Protein AF-0000000074438213 (afdb_homodimer)

Solvent-accessible surface area (backbone atoms only — not comparable to full-atom values): 30224 Å² total; per-residue (Å²): 85,63,22,40,66,54,48,51,57,53,39,54,57,47,80,71,56,94,53,28,29,37,33,65,57,69,76,71,87,46,86,39,47,53,65,21,53,57,5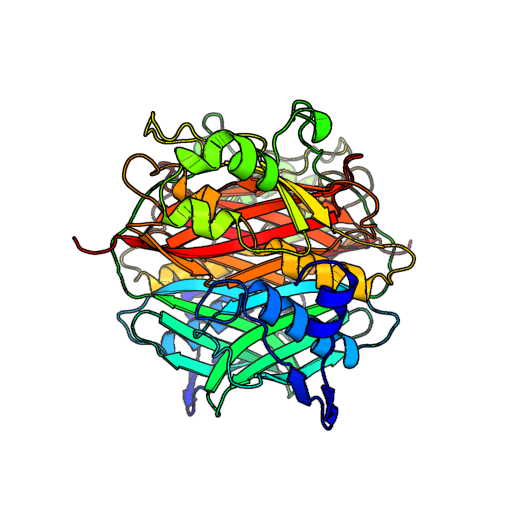1,15,32,46,46,44,54,47,56,74,76,48,63,90,68,40,40,74,36,37,36,39,36,38,54,69,46,85,40,58,47,89,44,58,37,37,36,38,49,44,83,72,43,79,56,95,58,40,34,34,37,36,33,41,31,28,44,97,89,36,71,28,34,41,37,38,34,34,26,34,44,89,48,75,49,54,72,50,66,49,75,58,77,84,88,60,79,52,71,91,79,43,57,33,50,61,49,46,42,74,74,40,39,92,76,42,57,68,69,58,40,54,59,52,65,49,65,47,31,54,46,48,28,46,72,69,76,84,52,88,88,58,74,50,61,38,68,36,48,42,47,31,34,34,32,62,29,66,82,55,78,88,64,52,69,72,54,51,51,30,52,50,48,30,55,61,62,53,72,50,67,54,15,37,41,22,57,40,33,60,82,41,47,84,87,49,31,48,70,43,70,36,34,46,34,40,38,46,64,49,90,83,76,55,84,53,51,27,36,41,43,36,35,24,53,31,22,38,54,19,28,24,31,24,35,34,41,32,25,43,72,90,37,50,61,32,34,37,40,38,34,36,25,40,38,31,68,50,82,130,85,61,21,39,66,53,48,52,56,55,39,52,57,48,79,71,55,94,53,29,29,38,35,67,55,70,76,72,88,46,88,40,46,54,63,22,54,57,52,15,33,45,47,44,56,46,58,74,76,48,61,89,69,41,40,74,37,35,39,40,36,39,53,69,46,85,39,58,48,88,44,57,37,38,35,38,49,44,84,71,43,80,56,96,58,40,35,35,37,36,34,42,31,28,43,97,89,37,72,27,33,42,36,39,36,35,27,34,43,89,47,75,49,54,72,51,64,49,74,56,77,83,87,59,79,52,72,90,78,43,56,33,50,63,48,46,42,74,75,41,38,89,77,42,58,68,68,58,40,56,58,52,65,51,66,46,32,55,46,46,29,47,72,69,76,85,52,87,88,57,73,49,59,39,68,36,48,40,49,32,34,37,32,61,30,67,82,57,78,89,64,52,68,72,55,50,51,31,52,49,46,31,55,62,61,53,71,51,67,53,15,36,41,22,56,40,33,59,83,41,48,83,86,50,30,48,70,45,68,36,34,45,33,39,38,47,63,49,91,85,75,56,86,50,52,27,36,43,42,35,36,24,53,32,22,38,53,18,27,24,31,25,36,34,40,32,25,41,72,90,38,50,61,31,33,38,40,39,34,37,24,39,38,30,67,51,82,129

Organism: NCBI:txid1349785

Radius of gyration: 23.26 Å; Cα contacts (8 Å, |Δi|>4): 1356; chains: 2; bounding box: 51×70×59 Å

Foldseek 3Di:
DAFDVVLLVQLDWDDPDPLKTKGAADDQPDQFGQPLSVQLNLLNSACVVDDPQWAWFKKKKFFAATHGNVFMKMKHKDFPDDDDFKTKIKIFIDTPPHTGMIMITMIGGDDDDDDDDDWDDPPFDDQVPFAKLVRCCVVCVVPDDPVSNSNSPGHDQKIKTWSDDDDPVDQDAAALKTKMKMAGHDDFPPDDQSSVVSVVSSVLSPPACVSQCRRVRNPDDPVFKDKDWTMKMKGFDDGDTRPDIKMWIKGWPDDDDQKTKMKTFIADPVTHTTMIMITMMGTHGHDD/DAFDVVLLVQLDWDDPDPLKTKGAADDQPDQFGQPLSVQLNLLNSACVVDDPQWAWFKKKKFFAATHGNVFMKMKHKDFPDDDDFKTKIKIFIDTPPHTGMIMITMIGGDDDDDDDDDWDDPPFDDQVPFAKLVRCCVVCVVPDDPVSNSNSPGHDQKIKTWSDDDDPVDQDAAALKTKMKMAGHDDFPPDDQSSVVSVVSSVVSPPACVSQCRRVRNPDDPVFKDKDWTMKMKGFDDGDTRPDIKMWIKGWPDDDDQKTKMKTFIADPVTHTTMIMITMMGTHGHDD

InterPro domains:
  IPR003703 Acyl-CoA thioesterase [PTHR11066] (4-285)
  IPR025652 Acyl-CoA thioesterase 2, C-terminal domain [PF02551] (154-282)
  IPR029069 HotDog domain superfamily [SSF54637] (4-113)
  IPR029069 HotDog domain superfamily [SSF54637] (115-285)
  IPR042171 Acyl-CoA thioesterase, double hotdog domain [G3DSA:2.40.160.210] (1-287)
  IPR049449 Acyl-CoA thioesterase-like, N-terminal HotDog domain [PF13622] (29-108)

Secondary structure (DSSP, 8-state):
--SHHHHHHHHPPEEEETTEEEE----SSSSB--HHHHHHHHHHHHHTTS-TTEEEEEEEEEE-SPPBTTS-EEEEEEEEEE-SSEEEEEEEEEETTEEEEEEEEEEEE------EEPPPPTTPPPGGGS--HHHHHHHHGGGS-HHHHHHHHS--SEEEEES----TTS-----SEEEEEEEE-S--TT--HHHHHHHHHHHTTSSTTHHHHGGGTTT--TTTEEEEE-EEEEEE-S---SSS-EEEEEEEEEEETTEEEEEEEEEETT--EEEEEEEEEEEEEPP-/--SHHHHHHHHPPEEEETTEEEE----SSSSB--HHHHHHHHHHHHHTTS-TTEEEEEEEEEE-SPPBTTS-EEEEEEEEEE-SSEEEEEEEEEETTEEEEEEEEEEEE------EEPPPPTTPPPGGGS--HHHHHHHHGGGS-HHHHHHHHS--SEEEEES----TTS-----SEEEEEEEE-S--TT--HHHHHHHHHHHTTSSTTHHHHGGGTTT--TTTEEEEE-EEEEEE-S---SSS-EEEEEEEEEEETTEEEEEEEEEETT--EEEEEEEEEEEEEPP-

Sequence (576 aa):
MKNAQELLEILTLKDLGNNDFEGTSKDIGSPNVFGGQVLAQSLNAAYRTVSESRFLHSLHSYFLEAGNLELPITYHVQRIRDGGSFSTRRVTASQNGKTIFILACSFHKVEKGYEHQMPIKKEIKQPEELLSWTDILDQFGAFLPKKLKAFLSIERPIEFKPTEVPNPLEVKNLPPVLDVWFKLKGATTNLSLPIKQQILTYLSDYNILTACLNPNASEANFGNTQMASLDHSMWFYRDFDFNDWMLFSIESPNSFGARGFACGNIYTRDGKLIASVAQEGLMRPMKKMKNAQELLEILTLKDLGNNDFEGTSKDIGSPNVFGGQVLAQSLNAAYRTVSESRFLHSLHSYFLEAGNLELPITYHVQRIRDGGSFSTRRVTASQNGKTIFILACSFHKVEKGYEHQMPIKKEIKQPEELLSWTDILDQFGAFLPKKLKAFLSIERPIEFKPTEVPNPLEVKNLPPVLDVWFKLKGATTNLSLPIKQQILTYLSDYNILTACLNPNASEANFGNTQMASLDHSMWFYRDFDFNDWMLFSIESPNSFGARGFACGNIYTRDGKLIASVAQEGLMRPMKK

Structure (mmCIF, N/CA/C/O backbone):
data_AF-0000000074438213-model_v1
#
loop_
_entity.id
_entity.type
_entity.pdbx_description
1 polymer 'Acyl-CoA thioesterase 2'
#
loop_
_atom_site.group_PDB
_atom_site.id
_atom_site.type_symbol
_atom_site.label_atom_id
_atom_site.label_alt_id
_atom_site.label_comp_id
_atom_site.label_asym_id
_atom_site.label_entity_id
_atom_site.label_seq_id
_atom_site.pdbx_PDB_ins_code
_atom_site.Cartn_x
_atom_site.Cartn_y
_atom_site.Cartn_z
_atom_site.occupancy
_atom_site.B_iso_or_equiv
_atom_site.auth_seq_id
_atom_site.auth_comp_id
_atom_site.auth_asym_id
_atom_site.auth_atom_id
_atom_site.pdbx_PDB_model_num
ATOM 1 N N . MET A 1 1 ? 7.395 -23.125 -16.531 1 84.62 1 MET A N 1
ATOM 2 C CA . MET A 1 1 ? 8.672 -22.562 -16.094 1 84.62 1 MET A CA 1
ATOM 3 C C . MET A 1 1 ? 9.242 -23.359 -14.93 1 84.62 1 MET A C 1
ATOM 5 O O . MET A 1 1 ? 8.547 -23.609 -13.938 1 84.62 1 MET A O 1
ATOM 9 N N . LYS A 1 2 ? 10.602 -23.609 -15.008 1 87.12 2 LYS A N 1
ATOM 10 C CA . LYS A 1 2 ? 11.133 -24.594 -14.078 1 87.12 2 LYS A CA 1
ATOM 11 C C . LYS A 1 2 ? 12.203 -23.984 -13.172 1 87.12 2 LYS A C 1
ATOM 13 O O . LYS A 1 2 ? 12.477 -24.516 -12.094 1 87.12 2 LYS A O 1
ATOM 18 N N . ASN A 1 3 ? 12.828 -23 -13.711 1 91.56 3 ASN A N 1
ATOM 19 C CA . ASN A 1 3 ? 13.953 -22.469 -12.953 1 91.56 3 ASN A CA 1
ATOM 20 C C . ASN A 1 3 ? 14.133 -20.969 -13.188 1 91.56 3 ASN A C 1
ATOM 22 O O . ASN A 1 3 ? 13.391 -20.375 -13.969 1 91.56 3 ASN A O 1
ATOM 26 N N . ALA A 1 4 ? 15.117 -20.422 -12.523 1 92.44 4 ALA A N 1
ATOM 27 C CA . ALA A 1 4 ? 15.406 -19 -12.555 1 92.44 4 ALA A CA 1
ATOM 28 C C . ALA A 1 4 ? 15.672 -18.516 -13.984 1 92.44 4 ALA A C 1
ATOM 30 O O . ALA A 1 4 ? 15.227 -17.438 -14.375 1 92.44 4 ALA A O 1
ATOM 31 N N . GLN A 1 5 ? 16.359 -19.266 -14.727 1 92.44 5 GLN A N 1
ATOM 32 C CA . GLN A 1 5 ? 16.719 -18.875 -16.094 1 92.44 5 GLN A CA 1
ATOM 33 C C . GLN A 1 5 ? 15.469 -18.734 -16.953 1 92.44 5 GLN A C 1
ATOM 35 O O . GLN A 1 5 ? 15.344 -17.766 -17.703 1 92.44 5 GLN A O 1
ATOM 40 N N . GLU A 1 6 ? 14.609 -19.719 -16.875 1 93.31 6 GLU A N 1
ATOM 41 C CA . GLU A 1 6 ? 13.359 -19.641 -17.625 1 93.31 6 GLU A CA 1
ATOM 42 C C . GLU A 1 6 ? 12.516 -18.453 -17.188 1 93.31 6 GLU A C 1
ATOM 44 O O . GLU A 1 6 ? 11.875 -17.797 -18.016 1 93.31 6 GLU A O 1
ATOM 49 N N . LEU A 1 7 ? 12.508 -18.219 -15.883 1 94.31 7 LEU A N 1
ATOM 50 C CA . LEU A 1 7 ? 11.789 -17.062 -15.352 1 94.31 7 LEU A CA 1
ATOM 51 C C . LEU A 1 7 ? 12.352 -15.758 -15.93 1 94.31 7 LEU A C 1
ATOM 53 O O . LEU A 1 7 ? 11.594 -14.898 -16.375 1 94.31 7 LEU A O 1
ATOM 57 N N . LEU A 1 8 ? 13.648 -15.633 -15.992 1 94.31 8 LEU A N 1
ATOM 58 C CA . LEU A 1 8 ? 14.289 -14.438 -16.516 1 94.31 8 LEU A CA 1
ATOM 59 C C . LEU A 1 8 ? 13.938 -14.227 -17.984 1 94.31 8 LEU A C 1
ATOM 61 O O . LEU A 1 8 ? 13.75 -13.094 -18.422 1 94.31 8 LEU A O 1
ATOM 65 N N . GLU A 1 9 ? 13.828 -15.289 -18.672 1 94.06 9 GLU A N 1
ATOM 66 C CA . GLU A 1 9 ? 13.484 -15.203 -20.094 1 94.06 9 GLU A CA 1
ATOM 67 C C . GLU A 1 9 ? 12.086 -14.633 -20.281 1 94.06 9 GLU A C 1
ATOM 69 O O . GLU A 1 9 ? 11.867 -13.812 -21.172 1 94.06 9 GLU A O 1
ATOM 74 N N . ILE A 1 10 ? 11.203 -15.031 -19.453 1 94.06 10 ILE A N 1
ATOM 75 C CA . ILE A 1 10 ? 9.828 -14.578 -19.594 1 94.06 10 ILE A CA 1
ATOM 76 C C . ILE A 1 10 ? 9.703 -13.133 -19.125 1 94.06 10 ILE A C 1
ATOM 78 O O . ILE A 1 10 ? 8.852 -12.383 -19.609 1 94.06 10 ILE A O 1
ATOM 82 N N . LEU A 1 11 ? 10.555 -12.688 -18.234 1 95.25 11 LEU A N 1
ATOM 83 C CA . LEU A 1 11 ? 10.492 -11.336 -17.688 1 95.25 11 LEU A CA 1
ATOM 84 C C . LEU A 1 11 ? 11.141 -10.336 -18.641 1 95.25 11 LEU A C 1
ATOM 86 O O . LEU A 1 11 ? 10.898 -9.133 -18.547 1 95.25 11 LEU A O 1
ATOM 90 N N . THR A 1 12 ? 11.938 -10.805 -19.531 1 94.94 12 THR A N 1
ATOM 91 C CA . THR A 1 12 ? 12.648 -9.93 -20.453 1 94.94 12 THR A CA 1
ATOM 92 C C . THR A 1 12 ? 11.758 -9.562 -21.641 1 94.94 12 THR A C 1
ATOM 94 O O . THR A 1 12 ? 11.297 -10.445 -22.359 1 94.94 12 THR A O 1
ATOM 97 N N . LEU A 1 13 ? 11.625 -8.328 -21.875 1 98.12 13 LEU A N 1
ATOM 98 C CA . LEU A 1 13 ? 10.68 -7.836 -22.875 1 98.12 13 LEU A CA 1
ATOM 99 C C . LEU A 1 13 ? 11.414 -7.426 -24.156 1 98.12 13 LEU A C 1
ATOM 101 O O . LEU A 1 13 ? 12.578 -7.02 -24.109 1 98.12 13 LEU A O 1
ATOM 105 N N . LYS A 1 14 ? 10.703 -7.535 -25.219 1 98.19 14 LYS A N 1
ATOM 106 C CA . LYS A 1 14 ? 11.164 -6.949 -26.469 1 98.19 14 LYS A CA 1
ATOM 107 C C . LYS A 1 14 ? 10.945 -5.438 -26.484 1 98.19 14 LYS A C 1
ATOM 109 O O . LYS A 1 14 ? 9.875 -4.957 -26.125 1 98.19 14 LYS A O 1
ATOM 114 N N . ASP A 1 15 ? 11.961 -4.723 -26.906 1 98.19 15 ASP A N 1
ATOM 115 C CA . ASP A 1 15 ? 11.859 -3.271 -27.016 1 98.19 15 ASP A CA 1
ATOM 116 C C . ASP A 1 15 ? 11.242 -2.865 -28.344 1 98.19 15 ASP A C 1
ATOM 118 O O . ASP A 1 15 ? 11.812 -3.141 -29.406 1 98.19 15 ASP A O 1
ATOM 122 N N . LEU A 1 16 ? 10.133 -2.209 -28.328 1 97.88 16 LEU A N 1
ATOM 123 C CA . LEU A 1 16 ? 9.438 -1.801 -29.547 1 97.88 16 LEU A CA 1
ATOM 124 C C . LEU A 1 16 ? 9.773 -0.357 -29.906 1 97.88 16 LEU A C 1
ATOM 126 O O . LEU A 1 16 ? 9.375 0.132 -30.969 1 97.88 16 LEU A O 1
ATOM 130 N N . GLY A 1 17 ? 10.492 0.339 -29.047 1 97.25 17 GLY A N 1
ATOM 131 C CA . GLY A 1 17 ? 10.766 1.757 -29.203 1 97.25 17 GLY A CA 1
ATOM 132 C C . GLY A 1 17 ? 9.703 2.648 -28.609 1 97.25 17 GLY A C 1
ATOM 133 O O . GLY A 1 17 ? 8.602 2.189 -28.297 1 97.25 17 GLY A O 1
ATOM 134 N N . ASN A 1 18 ? 10.07 3.953 -28.266 1 97.06 18 ASN A N 1
ATOM 135 C CA . ASN A 1 18 ? 9.148 4.965 -27.75 1 97.06 18 ASN A CA 1
ATOM 136 C C . ASN A 1 18 ? 8.531 4.547 -26.422 1 97.06 18 ASN A C 1
ATOM 138 O O . ASN A 1 18 ? 7.332 4.707 -26.219 1 97.06 18 ASN A O 1
ATOM 142 N N . ASN A 1 19 ? 9.305 3.885 -25.609 1 97.81 19 ASN A N 1
ATOM 143 C CA . ASN A 1 19 ? 8.914 3.455 -24.266 1 97.81 19 ASN A CA 1
ATOM 144 C C . ASN A 1 19 ? 7.832 2.383 -24.312 1 97.81 19 ASN A C 1
ATOM 146 O O . ASN A 1 19 ? 7.039 2.26 -23.375 1 97.81 19 ASN A O 1
ATOM 150 N N . ASP A 1 20 ? 7.75 1.748 -25.5 1 98.56 20 ASP A N 1
ATOM 151 C CA . ASP A 1 20 ? 6.867 0.593 -25.656 1 98.56 20 ASP A CA 1
ATOM 152 C C . ASP A 1 20 ? 7.664 -0.71 -25.625 1 98.56 20 ASP A C 1
ATOM 154 O O . ASP A 1 20 ? 8.711 -0.811 -26.266 1 98.56 20 ASP A O 1
ATOM 158 N N . PHE A 1 21 ? 7.137 -1.676 -24.906 1 98.75 21 PHE A N 1
ATOM 159 C CA . PHE A 1 21 ? 7.75 -2.994 -24.766 1 98.75 21 PHE A CA 1
ATOM 160 C C . PHE A 1 21 ? 6.707 -4.094 -24.938 1 98.75 21 PHE A C 1
ATOM 162 O O . PHE A 1 21 ? 5.512 -3.854 -24.781 1 98.75 21 PHE A O 1
ATOM 169 N N . GLU A 1 22 ? 7.188 -5.27 -25.312 1 98.5 22 GLU A N 1
ATOM 170 C CA . GLU A 1 22 ? 6.266 -6.375 -25.547 1 98.5 22 GLU A CA 1
ATOM 171 C C . GLU A 1 22 ? 6.73 -7.645 -24.844 1 98.5 22 GLU A C 1
ATOM 173 O O . GLU A 1 22 ? 7.914 -7.988 -24.875 1 98.5 22 GLU A O 1
ATOM 178 N N . GLY A 1 23 ? 5.816 -8.211 -24.156 1 96.75 23 GLY A N 1
ATOM 179 C CA . GLY A 1 23 ? 6.09 -9.477 -23.5 1 96.75 23 GLY A CA 1
ATOM 180 C C . GLY A 1 23 ? 5.141 -10.586 -23.922 1 96.75 23 GLY A C 1
ATOM 181 O O . GLY A 1 23 ? 4.086 -10.32 -24.5 1 96.75 23 GLY A O 1
ATOM 182 N N . THR A 1 24 ? 5.59 -11.82 -23.688 1 92.81 24 THR A N 1
ATOM 183 C CA . THR A 1 24 ? 4.762 -13 -23.891 1 92.81 24 THR A CA 1
ATOM 184 C C . THR A 1 24 ? 4.41 -13.656 -22.562 1 92.81 24 THR A C 1
ATOM 186 O O . THR A 1 24 ? 4.941 -13.273 -21.516 1 92.81 24 THR A O 1
ATOM 189 N N . SER A 1 25 ? 3.4 -14.492 -22.703 1 88.5 25 SER A N 1
ATOM 190 C CA . SER A 1 25 ? 2.938 -15.141 -21.484 1 88.5 25 SER A CA 1
ATOM 191 C C . SER A 1 25 ? 3.129 -16.656 -21.547 1 88.5 25 SER A C 1
ATOM 193 O O . SER A 1 25 ? 3.172 -17.219 -22.641 1 88.5 25 SER A O 1
ATOM 195 N N . LYS A 1 26 ? 3.371 -17.172 -20.438 1 78.06 26 LYS A N 1
ATOM 196 C CA . LYS A 1 26 ? 3.445 -18.625 -20.312 1 78.06 26 LYS A CA 1
ATOM 197 C C . LYS A 1 26 ? 2.295 -19.156 -19.469 1 78.06 26 LYS A C 1
ATOM 199 O O . LYS A 1 26 ? 1.857 -18.5 -18.516 1 78.06 26 LYS A O 1
ATOM 204 N N . ASP A 1 27 ? 1.949 -20.25 -19.844 1 70.62 27 ASP A N 1
ATOM 205 C CA . ASP A 1 27 ? 0.9 -20.938 -19.094 1 70.62 27 ASP A CA 1
ATOM 206 C C . ASP A 1 27 ? 1.438 -21.516 -17.781 1 70.62 27 ASP A C 1
ATOM 208 O O . ASP A 1 27 ? 2.422 -22.25 -17.781 1 70.62 27 ASP A O 1
ATOM 212 N N . ILE A 1 28 ? 0.758 -21.109 -16.703 1 68.56 28 ILE A N 1
ATOM 213 C CA . ILE A 1 28 ? 1.159 -21.641 -15.406 1 68.56 28 ILE A CA 1
ATOM 214 C C . ILE A 1 28 ? -0.001 -22.422 -14.789 1 68.56 28 ILE A C 1
ATOM 216 O O . ILE A 1 28 ? -0.151 -22.453 -13.562 1 68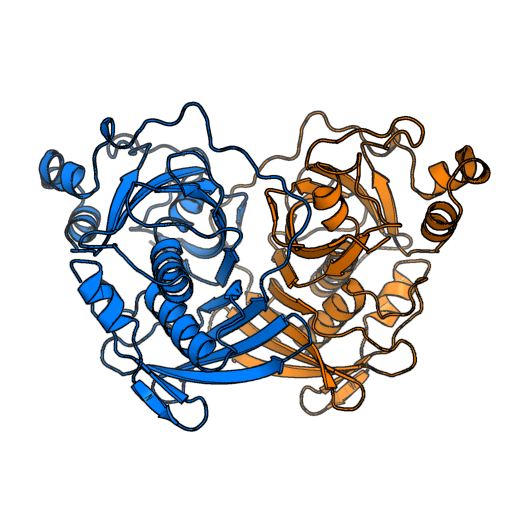.56 28 ILE A O 1
ATOM 220 N N . GLY A 1 29 ? -0.814 -22.938 -15.516 1 67.69 29 GLY A N 1
ATOM 221 C CA . GLY A 1 29 ? -1.941 -23.719 -15.031 1 67.69 29 GLY A CA 1
ATOM 222 C C . GLY A 1 29 ? -3.215 -22.891 -14.898 1 67.69 29 GLY A C 1
ATOM 223 O O . GLY A 1 29 ? -4.148 -23.312 -14.203 1 67.69 29 GLY A O 1
ATOM 224 N N . SER A 1 30 ? -3.211 -21.672 -15.266 1 74.69 30 SER A N 1
ATOM 225 C CA . SER A 1 30 ? -4.379 -20.797 -15.258 1 74.69 30 SER A CA 1
ATOM 226 C C . SER A 1 30 ? -4.723 -20.312 -16.656 1 74.69 30 SER A C 1
ATOM 228 O O . SER A 1 30 ? -3.832 -20.141 -17.5 1 74.69 30 SER A O 1
ATOM 230 N N . PRO A 1 31 ? -6.004 -20.266 -16.797 1 80.12 31 PRO A N 1
ATOM 231 C CA . PRO A 1 31 ? -6.406 -19.766 -18.109 1 80.12 31 PRO A CA 1
ATOM 232 C C . PRO A 1 31 ? -6.012 -18.297 -18.328 1 80.12 31 PRO A C 1
ATOM 234 O O . PRO A 1 31 ? -6.059 -17.812 -19.453 1 80.12 31 PRO A O 1
ATOM 237 N N . ASN A 1 32 ? -5.617 -17.656 -17.281 1 89.56 32 ASN A N 1
ATOM 238 C CA . ASN A 1 32 ? -5.258 -16.25 -17.375 1 89.56 32 ASN A CA 1
ATOM 239 C C . ASN A 1 32 ? -3.781 -16.031 -17.062 1 89.56 32 ASN A C 1
ATOM 241 O O . ASN A 1 32 ? -3.129 -16.891 -16.469 1 89.56 32 ASN A O 1
ATOM 245 N N . VAL A 1 33 ? -3.293 -14.898 -17.531 1 93 33 VAL A N 1
ATOM 246 C CA . VAL A 1 33 ? -1.92 -14.516 -17.219 1 93 33 VAL A CA 1
ATOM 247 C C . VAL A 1 33 ? -1.762 -14.344 -15.711 1 93 33 VAL A C 1
ATOM 249 O O . VAL A 1 33 ? -2.619 -13.75 -15.055 1 93 33 VAL A O 1
ATOM 252 N N . PHE A 1 34 ? -0.708 -14.93 -15.172 1 93.19 34 PHE A N 1
ATOM 253 C CA . PHE A 1 34 ? -0.389 -14.781 -13.758 1 93.19 34 PHE A CA 1
ATOM 254 C C . PHE A 1 34 ? -0.086 -13.32 -13.422 1 93.19 34 PHE A C 1
ATOM 256 O O . PHE A 1 34 ? 0.736 -12.688 -14.086 1 93.19 34 PHE A O 1
ATOM 263 N N . GLY A 1 35 ? -0.749 -12.773 -12.375 1 95.25 35 GLY A N 1
ATOM 264 C CA . GLY A 1 35 ? -0.567 -11.383 -12 1 95.25 35 GLY A CA 1
ATOM 265 C C . GLY A 1 35 ? 0.882 -11.016 -11.742 1 95.25 35 GLY A C 1
ATOM 266 O O . GLY A 1 35 ? 1.344 -9.953 -12.148 1 95.25 35 GLY A O 1
ATOM 267 N N . GLY A 1 36 ? 1.587 -11.938 -11.055 1 96.69 36 GLY A N 1
ATOM 268 C CA . GLY A 1 36 ? 2.994 -11.711 -10.773 1 96.69 36 GLY A CA 1
ATOM 269 C C . GLY A 1 36 ? 3.83 -11.508 -12.023 1 96.69 36 GLY A C 1
ATOM 270 O O . GLY A 1 36 ? 4.816 -10.773 -12 1 96.69 36 GLY A O 1
ATOM 271 N N . GLN A 1 37 ? 3.439 -12.188 -13.055 1 96.38 37 GLN A N 1
ATOM 272 C CA . GLN A 1 37 ? 4.16 -12.031 -14.312 1 96.38 37 GLN A CA 1
ATOM 273 C C . GLN A 1 37 ? 3.971 -10.633 -14.891 1 96.38 37 GLN A C 1
ATOM 275 O O . GLN A 1 37 ? 4.941 -9.977 -15.281 1 96.38 37 GLN A O 1
ATOM 280 N N . VAL A 1 38 ? 2.723 -10.156 -14.922 1 97.81 38 VAL A N 1
ATOM 281 C CA . VAL A 1 38 ? 2.439 -8.828 -15.461 1 97.81 38 VAL A CA 1
ATOM 282 C C . VAL A 1 38 ? 3.137 -7.77 -14.617 1 97.81 38 VAL A C 1
ATOM 284 O O . VAL A 1 38 ? 3.68 -6.797 -15.148 1 97.81 38 VAL A O 1
ATOM 287 N N . LEU A 1 39 ? 3.146 -7.965 -13.32 1 98.25 39 LEU A N 1
ATOM 288 C CA . LEU A 1 39 ? 3.83 -7.078 -12.391 1 98.25 39 LEU A CA 1
ATOM 289 C C . LEU A 1 39 ? 5.312 -6.969 -12.727 1 98.25 39 LEU A C 1
ATOM 291 O O . LEU A 1 39 ? 5.828 -5.867 -12.93 1 98.25 39 LEU A O 1
ATOM 295 N N . ALA A 1 40 ? 5.91 -8.086 -12.797 1 98.5 40 ALA A N 1
ATOM 296 C CA . ALA A 1 40 ? 7.355 -8.133 -12.977 1 98.5 40 ALA A CA 1
ATOM 297 C C . ALA A 1 40 ? 7.754 -7.645 -14.367 1 98.5 40 ALA A C 1
ATOM 299 O O . ALA A 1 40 ? 8.766 -6.957 -14.523 1 98.5 40 ALA A O 1
ATOM 300 N N . GLN A 1 41 ? 6.977 -7.992 -15.383 1 98.69 41 GLN A N 1
ATOM 301 C CA . GLN A 1 41 ? 7.234 -7.5 -16.734 1 98.69 41 GLN A CA 1
ATOM 302 C C . GLN A 1 41 ? 7.074 -5.984 -16.812 1 98.69 41 GLN A C 1
ATOM 304 O O . GLN A 1 41 ? 7.859 -5.305 -17.469 1 98.69 41 GLN A O 1
ATOM 309 N N . SER A 1 42 ? 6.066 -5.453 -16.141 1 98.88 42 SER A N 1
ATOM 310 C CA . SER A 1 42 ? 5.898 -4.004 -16.062 1 98.88 42 SER A CA 1
ATOM 311 C C . SER A 1 42 ? 7.113 -3.336 -15.43 1 98.88 42 SER A C 1
ATOM 313 O O . SER A 1 42 ? 7.559 -2.281 -15.891 1 98.88 42 SER A O 1
ATOM 315 N N . LEU A 1 43 ? 7.562 -3.961 -14.406 1 98.75 43 LEU A N 1
ATOM 316 C CA . LEU A 1 43 ? 8.734 -3.42 -13.727 1 98.75 43 LEU A CA 1
ATOM 317 C C . LEU A 1 43 ? 9.961 -3.473 -14.641 1 98.75 43 LEU A C 1
ATOM 319 O O . LEU A 1 43 ? 10.781 -2.549 -14.641 1 98.75 43 LEU A O 1
ATOM 323 N N . ASN A 1 44 ? 10.086 -4.57 -15.367 1 98.69 44 ASN A N 1
ATOM 324 C CA . ASN A 1 44 ? 11.156 -4.652 -16.359 1 98.69 44 ASN A CA 1
ATOM 325 C C . ASN A 1 44 ? 11.109 -3.482 -17.328 1 98.69 44 ASN A C 1
ATOM 327 O O . ASN A 1 44 ? 12.133 -2.844 -17.594 1 98.69 44 ASN A O 1
ATOM 331 N N . ALA A 1 45 ? 9.945 -3.209 -17.891 1 98.88 45 ALA A N 1
ATOM 332 C CA . ALA A 1 45 ? 9.758 -2.09 -18.797 1 98.88 45 ALA A CA 1
ATOM 333 C C . ALA A 1 45 ? 10.156 -0.77 -18.156 1 98.88 45 ALA A C 1
ATOM 335 O O . ALA A 1 45 ? 10.859 0.043 -18.75 1 98.88 45 ALA A O 1
ATOM 336 N N . ALA A 1 46 ? 9.734 -0.562 -16.938 1 98.88 46 ALA A N 1
ATOM 337 C CA . ALA A 1 46 ? 10.023 0.678 -16.234 1 98.88 46 ALA A CA 1
ATOM 338 C C . ALA A 1 46 ? 11.531 0.851 -16.016 1 98.88 46 ALA A C 1
ATOM 340 O O . ALA A 1 46 ? 12.07 1.934 -16.25 1 98.88 46 ALA A O 1
ATOM 341 N N . TYR A 1 47 ? 12.211 -0.199 -15.602 1 98.62 47 TYR A N 1
ATOM 342 C CA . TYR A 1 47 ? 13.641 -0.148 -15.32 1 98.62 47 TYR A CA 1
ATOM 343 C C . TYR A 1 47 ? 14.422 0.248 -16.562 1 98.62 47 TYR A C 1
ATOM 345 O O . TYR A 1 47 ? 15.477 0.878 -16.469 1 98.62 47 TYR A O 1
ATOM 353 N N . ARG A 1 48 ? 13.891 -0.044 -17.719 1 98 48 ARG A N 1
ATOM 354 C CA . ARG A 1 48 ? 14.57 0.254 -18.969 1 98 48 ARG A CA 1
ATOM 355 C C . ARG A 1 48 ? 14.516 1.746 -19.281 1 98 48 ARG A C 1
ATOM 357 O O . ARG A 1 48 ? 15.195 2.221 -20.203 1 98 48 ARG A O 1
ATOM 364 N N . THR A 1 49 ? 13.789 2.492 -18.547 1 98.38 49 THR A N 1
ATOM 365 C CA . THR A 1 49 ? 13.602 3.908 -18.844 1 98.38 49 THR A CA 1
ATOM 366 C C . THR A 1 49 ? 14.156 4.77 -17.703 1 98.38 49 THR A C 1
ATOM 368 O O . THR A 1 49 ? 13.852 5.961 -17.625 1 98.38 49 THR A O 1
ATOM 371 N N . VAL A 1 50 ? 14.828 4.191 -16.781 1 98.06 50 VAL A N 1
ATOM 372 C CA . VAL A 1 50 ? 15.352 4.914 -15.625 1 98.06 50 VAL A CA 1
ATOM 373 C C . VAL A 1 50 ? 16.875 4.824 -15.602 1 98.06 50 VAL A C 1
ATOM 375 O O . VAL A 1 50 ? 17.453 3.869 -16.125 1 98.06 50 VAL A O 1
ATOM 378 N N . SER A 1 51 ? 17.516 5.816 -15.008 1 97 51 SER A N 1
ATOM 379 C CA . SER A 1 51 ? 18.953 5.824 -14.828 1 97 51 SER A CA 1
ATOM 380 C C . SER A 1 51 ? 19.422 4.57 -14.102 1 97 51 SER A C 1
ATOM 382 O O . SER A 1 51 ? 18.766 4.105 -13.164 1 97 51 SER A O 1
ATOM 384 N N . GLU A 1 52 ? 20.609 4.082 -14.477 1 96.75 52 GLU A N 1
ATOM 385 C CA . GLU A 1 52 ? 21.172 2.873 -13.875 1 96.75 52 GLU A CA 1
ATOM 386 C C . GLU A 1 52 ? 21.562 3.109 -12.422 1 96.75 52 GLU A C 1
ATOM 388 O O . GLU A 1 52 ? 21.812 2.158 -11.672 1 96.75 52 GLU A O 1
ATOM 393 N N . SER A 1 53 ? 21.562 4.312 -12.047 1 97.5 53 SER A N 1
ATOM 394 C CA . SER A 1 53 ? 22 4.645 -10.688 1 97.5 53 SER A CA 1
ATOM 395 C C . SER A 1 53 ? 20.812 4.711 -9.734 1 97.5 53 SER A C 1
ATOM 397 O O . SER A 1 53 ? 20.969 5.043 -8.555 1 97.5 53 SER A O 1
ATOM 399 N N . ARG A 1 54 ? 19.656 4.438 -10.219 1 98.5 54 ARG A N 1
ATOM 400 C CA . ARG A 1 54 ? 18.469 4.477 -9.375 1 98.5 54 ARG A CA 1
ATOM 401 C C . ARG A 1 54 ? 17.812 3.105 -9.297 1 98.5 54 ARG A C 1
ATOM 403 O O . ARG A 1 54 ? 17.75 2.383 -10.297 1 98.5 54 ARG A O 1
ATOM 410 N N . PHE A 1 55 ? 17.281 2.834 -8.164 1 98.81 55 PHE A N 1
ATOM 411 C CA . PHE A 1 55 ? 16.719 1.515 -7.902 1 98.81 55 PHE A CA 1
ATOM 412 C C . PHE A 1 55 ? 15.305 1.63 -7.359 1 98.81 55 PHE A C 1
ATOM 414 O O . PHE A 1 55 ? 14.969 2.604 -6.684 1 98.81 55 PHE A O 1
ATOM 421 N N . LEU A 1 56 ? 14.547 0.638 -7.676 1 98.88 56 LEU A N 1
ATOM 422 C CA . LEU A 1 56 ? 13.156 0.595 -7.238 1 98.88 56 LEU A CA 1
ATOM 423 C C . LEU A 1 56 ? 13.062 0.653 -5.719 1 98.88 56 LEU A C 1
ATOM 425 O O . LEU A 1 56 ? 13.742 -0.103 -5.02 1 98.88 56 LEU A O 1
ATOM 429 N N . HIS A 1 57 ? 12.195 1.577 -5.227 1 98.88 57 HIS A N 1
ATOM 430 C CA . HIS A 1 57 ? 11.945 1.545 -3.789 1 98.88 57 HIS A CA 1
ATOM 431 C C . HIS A 1 57 ? 10.477 1.253 -3.488 1 98.88 57 HIS A C 1
ATOM 433 O O . HIS A 1 57 ? 10.133 0.854 -2.373 1 98.88 57 HIS A O 1
ATOM 439 N N . SER A 1 58 ? 9.602 1.449 -4.5 1 98.94 58 SER A N 1
ATOM 440 C CA . SER A 1 58 ? 8.211 1.07 -4.277 1 98.94 58 SER A CA 1
ATOM 441 C C . SER A 1 58 ? 7.449 0.95 -5.594 1 98.94 58 SER A C 1
ATOM 443 O O . SER A 1 58 ? 7.879 1.488 -6.617 1 98.94 58 SER A O 1
ATOM 445 N N . LEU A 1 59 ? 6.359 0.232 -5.598 1 98.94 59 LEU A N 1
ATOM 446 C CA . LEU A 1 59 ? 5.438 0.138 -6.723 1 98.94 59 LEU A CA 1
ATOM 447 C C . LEU A 1 59 ? 4.004 -0.039 -6.238 1 98.94 59 LEU A C 1
ATOM 449 O O . LEU A 1 59 ? 3.771 -0.618 -5.172 1 98.94 59 LEU A O 1
ATOM 453 N N . HIS A 1 60 ? 3.045 0.444 -6.93 1 98.94 60 HIS A N 1
ATOM 454 C CA . HIS A 1 60 ? 1.605 0.35 -6.715 1 98.94 60 HIS A CA 1
ATOM 455 C C . HIS A 1 60 ? 0.873 0.041 -8.016 1 98.94 60 HIS A C 1
ATOM 457 O O . HIS A 1 60 ? 1.137 0.666 -9.047 1 98.94 60 HIS A O 1
ATOM 463 N N . SER A 1 61 ? -0.088 -0.901 -7.957 1 98.88 61 SER A N 1
ATOM 464 C CA . SER A 1 61 ? -0.666 -1.342 -9.227 1 98.88 61 SER A CA 1
ATOM 465 C C . SER A 1 61 ? -2.109 -1.802 -9.039 1 98.88 61 SER A C 1
ATOM 467 O O . SER A 1 61 ? -2.574 -1.971 -7.914 1 98.88 61 SER A O 1
ATOM 469 N N . TYR A 1 62 ? -2.826 -1.882 -10.156 1 98.88 62 TYR A N 1
ATOM 470 C CA . TYR A 1 62 ? -4.156 -2.482 -10.211 1 98.88 62 TYR A CA 1
ATOM 471 C C . TYR A 1 62 ? -4.238 -3.512 -11.328 1 98.88 62 TYR A C 1
ATOM 473 O O . TYR A 1 62 ? -3.832 -3.242 -12.461 1 98.88 62 TYR A O 1
ATOM 481 N N . PHE A 1 63 ? -4.758 -4.672 -10.969 1 98.62 63 PHE A N 1
ATOM 482 C CA . PHE A 1 63 ? -5.188 -5.664 -11.953 1 98.62 63 PHE A CA 1
ATOM 483 C C . PHE A 1 63 ? -6.598 -5.363 -12.445 1 98.62 63 PHE A C 1
ATOM 485 O O . PHE A 1 63 ? -7.551 -5.391 -11.664 1 98.62 63 PHE A O 1
ATOM 492 N N . LEU A 1 64 ? -6.75 -5.188 -13.766 1 98.25 64 LEU A N 1
ATOM 493 C CA . LEU A 1 64 ? -8.008 -4.645 -14.258 1 98.25 64 LEU A CA 1
ATOM 494 C C . LEU A 1 64 ? -8.812 -5.715 -14.984 1 98.25 64 LEU A C 1
ATOM 496 O O . LEU A 1 64 ? -10.047 -5.738 -14.898 1 98.25 64 LEU A O 1
ATOM 500 N N . GLU A 1 65 ? -8.109 -6.52 -15.758 1 96.25 65 GLU A N 1
ATOM 501 C CA . GLU A 1 65 ? -8.727 -7.586 -16.547 1 96.25 65 GLU A CA 1
ATOM 502 C C . GLU A 1 65 ? -7.82 -8.805 -16.625 1 96.25 65 GLU A C 1
ATOM 504 O O . GLU A 1 65 ? -6.598 -8.688 -16.484 1 96.25 65 GLU A O 1
ATOM 509 N N . ALA A 1 66 ? -8.516 -9.93 -16.875 1 94.25 66 ALA A N 1
ATOM 510 C CA . ALA A 1 66 ? -7.738 -11.148 -17.094 1 94.25 66 ALA A CA 1
ATOM 511 C C . ALA A 1 66 ? -6.906 -11.047 -18.375 1 94.25 66 ALA A C 1
ATOM 513 O O . ALA A 1 66 ? -7.426 -10.672 -19.438 1 94.25 66 ALA A O 1
ATOM 514 N N . GLY A 1 67 ? -5.637 -11.312 -18.266 1 95.31 67 GLY A N 1
ATOM 515 C CA . GLY A 1 67 ? -4.793 -11.359 -19.453 1 95.31 67 GLY A CA 1
ATOM 516 C C . GLY A 1 67 ? -4.992 -12.609 -20.281 1 95.31 67 GLY A C 1
ATOM 517 O O . GLY A 1 67 ? -5.184 -13.703 -19.734 1 95.31 67 GLY A O 1
ATOM 518 N N . ASN A 1 68 ? -4.914 -12.445 -21.578 1 95.06 68 ASN A N 1
ATOM 519 C CA . ASN A 1 68 ? -5.004 -13.555 -22.516 1 95.06 68 ASN A CA 1
ATOM 520 C C . ASN A 1 68 ? -3.643 -14.195 -22.766 1 95.06 68 ASN A C 1
ATOM 522 O O . ASN A 1 68 ? -2.723 -13.539 -23.266 1 95.06 68 ASN A O 1
ATOM 526 N N . LEU A 1 69 ? -3.535 -15.461 -22.453 1 94 69 LEU A N 1
ATOM 527 C CA . LEU A 1 69 ? -2.262 -16.172 -22.531 1 94 69 LEU A CA 1
ATOM 528 C C . LEU A 1 69 ? -1.776 -16.25 -23.984 1 94 69 LEU A C 1
ATOM 530 O O . LEU A 1 69 ? -0.581 -16.422 -24.234 1 94 69 LEU A O 1
ATOM 534 N N . GLU A 1 70 ? -2.684 -16.125 -24.891 1 92.81 70 GLU A N 1
ATOM 535 C CA . GLU A 1 70 ? -2.365 -16.375 -26.297 1 92.81 70 GLU A CA 1
ATOM 536 C C . GLU A 1 70 ? -1.962 -15.078 -27 1 92.81 70 GLU A C 1
ATOM 538 O O . GLU A 1 70 ? -1.554 -15.102 -28.172 1 92.81 70 GLU A O 1
ATOM 543 N N . LEU A 1 71 ? -2.053 -14.023 -26.359 1 95 71 LEU A N 1
ATOM 544 C CA . LEU A 1 71 ? -1.726 -12.734 -26.969 1 95 71 LEU A CA 1
ATOM 545 C C . LEU A 1 71 ? -0.535 -12.094 -26.25 1 95 71 LEU A C 1
ATOM 547 O O . LEU A 1 71 ? -0.384 -12.227 -25.031 1 95 71 LEU A O 1
ATOM 551 N N . PRO A 1 72 ? 0.24 -11.422 -27.047 1 96.56 72 PRO A N 1
ATOM 552 C CA . PRO A 1 72 ? 1.277 -10.625 -26.391 1 96.56 72 PRO A CA 1
ATOM 553 C C . PRO A 1 72 ? 0.705 -9.461 -25.578 1 96.56 72 PRO A C 1
ATOM 555 O O . PRO A 1 72 ? -0.425 -9.031 -25.828 1 96.56 72 PRO A O 1
ATOM 558 N N . ILE A 1 73 ? 1.443 -9.031 -24.594 1 98.12 73 ILE A N 1
ATOM 559 C CA . ILE A 1 73 ? 1.077 -7.859 -23.797 1 98.12 73 ILE A CA 1
ATOM 560 C C . ILE A 1 73 ? 1.996 -6.691 -24.156 1 98.12 73 ILE A C 1
ATOM 562 O O . ILE A 1 73 ? 3.219 -6.848 -24.203 1 98.12 73 ILE A O 1
ATOM 566 N N . THR A 1 74 ? 1.425 -5.574 -24.438 1 98.69 74 THR A N 1
ATOM 567 C CA . THR A 1 74 ? 2.199 -4.355 -24.656 1 98.69 74 THR A CA 1
ATOM 568 C C . THR A 1 74 ? 2.271 -3.529 -23.375 1 98.69 74 THR A C 1
ATOM 570 O O . THR A 1 74 ? 1.25 -3.273 -22.734 1 98.69 74 THR A O 1
ATOM 573 N N . TYR A 1 75 ? 3.475 -3.156 -23.031 1 98.81 75 TYR A N 1
ATOM 574 C CA . TYR A 1 75 ? 3.727 -2.303 -21.891 1 98.81 75 TYR A CA 1
ATOM 575 C C . TYR A 1 75 ? 4.188 -0.917 -22.328 1 98.81 75 TYR A C 1
ATOM 577 O O . TYR A 1 75 ? 5.254 -0.769 -22.922 1 98.81 75 TYR A O 1
ATOM 585 N N . HIS A 1 76 ? 3.42 0.066 -21.984 1 98.88 76 HIS A N 1
ATOM 586 C CA . HIS A 1 76 ? 3.785 1.446 -22.281 1 98.88 76 HIS A CA 1
ATOM 587 C C . HIS A 1 76 ? 4.242 2.176 -21.031 1 98.88 76 HIS A C 1
ATOM 589 O O . HIS A 1 76 ? 3.518 2.217 -20.031 1 98.88 76 HIS A O 1
ATOM 595 N N . VAL A 1 77 ? 5.441 2.764 -21.109 1 98.88 77 VAL A N 1
ATOM 596 C CA . VAL A 1 77 ? 6 3.469 -19.953 1 98.88 77 VAL A CA 1
ATOM 597 C C . VAL A 1 77 ? 5.883 4.977 -20.172 1 98.88 77 VAL A C 1
ATOM 599 O O . VAL A 1 77 ? 6.328 5.5 -21.188 1 98.88 77 VAL A O 1
ATOM 602 N N . GLN A 1 78 ? 5.234 5.625 -19.234 1 98.62 78 GLN A N 1
ATOM 603 C CA . GLN A 1 78 ? 5.223 7.082 -19.188 1 98.62 78 GLN A CA 1
ATOM 604 C C . GLN A 1 78 ? 6.211 7.602 -18.141 1 98.62 78 GLN A C 1
ATOM 606 O O . GLN A 1 78 ? 6.164 7.203 -16.984 1 98.62 78 GLN A O 1
ATOM 611 N N . ARG A 1 79 ? 7.07 8.508 -18.609 1 98.25 79 ARG A N 1
ATOM 612 C CA . ARG A 1 79 ? 7.977 9.172 -17.688 1 98.25 79 ARG A CA 1
ATOM 613 C C . ARG A 1 79 ? 7.277 10.32 -16.953 1 98.25 79 ARG A C 1
ATOM 615 O O . ARG A 1 79 ? 7.102 11.398 -17.516 1 98.25 79 ARG A O 1
ATOM 622 N N . ILE A 1 80 ? 6.988 10.141 -15.703 1 98.31 80 ILE A N 1
ATOM 623 C CA . ILE A 1 80 ? 6.219 11.125 -14.953 1 98.31 80 ILE A CA 1
ATOM 624 C C . ILE A 1 80 ? 7.152 12.203 -14.398 1 98.31 80 ILE A C 1
ATOM 626 O O . ILE A 1 80 ? 6.84 13.391 -14.453 1 98.31 80 ILE A O 1
ATOM 630 N N . ARG A 1 81 ? 8.289 11.727 -13.875 1 97.56 81 ARG A N 1
ATOM 631 C CA . ARG A 1 81 ? 9.227 12.68 -13.281 1 97.56 81 ARG A CA 1
ATOM 632 C C . ARG A 1 81 ? 10.617 12.062 -13.148 1 97.56 81 ARG A C 1
ATOM 634 O O . ARG A 1 81 ? 10.758 10.898 -12.781 1 97.56 81 ARG A O 1
ATOM 641 N N . ASP A 1 82 ? 11.578 12.797 -13.5 1 97.62 82 ASP A N 1
ATOM 642 C CA . ASP A 1 82 ? 12.969 12.547 -13.141 1 97.62 82 ASP A CA 1
ATOM 643 C C . ASP A 1 82 ? 13.523 13.688 -12.281 1 97.62 82 ASP A C 1
ATOM 645 O O . ASP A 1 82 ? 14.07 14.656 -12.812 1 97.62 82 ASP A O 1
ATOM 649 N N . GLY A 1 83 ? 13.352 13.484 -10.992 1 95.62 83 GLY A N 1
ATOM 650 C CA . GLY A 1 83 ? 13.828 14.508 -10.078 1 95.62 83 GLY A CA 1
ATOM 651 C C . GLY A 1 83 ? 15.273 14.328 -9.664 1 95.62 83 GLY A C 1
ATOM 652 O O . GLY A 1 83 ? 16.016 13.578 -10.305 1 95.62 83 GLY A O 1
ATOM 653 N N . GLY A 1 84 ? 15.672 15.117 -8.672 1 94.69 84 GLY A N 1
ATOM 654 C CA . GLY A 1 84 ? 17.047 15.031 -8.195 1 94.69 84 GLY A CA 1
ATOM 655 C C . GLY A 1 84 ? 17.406 13.672 -7.629 1 94.69 84 GLY A C 1
ATOM 656 O O . GLY A 1 84 ? 18.422 13.086 -8.008 1 94.69 84 GLY A O 1
ATOM 657 N N . SER A 1 85 ? 16.469 13.164 -6.824 1 96.94 85 SER A N 1
ATOM 658 C CA . SER A 1 85 ? 16.812 11.93 -6.129 1 96.94 85 SER A CA 1
ATOM 659 C C . SER A 1 85 ? 15.938 10.773 -6.594 1 96.94 85 SER A C 1
ATOM 661 O O . SER A 1 85 ? 16.328 9.609 -6.469 1 96.94 85 SER A O 1
ATOM 663 N N . PHE A 1 86 ? 14.773 11.148 -7.129 1 98.38 86 PHE A N 1
ATOM 664 C CA . PHE A 1 86 ? 13.781 10.117 -7.418 1 98.38 86 PHE A CA 1
ATOM 665 C C . PHE A 1 86 ? 13.32 10.195 -8.867 1 98.38 86 PHE A C 1
ATOM 667 O O . PHE A 1 86 ? 13.305 11.281 -9.461 1 98.38 86 PHE A O 1
ATOM 674 N N . SER A 1 87 ? 12.953 9.078 -9.422 1 98.75 87 SER A N 1
ATOM 675 C CA . SER A 1 87 ? 12.25 8.977 -10.695 1 98.75 87 SER A CA 1
ATOM 676 C C . SER A 1 87 ? 10.961 8.172 -10.562 1 98.75 87 SER A C 1
ATOM 678 O O . SER A 1 87 ? 10.922 7.16 -9.859 1 98.75 87 SER A O 1
ATOM 680 N N . THR A 1 88 ? 9.93 8.656 -11.156 1 98.81 88 THR A N 1
ATOM 681 C CA . THR A 1 88 ? 8.633 7.984 -11.102 1 98.81 88 THR A CA 1
ATOM 682 C C . THR A 1 88 ? 8.148 7.629 -12.5 1 98.81 88 THR A C 1
ATOM 684 O O . THR A 1 88 ? 8.266 8.438 -13.43 1 98.81 88 THR A O 1
ATOM 687 N N . ARG A 1 89 ? 7.68 6.426 -12.672 1 98.94 89 ARG A N 1
ATOM 688 C CA . ARG A 1 89 ? 7.125 5.941 -13.93 1 98.94 89 ARG A CA 1
ATOM 689 C C . ARG A 1 89 ? 5.699 5.43 -13.742 1 98.94 89 ARG A C 1
ATOM 691 O O . ARG A 1 89 ? 5.352 4.934 -12.664 1 98.94 89 ARG A O 1
ATOM 698 N N . ARG A 1 90 ? 4.934 5.566 -14.797 1 98.81 90 ARG A N 1
ATOM 699 C CA . ARG A 1 90 ? 3.672 4.848 -14.953 1 98.81 90 ARG A CA 1
ATOM 700 C C . ARG A 1 90 ? 3.758 3.832 -16.094 1 98.81 90 ARG A C 1
ATOM 702 O O . ARG A 1 90 ? 4.336 4.117 -17.141 1 98.81 90 ARG A O 1
ATOM 709 N N . VAL A 1 91 ? 3.262 2.707 -15.82 1 98.88 91 VAL A N 1
ATOM 710 C CA . VAL A 1 91 ? 3.219 1.676 -16.844 1 98.88 91 VAL A CA 1
ATOM 711 C C . VAL A 1 91 ? 1.772 1.247 -17.094 1 98.88 91 VAL A C 1
ATOM 713 O O . VAL A 1 91 ? 1.005 1.068 -16.141 1 98.88 91 VAL A O 1
ATOM 716 N N . THR A 1 92 ? 1.374 1.146 -18.344 1 98.88 92 THR A N 1
ATOM 717 C CA . THR A 1 92 ? 0.09 0.591 -18.766 1 98.88 92 THR A CA 1
ATOM 718 C C . THR A 1 92 ? 0.292 -0.667 -19.594 1 98.88 92 THR A C 1
ATOM 720 O O . THR A 1 92 ? 1.012 -0.643 -20.594 1 98.88 92 THR A O 1
ATOM 723 N N . ALA A 1 93 ? -0.245 -1.738 -19.156 1 98.81 93 ALA A N 1
ATOM 724 C CA . ALA A 1 93 ? -0.213 -2.986 -19.906 1 98.81 93 ALA A CA 1
ATOM 725 C C . ALA A 1 93 ? -1.521 -3.203 -20.672 1 98.81 93 ALA A C 1
ATOM 727 O O . ALA A 1 93 ? -2.604 -3.096 -20.094 1 98.81 93 ALA A O 1
ATOM 728 N N . SER A 1 94 ? -1.396 -3.561 -21.938 1 98.44 94 SER A N 1
ATOM 729 C CA . SER A 1 94 ? -2.592 -3.691 -22.75 1 98.44 94 SER A CA 1
ATOM 730 C C . SER A 1 94 ? -2.504 -4.906 -23.672 1 98.44 94 SER A C 1
ATOM 732 O O . SER A 1 94 ? -1.409 -5.328 -24.047 1 98.44 94 SER A O 1
ATOM 734 N N . GLN A 1 95 ? -3.598 -5.465 -23.938 1 97.5 95 GLN A N 1
ATOM 735 C CA . GLN A 1 95 ? -3.807 -6.48 -24.969 1 97.5 95 GLN A CA 1
ATOM 736 C C . GLN A 1 95 ? -4.973 -6.113 -25.875 1 97.5 95 GLN A C 1
ATOM 738 O O . GLN A 1 95 ? -6.055 -5.77 -25.391 1 97.5 95 GLN A O 1
ATOM 743 N N . ASN A 1 96 ? -4.777 -6.188 -27.188 1 94 96 ASN A N 1
ATOM 744 C CA . ASN A 1 96 ? -5.812 -5.906 -28.172 1 94 96 ASN A CA 1
ATOM 745 C C . ASN A 1 96 ? -6.516 -4.586 -27.891 1 94 96 ASN A C 1
ATOM 747 O O . ASN A 1 96 ? -7.746 -4.52 -27.906 1 94 96 ASN A O 1
ATOM 751 N N . GLY A 1 97 ? -5.766 -3.641 -27.469 1 93.31 97 GLY A N 1
ATOM 752 C CA . GLY A 1 97 ? -6.297 -2.299 -27.297 1 93.31 97 GLY A CA 1
ATOM 753 C C . GLY A 1 97 ? -6.98 -2.102 -25.953 1 93.31 97 GLY A C 1
ATOM 754 O O . GLY A 1 97 ? -7.438 -1.001 -25.641 1 93.31 97 GLY A O 1
ATOM 755 N N . LYS A 1 98 ? -6.996 -3.127 -25.156 1 96 98 LYS A N 1
ATOM 756 C CA . LYS A 1 98 ? -7.625 -3.031 -23.844 1 96 98 LYS A CA 1
ATOM 757 C C . LYS A 1 98 ? -6.578 -2.992 -22.734 1 96 98 LYS A C 1
ATOM 759 O O . LYS A 1 98 ? -5.645 -3.799 -22.734 1 96 98 LYS A O 1
ATOM 764 N N . THR A 1 99 ? -6.766 -2.018 -21.844 1 98.31 99 THR A N 1
ATOM 765 C CA . THR A 1 99 ? -5.883 -1.957 -20.688 1 98.31 99 THR A CA 1
ATOM 766 C C . THR A 1 99 ? -6.219 -3.062 -19.688 1 98.31 99 THR A C 1
ATOM 768 O O . THR A 1 99 ? -7.359 -3.16 -19.219 1 98.31 99 THR A O 1
ATOM 771 N N . ILE A 1 100 ? -5.211 -3.855 -19.375 1 98.19 100 ILE A N 1
ATOM 772 C CA . ILE A 1 100 ? -5.512 -4.969 -18.484 1 98.19 100 ILE A CA 1
ATOM 773 C C . ILE A 1 100 ? -4.824 -4.754 -17.125 1 98.19 100 ILE A C 1
ATOM 775 O O . ILE A 1 100 ? -5.145 -5.43 -16.156 1 98.19 100 ILE A O 1
ATOM 779 N N . PHE A 1 101 ? -3.881 -3.852 -17.062 1 98.69 101 PHE A N 1
ATOM 780 C CA . PHE A 1 101 ? -3.064 -3.65 -15.867 1 98.69 101 PHE A CA 1
ATOM 781 C C . PHE A 1 101 ? -2.418 -2.27 -15.883 1 98.69 101 PHE A C 1
ATOM 783 O O . PHE A 1 101 ? -2.012 -1.779 -16.938 1 98.69 101 PHE A O 1
ATOM 790 N N . ILE A 1 102 ? -2.332 -1.603 -14.641 1 98.94 102 ILE A N 1
ATOM 791 C CA . ILE A 1 102 ? -1.612 -0.338 -14.531 1 98.94 102 ILE A CA 1
ATOM 792 C C . ILE A 1 102 ? -0.687 -0.375 -13.32 1 98.94 102 ILE A C 1
ATOM 794 O O . ILE A 1 102 ? -1.003 -1.006 -12.305 1 98.94 102 ILE A O 1
ATOM 798 N N . LEU A 1 103 ? 0.417 0.327 -13.469 1 98.88 103 LEU A N 1
ATOM 799 C CA . LEU A 1 103 ? 1.448 0.383 -12.438 1 98.88 103 LEU A CA 1
ATOM 800 C C . LEU A 1 103 ? 2.064 1.775 -12.359 1 98.88 103 LEU A C 1
ATOM 802 O O . LEU A 1 103 ? 2.264 2.43 -13.391 1 98.88 103 LEU A O 1
ATOM 806 N N . ALA A 1 104 ? 2.223 2.27 -11.148 1 98.94 104 ALA A N 1
ATOM 807 C CA . ALA A 1 104 ? 3.172 3.348 -10.883 1 98.94 104 ALA A CA 1
ATOM 808 C C . ALA A 1 104 ? 4.309 2.871 -9.984 1 98.94 104 ALA A C 1
ATOM 810 O O . ALA A 1 104 ? 4.09 2.062 -9.078 1 98.94 104 ALA A O 1
ATOM 811 N N . CYS A 1 105 ? 5.469 3.328 -10.266 1 98.94 105 CYS A N 1
ATOM 812 C CA . CYS A 1 105 ? 6.609 2.932 -9.445 1 98.94 105 CYS A CA 1
ATOM 813 C C . CYS A 1 105 ? 7.621 4.066 -9.336 1 98.94 105 CYS A C 1
ATOM 815 O O . CYS A 1 105 ? 7.578 5.02 -10.117 1 98.94 105 CYS A O 1
ATOM 817 N N . SER A 1 106 ? 8.406 3.965 -8.359 1 98.94 106 SER A N 1
ATOM 818 C CA . SER A 1 106 ? 9.367 5.02 -8.055 1 98.94 106 SER A CA 1
ATOM 819 C C . SER A 1 106 ? 10.742 4.438 -7.742 1 98.94 106 SER A C 1
ATOM 821 O O . SER A 1 106 ? 10.852 3.367 -7.141 1 98.94 106 SER A O 1
ATOM 823 N N . PHE A 1 107 ? 11.773 5.094 -8.219 1 98.94 107 PHE A N 1
ATOM 824 C CA . PHE A 1 107 ? 13.172 4.711 -8.102 1 98.94 107 PHE A CA 1
ATOM 825 C C . PHE A 1 107 ? 13.961 5.773 -7.344 1 98.94 107 PHE A C 1
ATOM 827 O O . PHE A 1 107 ? 13.672 6.965 -7.453 1 98.94 107 PHE A O 1
ATOM 834 N N . HIS A 1 108 ? 14.938 5.324 -6.637 1 98.81 108 HIS A N 1
ATOM 835 C CA . HIS A 1 108 ? 15.711 6.203 -5.766 1 98.81 108 HIS A CA 1
ATOM 836 C C . HIS A 1 108 ? 17.203 5.961 -5.922 1 98.81 108 HIS A C 1
ATOM 838 O O . HIS A 1 108 ? 17.641 4.816 -6.051 1 98.81 108 HIS A O 1
ATOM 844 N N . LYS A 1 109 ? 17.938 7.008 -5.938 1 98.38 109 LYS A N 1
ATOM 845 C CA . LYS A 1 109 ? 19.391 6.828 -5.879 1 98.38 109 LYS A CA 1
ATOM 846 C C . LYS A 1 109 ? 19.812 6.277 -4.52 1 98.38 109 LYS A C 1
ATOM 848 O O . LYS A 1 109 ? 19.078 6.379 -3.541 1 98.38 109 LYS A O 1
ATOM 853 N N . VAL A 1 110 ? 21 5.758 -4.473 1 97.38 110 VAL A N 1
ATOM 854 C CA . VAL A 1 110 ? 21.5 5.234 -3.209 1 97.38 110 VAL A CA 1
ATOM 855 C C . VAL A 1 110 ? 21.844 6.387 -2.271 1 97.38 110 VAL A C 1
ATOM 857 O O . VAL A 1 110 ? 22.562 7.316 -2.652 1 97.38 110 VAL A O 1
ATOM 860 N N . GLU A 1 111 ? 21.297 6.363 -1.136 1 96.88 111 GLU A N 1
ATOM 861 C CA . GLU A 1 111 ? 21.547 7.355 -0.094 1 96.88 111 GLU A CA 1
ATOM 862 C C . GLU A 1 111 ? 21.625 6.699 1.281 1 96.88 111 GLU A C 1
ATOM 864 O O . GLU A 1 111 ? 21 5.672 1.526 1 96.88 111 GLU A O 1
ATOM 869 N N . LYS A 1 112 ? 22.391 7.336 2.127 1 95.75 112 LYS A N 1
ATOM 870 C CA . LYS A 1 112 ? 22.438 6.879 3.514 1 95.75 112 LYS A CA 1
ATOM 871 C C . LYS A 1 112 ? 21.359 7.562 4.359 1 95.75 112 LYS A C 1
ATOM 873 O O . LYS A 1 112 ? 20.891 8.648 4.016 1 95.75 112 LYS A O 1
ATOM 878 N N . GLY A 1 113 ? 20.984 6.859 5.445 1 96.69 113 GLY A N 1
ATOM 879 C CA . GLY A 1 113 ? 20 7.406 6.359 1 96.69 113 GLY A CA 1
ATOM 880 C C . GLY A 1 113 ? 19.859 6.602 7.641 1 96.69 113 GLY A C 1
ATOM 881 O O . GLY A 1 113 ? 20.766 5.848 8.008 1 96.69 113 GLY A O 1
ATOM 882 N N . TYR A 1 114 ? 18.781 6.855 8.383 1 97.44 114 TYR A N 1
ATOM 883 C CA . TYR A 1 114 ? 18.484 6.129 9.609 1 97.44 114 TYR A CA 1
ATOM 884 C C . TYR A 1 114 ? 18.047 4.699 9.305 1 97.44 114 TYR A C 1
ATOM 886 O O . TYR A 1 114 ? 17.594 4.402 8.203 1 97.44 114 TYR A O 1
ATOM 894 N N . GLU A 1 115 ? 18.281 3.912 10.367 1 97.81 115 GLU A N 1
ATOM 895 C CA . GLU A 1 115 ? 17.953 2.52 10.094 1 97.81 115 GLU A CA 1
ATOM 896 C C . GLU A 1 115 ? 17.203 1.891 11.266 1 97.81 115 GLU A C 1
ATOM 898 O O . GLU A 1 115 ? 17.516 2.156 12.43 1 97.81 115 GLU A O 1
ATOM 903 N N . HIS A 1 116 ? 16.203 1.179 10.953 1 98.44 116 HIS A N 1
ATOM 904 C CA . HIS A 1 116 ? 15.57 0.176 11.805 1 98.44 116 HIS A CA 1
ATOM 905 C C . HIS A 1 116 ? 14.773 -0.827 10.977 1 98.44 116 HIS A C 1
ATOM 907 O O . HIS A 1 116 ? 14.461 -0.571 9.812 1 98.44 116 HIS A O 1
ATOM 913 N N . GLN A 1 117 ? 14.531 -1.99 11.531 1 98.62 117 GLN A N 1
ATOM 914 C CA . GLN A 1 117 ? 13.648 -2.955 10.875 1 98.62 117 GLN A CA 1
ATOM 915 C C . GLN A 1 117 ? 12.867 -3.768 11.906 1 98.62 117 GLN A C 1
ATOM 917 O O . GLN A 1 117 ? 13.352 -4.008 13.016 1 98.62 117 GLN A O 1
ATOM 922 N N . MET A 1 118 ? 11.711 -4.121 11.477 1 98.12 118 MET A N 1
ATOM 923 C CA . MET A 1 118 ? 10.953 -5.102 12.258 1 98.12 118 MET A CA 1
ATOM 924 C C . MET A 1 118 ? 11.656 -6.453 12.258 1 98.12 118 MET A C 1
ATOM 926 O O . MET A 1 118 ? 12.07 -6.945 11.211 1 98.12 118 MET A O 1
ATOM 930 N N . PRO A 1 119 ? 11.812 -7.07 13.406 1 97.81 119 PRO A N 1
ATOM 931 C CA . PRO A 1 119 ? 12.516 -8.352 13.445 1 97.81 119 PRO A CA 1
ATOM 932 C C . PRO A 1 119 ? 11.703 -9.5 12.859 1 97.81 119 PRO A C 1
ATOM 934 O O . PRO A 1 119 ? 10.469 -9.461 12.898 1 97.81 119 PRO A O 1
ATOM 937 N N . ILE A 1 120 ? 12.461 -10.422 12.297 1 97.56 120 ILE A N 1
ATOM 938 C CA . ILE A 1 120 ? 11.844 -11.664 11.852 1 97.56 120 ILE A CA 1
ATOM 939 C C . ILE A 1 120 ? 11.266 -12.406 13.047 1 97.56 120 ILE A C 1
ATOM 941 O O . ILE A 1 120 ? 11.742 -12.258 14.172 1 97.56 120 ILE A O 1
ATOM 945 N N . LYS A 1 121 ? 10.219 -13.203 12.789 1 95.56 121 LYS A N 1
ATOM 946 C CA . LYS A 1 121 ? 9.656 -14.016 13.859 1 95.56 121 LYS A CA 1
ATOM 947 C C . LYS A 1 121 ? 10.695 -14.992 14.414 1 95.56 121 LYS A C 1
ATOM 949 O O . LYS A 1 121 ? 11.352 -15.703 13.648 1 95.56 121 LYS A O 1
ATOM 954 N N . LYS A 1 122 ? 10.922 -15.07 15.711 1 89.75 122 LYS A N 1
ATOM 955 C CA . LYS A 1 122 ? 11.945 -15.891 16.344 1 89.75 122 LYS A CA 1
ATOM 956 C C . LYS A 1 122 ? 11.562 -17.359 16.344 1 89.75 122 LYS A C 1
ATOM 958 O O . LYS A 1 122 ? 12.414 -18.234 16.141 1 89.75 122 LYS A O 1
ATOM 963 N N . GLU A 1 123 ? 10.352 -17.734 16.562 1 89.88 123 GLU A N 1
ATOM 964 C CA . GLU A 1 123 ? 9.953 -19.125 16.766 1 89.88 123 GLU A CA 1
ATOM 965 C C . GLU A 1 123 ? 9.289 -19.703 15.508 1 89.88 123 GLU A C 1
ATOM 967 O O . GLU A 1 123 ? 8.398 -20.547 15.609 1 89.88 123 GLU A O 1
ATOM 972 N N . ILE A 1 124 ? 9.922 -19.391 14.398 1 94.94 124 ILE A N 1
ATOM 973 C CA . ILE A 1 124 ? 9.352 -19.938 13.164 1 94.94 124 ILE A CA 1
ATOM 974 C C . ILE A 1 124 ? 10.102 -21.188 12.75 1 94.94 124 ILE A C 1
ATOM 976 O O . ILE A 1 124 ? 11.336 -21.234 12.836 1 94.94 124 ILE A O 1
ATOM 980 N N . LYS A 1 125 ? 9.398 -22.25 12.406 1 96 125 LYS A N 1
ATOM 981 C CA . LYS A 1 125 ? 10.039 -23.469 11.914 1 96 125 LYS A CA 1
ATOM 982 C C . LYS A 1 125 ? 10.883 -23.188 10.68 1 96 125 LYS A C 1
ATOM 984 O O . LYS A 1 125 ? 10.477 -22.422 9.805 1 96 125 LYS A O 1
ATOM 989 N N . GLN A 1 126 ? 12.016 -23.828 10.672 1 97 126 GLN A N 1
ATOM 990 C CA . GLN A 1 126 ? 12.945 -23.609 9.57 1 97 126 GLN A CA 1
ATOM 991 C C . GLN A 1 126 ? 12.602 -24.5 8.383 1 97 126 GLN A C 1
ATOM 993 O O . GLN A 1 126 ? 11.906 -25.516 8.539 1 97 126 GLN A O 1
ATOM 998 N N . PRO A 1 127 ? 13.039 -24.141 7.203 1 97.38 127 PRO A N 1
ATOM 999 C CA . PRO A 1 127 ? 12.648 -24.859 5.996 1 97.38 127 PRO A CA 1
ATOM 1000 C C . PRO A 1 127 ? 12.969 -26.359 6.074 1 97.38 127 PRO A C 1
ATOM 1002 O O . PRO A 1 127 ? 12.203 -27.188 5.562 1 97.38 127 PRO A O 1
ATOM 1005 N N . GLU A 1 128 ? 14.062 -26.656 6.727 1 97.12 128 GLU A N 1
ATOM 1006 C CA . GLU A 1 128 ? 14.492 -28.047 6.809 1 97.12 128 GLU A CA 1
ATOM 1007 C C . GLU A 1 128 ? 13.484 -28.891 7.59 1 97.12 128 GLU A C 1
ATOM 1009 O O . GLU A 1 128 ? 13.469 -30.109 7.465 1 97.12 128 GLU A O 1
ATOM 1014 N N . GLU A 1 129 ? 12.633 -28.281 8.328 1 96.62 129 GLU A N 1
ATOM 1015 C CA . GLU A 1 129 ? 11.656 -28.953 9.172 1 96.62 129 GLU A CA 1
ATOM 1016 C C . GLU A 1 129 ? 10.289 -29.016 8.492 1 96.62 129 GLU A C 1
ATOM 1018 O O . GLU A 1 129 ? 9.312 -29.484 9.086 1 96.62 129 GLU A O 1
ATOM 1023 N N . LEU A 1 130 ? 10.219 -28.578 7.363 1 97.06 130 LEU A N 1
ATOM 1024 C CA . LEU A 1 130 ? 8.914 -28.359 6.734 1 97.06 130 LEU A CA 1
ATOM 1025 C C . LEU A 1 130 ? 8.805 -29.172 5.449 1 97.06 130 LEU A C 1
ATOM 1027 O O . LEU A 1 130 ? 9.812 -29.547 4.848 1 97.06 130 LEU A O 1
ATOM 1031 N N . LEU A 1 131 ? 7.59 -29.484 5.07 1 93.44 131 LEU A N 1
ATOM 1032 C CA . LEU A 1 131 ? 7.305 -30.094 3.777 1 93.44 131 LEU A CA 1
ATOM 1033 C C . LEU A 1 131 ? 7.105 -29.031 2.705 1 93.44 131 LEU A C 1
ATOM 1035 O O . LEU A 1 131 ? 6.473 -28 2.959 1 93.44 131 LEU A O 1
ATOM 1039 N N . SER A 1 132 ? 7.625 -29.281 1.546 1 94.06 132 SER A N 1
ATOM 1040 C CA . SER A 1 132 ? 7.352 -28.422 0.394 1 94.06 132 SER A CA 1
ATOM 1041 C C . SER A 1 132 ? 6.031 -28.797 -0.27 1 94.06 132 SER A C 1
ATOM 1043 O O . SER A 1 132 ? 5.441 -29.828 0.046 1 94.06 132 SER A O 1
ATOM 1045 N N . TRP A 1 133 ? 5.594 -27.922 -1.144 1 90.62 133 TRP A N 1
ATOM 1046 C CA . TRP A 1 133 ? 4.438 -28.266 -1.962 1 90.62 133 TRP A CA 1
ATOM 1047 C C . TRP A 1 133 ? 4.664 -29.562 -2.709 1 90.62 133 TRP A C 1
ATOM 1049 O O . TRP A 1 133 ? 3.756 -30.391 -2.822 1 90.62 133 TRP A O 1
ATOM 1059 N N . THR A 1 134 ? 5.875 -29.797 -3.162 1 90.25 134 THR A N 1
ATOM 1060 C CA . THR A 1 134 ? 6.246 -31.031 -3.836 1 90.25 134 THR A CA 1
ATOM 1061 C C . THR A 1 134 ? 6.16 -32.219 -2.879 1 90.25 134 THR A C 1
ATOM 1063 O O . THR A 1 134 ? 5.645 -33.281 -3.238 1 90.25 134 THR A O 1
ATOM 1066 N N . ASP A 1 135 ? 6.656 -32.031 -1.688 1 91.94 135 ASP A N 1
ATOM 1067 C CA . ASP A 1 135 ? 6.586 -33.062 -0.672 1 91.94 135 ASP A CA 1
ATOM 1068 C C . ASP A 1 135 ? 5.137 -33.438 -0.371 1 91.94 135 ASP A C 1
ATOM 1070 O O . ASP A 1 135 ? 4.805 -34.625 -0.246 1 91.94 135 ASP A O 1
ATOM 1074 N N . ILE A 1 136 ? 4.348 -32.438 -0.24 1 88.94 136 ILE A N 1
ATOM 1075 C CA . ILE A 1 136 ? 2.941 -32.656 0.081 1 88.94 136 ILE A CA 1
ATOM 1076 C C . ILE A 1 136 ? 2.27 -33.438 -1.036 1 88.94 136 ILE A C 1
ATOM 1078 O O . ILE A 1 136 ? 1.528 -34.406 -0.771 1 88.94 136 ILE A O 1
ATOM 1082 N N . LEU A 1 137 ? 2.551 -33.125 -2.236 1 88.44 137 LEU A N 1
ATOM 1083 C CA . LEU A 1 137 ? 2.008 -33.812 -3.391 1 88.44 137 LEU A CA 1
ATOM 1084 C C . LEU A 1 137 ? 2.469 -35.281 -3.402 1 88.44 137 LEU A C 1
ATOM 1086 O O . LEU A 1 137 ? 1.663 -36.188 -3.604 1 88.44 137 LEU A O 1
ATOM 1090 N N . ASP A 1 138 ? 3.709 -35.5 -3.156 1 90.75 138 ASP A N 1
ATOM 1091 C CA . ASP A 1 138 ? 4.293 -36.844 -3.205 1 90.75 138 ASP A CA 1
ATOM 1092 C C . ASP A 1 138 ? 3.738 -37.719 -2.088 1 90.75 138 ASP A C 1
ATOM 1094 O O . ASP A 1 138 ? 3.443 -38.875 -2.309 1 90.75 138 ASP A O 1
ATOM 1098 N N . GLN A 1 139 ? 3.549 -37.094 -0.958 1 88.69 139 GLN A N 1
ATOM 1099 C CA . GLN A 1 139 ? 3.201 -37.875 0.221 1 88.69 139 GLN A CA 1
ATOM 1100 C C . GLN A 1 139 ? 1.688 -38.031 0.352 1 88.69 139 GLN A C 1
ATOM 1102 O O . GLN A 1 139 ? 1.202 -39.062 0.808 1 88.69 139 GLN A O 1
ATOM 1107 N N . PHE A 1 140 ? 1 -37 -0.095 1 84.75 140 PHE A N 1
ATOM 1108 C CA . PHE A 1 140 ? -0.426 -37 0.21 1 84.75 140 PHE A CA 1
ATOM 1109 C C . PHE A 1 140 ? -1.252 -36.844 -1.062 1 84.75 140 PHE A C 1
ATOM 1111 O O . PHE A 1 140 ? -2.469 -36.656 -1 1 84.75 140 PHE A O 1
ATOM 1118 N N . GLY A 1 141 ? -0.626 -36.812 -2.193 1 83.44 141 GLY A N 1
ATOM 1119 C CA . GLY A 1 141 ? -1.268 -36.531 -3.471 1 83.44 141 GLY A CA 1
ATOM 1120 C C . GLY A 1 141 ? -2.523 -37.375 -3.688 1 83.44 141 GLY A C 1
ATOM 1121 O O . GLY A 1 141 ? -3.518 -36.844 -4.215 1 83.44 141 GLY A O 1
ATOM 1122 N N . ALA A 1 142 ? -2.543 -38.594 -3.264 1 84.69 142 ALA A N 1
ATOM 1123 C CA . ALA A 1 142 ? -3.656 -39.5 -3.488 1 84.69 142 ALA A CA 1
ATOM 1124 C C . ALA A 1 142 ? -4.879 -39.094 -2.67 1 84.69 142 ALA A C 1
ATOM 1126 O O . ALA A 1 142 ? -6.008 -39.438 -3.014 1 84.69 142 ALA A O 1
ATOM 1127 N N . PHE A 1 143 ? -4.641 -38.344 -1.659 1 83.06 143 PHE A N 1
ATOM 1128 C CA . PHE A 1 143 ? -5.715 -38 -0.734 1 83.06 143 PHE A CA 1
ATOM 1129 C C . PHE A 1 143 ? -6.18 -36.562 -0.934 1 83.06 143 PHE A C 1
ATOM 1131 O O . PHE A 1 143 ? -7.152 -36.125 -0.313 1 83.06 143 PHE A O 1
ATOM 1138 N N . LEU A 1 144 ? -5.48 -35.844 -1.761 1 82 144 LEU A N 1
ATOM 1139 C CA . LEU A 1 144 ? -5.805 -34.438 -1.96 1 82 144 LEU A CA 1
ATOM 1140 C C . LEU A 1 144 ? -6.957 -34.281 -2.949 1 82 144 LEU A C 1
ATOM 1142 O O . LEU A 1 144 ? -7.059 -35.062 -3.912 1 82 144 LEU A O 1
ATOM 1146 N N . PRO A 1 145 ? -7.793 -33.281 -2.666 1 79.06 145 PRO A N 1
ATOM 1147 C CA . PRO A 1 145 ? -8.789 -32.938 -3.688 1 79.06 145 PRO A CA 1
ATOM 1148 C C . PRO A 1 145 ? -8.156 -32.688 -5.051 1 79.06 145 PRO A C 1
ATOM 1150 O O . PRO A 1 145 ? -7.051 -32.156 -5.129 1 79.06 145 PRO A O 1
ATOM 1153 N N . LYS A 1 146 ? -8.898 -33.062 -6.109 1 82.12 146 LYS A N 1
ATOM 1154 C CA . LYS A 1 146 ? -8.398 -33 -7.477 1 82.12 146 LYS A CA 1
ATOM 1155 C C . LYS A 1 146 ? -7.859 -31.625 -7.812 1 82.12 146 LYS A C 1
ATOM 1157 O O . LYS A 1 146 ? -6.773 -31.5 -8.383 1 82.12 146 LYS A O 1
ATOM 1162 N N . LYS A 1 147 ? -8.539 -30.562 -7.438 1 78.5 147 LYS A N 1
ATOM 1163 C CA . LYS A 1 147 ? -8.133 -29.203 -7.777 1 78.5 147 LYS A CA 1
ATOM 1164 C C . LYS A 1 147 ? -6.832 -28.812 -7.082 1 78.5 147 LYS A C 1
ATOM 1166 O O . LYS A 1 147 ? -5.973 -28.156 -7.676 1 78.5 147 LYS A O 1
ATOM 1171 N N . LEU A 1 148 ? -6.742 -29.188 -5.867 1 80 148 LEU A N 1
ATOM 1172 C CA . LEU A 1 148 ? -5.527 -28.891 -5.113 1 80 148 LEU A CA 1
ATOM 1173 C C . LEU A 1 148 ? -4.34 -29.672 -5.668 1 80 148 LEU A C 1
ATOM 1175 O O . LEU A 1 148 ? -3.236 -29.141 -5.781 1 80 148 LEU A O 1
ATOM 1179 N N . LYS A 1 149 ? -4.566 -30.922 -5.98 1 83.75 149 LYS A N 1
ATOM 1180 C CA . LYS A 1 149 ? -3.523 -31.75 -6.582 1 83.75 149 LYS A CA 1
ATOM 1181 C C . LYS A 1 149 ? -3.025 -31.141 -7.887 1 83.75 149 LYS A C 1
ATOM 1183 O O . LYS A 1 149 ? -1.817 -31.062 -8.125 1 83.75 149 LYS A O 1
ATOM 1188 N N . ALA A 1 150 ? -3.932 -30.734 -8.695 1 82.94 150 ALA A N 1
ATOM 1189 C CA . ALA A 1 150 ? -3.578 -30.109 -9.961 1 82.94 150 ALA A CA 1
ATOM 1190 C C . ALA A 1 150 ? -2.752 -28.844 -9.727 1 82.94 150 ALA A C 1
ATOM 1192 O O . ALA A 1 150 ? -1.749 -28.609 -10.406 1 82.94 150 ALA A O 1
ATOM 1193 N N . PHE A 1 151 ? -3.129 -28.109 -8.766 1 81.56 151 PHE A N 1
ATOM 1194 C CA . PHE A 1 151 ? -2.432 -26.875 -8.438 1 81.56 151 PHE A CA 1
ATOM 1195 C C . PHE A 1 151 ? -1 -27.156 -7.992 1 81.56 151 PHE A C 1
ATOM 1197 O O . PHE A 1 151 ? -0.062 -26.5 -8.453 1 81.56 151 PHE A O 1
ATOM 1204 N N . LEU A 1 152 ? -0.847 -28.156 -7.164 1 84.19 152 LEU A N 1
ATOM 1205 C CA . LEU A 1 152 ? 0.456 -28.484 -6.59 1 84.19 152 LEU A CA 1
ATOM 1206 C C . LEU A 1 152 ? 1.369 -29.109 -7.637 1 84.19 152 LEU A C 1
ATOM 1208 O O . LEU A 1 152 ? 2.594 -29.094 -7.488 1 84.19 152 LEU A O 1
ATOM 1212 N N . SER A 1 153 ? 0.807 -29.625 -8.695 1 86.81 153 SER A N 1
ATOM 1213 C CA . SER A 1 153 ? 1.567 -30.359 -9.695 1 86.81 153 SER A CA 1
ATOM 1214 C C . SER A 1 153 ? 2.193 -29.422 -10.719 1 86.81 153 SER A C 1
ATOM 1216 O O . SER A 1 153 ? 3.061 -29.828 -11.492 1 86.81 153 SER A O 1
ATOM 1218 N N . ILE A 1 154 ? 1.77 -28.219 -10.703 1 85.94 154 ILE A N 1
ATOM 1219 C CA . ILE A 1 154 ? 2.281 -27.25 -11.672 1 85.94 154 ILE A CA 1
ATOM 1220 C C . ILE A 1 154 ? 3.744 -26.938 -11.359 1 85.94 154 ILE A C 1
ATOM 1222 O O . ILE A 1 154 ? 4.09 -26.625 -10.219 1 85.94 154 ILE A O 1
ATOM 1226 N N . GLU A 1 155 ? 4.512 -27.062 -12.375 1 87.38 155 GLU A N 1
ATOM 1227 C CA . GLU A 1 155 ? 5.922 -26.719 -12.211 1 87.38 155 GLU A CA 1
ATOM 1228 C C . GLU A 1 155 ? 6.117 -25.219 -12.078 1 87.38 155 GLU A C 1
ATOM 1230 O O . GLU A 1 155 ? 5.5 -24.438 -12.812 1 87.38 155 GLU A O 1
ATOM 1235 N N . ARG A 1 156 ? 6.93 -24.844 -11.133 1 90.88 156 ARG A N 1
ATOM 1236 C CA . ARG A 1 156 ? 7.238 -23.438 -10.867 1 90.88 156 ARG A CA 1
ATOM 1237 C C . ARG A 1 156 ? 8.734 -23.234 -10.656 1 90.88 156 ARG A C 1
ATOM 1239 O O . ARG A 1 156 ? 9.438 -24.156 -10.234 1 90.88 156 ARG A O 1
ATOM 1246 N N . PRO A 1 157 ? 9.18 -22.031 -10.969 1 93.06 157 PRO A N 1
ATOM 1247 C CA . PRO A 1 157 ? 10.594 -21.734 -10.734 1 93.06 157 PRO A CA 1
ATOM 1248 C C . PRO A 1 157 ? 10.914 -21.5 -9.258 1 93.06 157 PRO A C 1
ATOM 1250 O O . PRO A 1 157 ? 12.031 -21.109 -8.922 1 93.06 157 PRO A O 1
ATOM 1253 N N . ILE A 1 158 ? 9.984 -21.719 -8.367 1 94.88 158 ILE A N 1
ATOM 1254 C CA . ILE A 1 158 ? 10.102 -21.422 -6.945 1 94.88 158 ILE A CA 1
ATOM 1255 C C . ILE A 1 158 ? 9.594 -22.609 -6.129 1 94.88 158 ILE A C 1
ATOM 1257 O O . ILE A 1 158 ? 8.609 -23.25 -6.504 1 94.88 158 ILE A O 1
ATOM 1261 N N . GLU A 1 159 ? 10.266 -22.859 -5.105 1 95.69 159 GLU A N 1
ATOM 1262 C CA . GLU A 1 159 ? 9.812 -23.812 -4.105 1 95.69 159 GLU A CA 1
ATOM 1263 C C . GLU A 1 159 ? 9.203 -23.109 -2.896 1 95.69 159 GLU A C 1
ATOM 1265 O O . GLU A 1 159 ? 9.742 -22.109 -2.42 1 95.69 159 GLU A O 1
ATOM 1270 N N . PHE A 1 160 ? 8.062 -23.656 -2.443 1 96.75 160 PHE A N 1
ATOM 1271 C CA . PHE A 1 160 ? 7.387 -23.094 -1.278 1 96.75 160 PHE A CA 1
ATOM 1272 C C . PHE A 1 160 ? 7.312 -24.125 -0.15 1 96.75 160 PHE A C 1
ATOM 1274 O O . PHE A 1 160 ? 7.059 -25.297 -0.392 1 96.75 160 PHE A O 1
ATOM 1281 N N . LYS A 1 161 ? 7.539 -23.672 1.076 1 97.44 161 LYS A N 1
ATOM 1282 C CA . LYS A 1 161 ? 7.332 -24.453 2.291 1 97.44 161 LYS A CA 1
ATOM 1283 C C . LYS A 1 161 ? 6.531 -23.656 3.322 1 97.44 161 LYS A C 1
ATOM 1285 O O . LYS A 1 161 ? 7.094 -22.875 4.086 1 97.44 161 LYS A O 1
ATOM 1290 N N . PRO A 1 162 ? 5.211 -23.938 3.316 1 95.75 162 PRO A N 1
ATOM 1291 C CA . PRO A 1 162 ? 4.402 -23.266 4.344 1 95.75 162 PRO A CA 1
ATOM 1292 C C . PRO A 1 162 ? 4.715 -23.766 5.75 1 95.75 162 PRO A C 1
ATOM 1294 O O . PRO A 1 162 ? 4.988 -24.953 5.941 1 95.75 162 PRO A O 1
ATOM 1297 N N . THR A 1 163 ? 4.648 -22.844 6.719 1 95.69 163 THR A N 1
ATOM 1298 C CA . THR A 1 163 ? 4.969 -23.219 8.094 1 95.69 163 THR A CA 1
ATOM 1299 C C . THR A 1 163 ? 3.816 -24 8.727 1 95.69 163 THR A C 1
ATOM 1301 O O . THR A 1 163 ? 4.004 -24.688 9.727 1 95.69 163 THR A O 1
ATOM 1304 N N . GLU A 1 164 ? 2.645 -23.781 8.203 1 89.62 164 GLU A N 1
ATOM 1305 C CA . GLU A 1 164 ? 1.457 -24.516 8.633 1 89.62 164 GLU A CA 1
ATOM 1306 C C . GLU A 1 164 ? 0.694 -25.078 7.434 1 89.62 164 GLU A C 1
ATOM 1308 O O . GLU A 1 164 ? 0.51 -24.391 6.43 1 89.62 164 GLU A O 1
ATOM 1313 N N . VAL A 1 165 ? 0.36 -26.344 7.555 1 82.62 165 VAL A N 1
ATOM 1314 C CA . VAL A 1 165 ? -0.465 -26.984 6.543 1 82.62 165 VAL A CA 1
ATOM 1315 C C . VAL A 1 165 ? -1.808 -27.391 7.152 1 82.62 165 VAL A C 1
ATOM 1317 O O . VAL A 1 165 ? -1.858 -28.188 8.086 1 82.62 165 VAL A O 1
ATOM 1320 N N . PRO A 1 166 ? -2.773 -26.75 6.57 1 78.19 166 PRO A N 1
ATOM 1321 C CA . PRO A 1 166 ? -4.07 -27.109 7.141 1 78.19 166 PRO A CA 1
ATOM 1322 C C . PRO A 1 166 ? -4.406 -28.594 6.945 1 78.19 166 PRO A C 1
ATOM 1324 O O . PRO A 1 166 ? -4.02 -29.188 5.938 1 78.19 166 PRO A O 1
ATOM 1327 N N . ASN A 1 167 ? -5.074 -29.141 7.949 1 75.88 167 ASN A N 1
ATOM 1328 C CA . ASN A 1 167 ? -5.602 -30.5 7.859 1 75.88 167 ASN A CA 1
ATOM 1329 C C . ASN A 1 167 ? -6.863 -30.562 7 1 75.88 167 ASN A C 1
ATOM 1331 O O . ASN A 1 167 ? -7.906 -30.031 7.383 1 75.88 167 ASN A O 1
ATOM 1335 N N . PRO A 1 168 ? -6.785 -31.172 5.875 1 71.5 168 PRO A N 1
ATOM 1336 C CA . PRO A 1 168 ? -7.953 -31.203 4.988 1 71.5 168 PRO A CA 1
ATOM 1337 C C . PRO A 1 168 ? -9.148 -31.922 5.617 1 71.5 168 PRO A C 1
ATOM 1339 O O . PRO A 1 168 ? -10.281 -31.734 5.168 1 71.5 168 PRO A O 1
ATOM 1342 N N . LEU A 1 169 ? -8.883 -32.719 6.609 1 75.75 169 LEU A N 1
ATOM 1343 C CA . LEU A 1 169 ? -9.953 -33.469 7.242 1 75.75 169 LEU A CA 1
ATOM 1344 C C . LEU A 1 169 ? -10.625 -32.656 8.344 1 75.75 169 LEU A C 1
ATOM 1346 O O . LEU A 1 169 ? -11.695 -33 8.828 1 75.75 169 LEU A O 1
ATOM 1350 N N . GLU A 1 170 ? -9.945 -31.672 8.742 1 80.44 170 GLU A N 1
ATOM 1351 C CA . GLU A 1 170 ? -10.492 -30.797 9.773 1 80.44 170 GLU A CA 1
ATOM 1352 C C . GLU A 1 170 ? -10.742 -29.391 9.234 1 80.44 170 GLU A C 1
ATOM 1354 O O . GLU A 1 170 ? -9.812 -28.578 9.156 1 80.44 170 GLU A O 1
ATOM 1359 N N . VAL A 1 171 ? -11.938 -29.203 8.93 1 84.31 171 VAL A N 1
ATOM 1360 C CA . VAL A 1 171 ? -12.32 -27.891 8.414 1 84.31 171 VAL A CA 1
ATOM 1361 C C . VAL A 1 171 ? -12.602 -26.938 9.57 1 84.31 171 VAL A C 1
ATOM 1363 O O . VAL A 1 171 ? -13.539 -27.141 10.344 1 84.31 171 VAL A O 1
ATOM 1366 N N . LYS A 1 172 ? -11.672 -26.016 9.789 1 92.81 172 LYS A N 1
ATOM 1367 C CA . LYS A 1 172 ? -11.844 -25.016 10.836 1 92.81 172 LYS A CA 1
ATOM 1368 C C . LYS A 1 172 ? -11.242 -23.672 10.414 1 92.81 172 LYS A C 1
ATOM 1370 O O . LYS A 1 172 ? -10.398 -23.625 9.516 1 92.81 172 LYS A O 1
ATOM 1375 N N . ASN A 1 173 ? -11.781 -22.656 11.023 1 96.38 173 ASN A N 1
ATOM 1376 C CA . ASN A 1 173 ? -11.18 -21.344 10.797 1 96.38 173 ASN A CA 1
ATOM 1377 C C . ASN A 1 173 ? -9.75 -21.281 11.328 1 96.38 173 ASN A C 1
ATOM 1379 O O . ASN A 1 173 ? -9.43 -21.906 12.328 1 96.38 173 ASN A O 1
ATOM 1383 N N . LEU A 1 174 ? -8.984 -20.578 10.656 1 95.94 174 LEU A N 1
ATOM 1384 C CA . LEU A 1 174 ? -7.574 -20.438 10.992 1 95.94 174 LEU A CA 1
ATOM 1385 C C . LEU A 1 174 ? -7.227 -18.969 11.258 1 95.94 174 LEU A C 1
ATOM 1387 O O . LEU A 1 174 ? -7.98 -18.062 10.875 1 95.94 174 LEU A O 1
ATOM 1391 N N . PRO A 1 175 ? -6.098 -18.734 11.977 1 97 175 PRO A N 1
ATOM 1392 C CA . PRO A 1 175 ? -5.664 -17.344 12.164 1 97 175 PRO A CA 1
ATOM 1393 C C . PRO A 1 175 ? -5.402 -16.625 10.836 1 97 175 PRO A C 1
ATOM 1395 O O . PRO A 1 175 ? -5.055 -17.266 9.844 1 97 175 PRO A O 1
ATOM 1398 N N . PRO A 1 176 ? -5.609 -15.32 10.805 1 98 176 PRO A N 1
ATOM 1399 C CA . PRO A 1 176 ? -5.445 -14.539 9.57 1 98 176 PRO A CA 1
ATOM 1400 C C . PRO A 1 176 ? -3.982 -14.305 9.211 1 98 176 PRO A C 1
ATOM 1402 O O . PRO A 1 176 ? -3.596 -13.172 8.898 1 98 176 PRO A O 1
ATOM 1405 N N . VAL A 1 177 ? -3.18 -15.359 9.305 1 97.56 177 VAL A N 1
ATOM 1406 C CA . VAL A 1 177 ? -1.746 -15.242 9.062 1 97.56 177 VAL A CA 1
ATOM 1407 C C . VAL A 1 177 ? -1.286 -16.391 8.156 1 97.56 177 VAL A C 1
ATOM 1409 O O . VAL A 1 177 ? -1.966 -17.406 8.039 1 97.56 177 VAL A O 1
ATOM 1412 N N . LEU A 1 178 ? -0.198 -16.156 7.469 1 97.25 178 LEU A N 1
ATOM 1413 C CA . LEU A 1 178 ? 0.488 -17.141 6.652 1 97.25 178 LEU A CA 1
ATOM 1414 C C . LEU A 1 178 ? 1.988 -16.875 6.613 1 97.25 178 LEU A C 1
ATOM 1416 O O . LEU A 1 178 ? 2.418 -15.789 6.23 1 97.25 178 LEU A O 1
ATOM 1420 N N . ASP A 1 179 ? 2.764 -17.797 7.074 1 98.12 179 ASP A N 1
ATOM 1421 C CA . ASP A 1 179 ? 4.219 -17.781 6.93 1 98.12 179 ASP A CA 1
ATOM 1422 C C . ASP A 1 179 ? 4.688 -18.875 5.969 1 98.12 179 ASP A C 1
ATOM 1424 O O . ASP A 1 179 ? 4.438 -20.062 6.195 1 98.12 179 ASP A O 1
ATOM 1428 N N . VAL A 1 180 ? 5.395 -18.438 4.938 1 98.19 180 VAL A N 1
ATOM 1429 C CA . VAL A 1 180 ? 5.816 -19.391 3.92 1 98.19 180 VAL A CA 1
ATOM 1430 C C . VAL A 1 180 ? 7.262 -19.109 3.514 1 98.19 180 VAL A C 1
ATOM 1432 O O . VAL A 1 180 ? 7.605 -17.969 3.164 1 98.19 180 VAL A O 1
ATOM 1435 N N . TRP A 1 181 ? 8.07 -20.125 3.631 1 98.56 181 TRP A N 1
ATOM 1436 C CA . TRP A 1 181 ? 9.414 -20.047 3.078 1 98.56 181 TRP A CA 1
ATOM 1437 C C . TRP A 1 181 ? 9.398 -20.266 1.57 1 98.56 181 TRP A C 1
ATOM 1439 O O . TRP A 1 181 ? 8.648 -21.094 1.068 1 98.56 181 TRP A O 1
ATOM 1449 N N . PHE A 1 182 ? 10.25 -19.547 0.853 1 98.19 182 PHE A N 1
ATOM 1450 C CA . PHE A 1 182 ? 10.375 -19.781 -0.582 1 98.19 182 PHE A CA 1
ATOM 1451 C C . PHE A 1 182 ? 11.828 -19.734 -1.02 1 98.19 182 PHE A C 1
ATOM 1453 O O . PHE A 1 182 ? 12.664 -19.094 -0.365 1 98.19 182 PHE A O 1
ATOM 1460 N N . LYS A 1 183 ? 12.07 -20.422 -2.074 1 97.38 183 LYS A N 1
ATOM 1461 C CA . LYS A 1 183 ? 13.422 -20.469 -2.641 1 97.38 183 LYS A CA 1
ATOM 1462 C C . LYS A 1 183 ? 13.375 -20.594 -4.16 1 97.38 183 LYS A C 1
ATOM 1464 O O . LYS A 1 183 ? 12.641 -21.422 -4.703 1 97.38 183 LYS A O 1
ATOM 1469 N N . LEU A 1 184 ? 14.086 -19.688 -4.797 1 96.19 184 LEU A N 1
ATOM 1470 C CA . LEU A 1 184 ? 14.188 -19.719 -6.25 1 96.19 184 LEU A CA 1
ATOM 1471 C C . LEU A 1 184 ? 14.977 -20.953 -6.707 1 96.19 184 LEU A C 1
ATOM 1473 O O . LEU A 1 184 ? 16 -21.281 -6.125 1 96.19 184 LEU A O 1
ATOM 1477 N N . LYS A 1 185 ? 14.508 -21.656 -7.699 1 94.94 185 LYS A N 1
ATOM 1478 C CA . LYS A 1 185 ? 15.172 -22.828 -8.258 1 94.94 185 LYS A CA 1
ATOM 1479 C C . LYS A 1 185 ? 16.188 -22.438 -9.32 1 94.94 185 LYS A C 1
ATOM 1481 O O . LYS A 1 185 ? 15.945 -21.516 -10.109 1 94.94 185 LYS A O 1
ATOM 1486 N N . GLY A 1 186 ? 17.234 -23.172 -9.367 1 91.38 186 GLY A N 1
ATOM 1487 C CA . GLY A 1 186 ? 18.266 -22.922 -10.359 1 91.38 186 GLY A CA 1
ATOM 1488 C C . GLY A 1 186 ? 19.359 -21.984 -9.875 1 91.38 186 GLY A C 1
ATOM 1489 O O . GLY A 1 186 ? 19.375 -21.609 -8.695 1 91.38 186 GLY A O 1
ATOM 1490 N N . ALA A 1 187 ? 20.328 -21.641 -10.805 1 86.12 187 ALA A N 1
ATOM 1491 C CA . ALA A 1 187 ? 21.453 -20.781 -10.461 1 86.12 187 ALA A CA 1
ATOM 1492 C C . ALA A 1 187 ? 21 -19.344 -10.234 1 86.12 187 ALA A C 1
ATOM 1494 O O . ALA A 1 187 ? 20.312 -18.766 -11.07 1 86.12 187 ALA A O 1
ATOM 1495 N N . THR A 1 188 ? 21.344 -18.844 -9.156 1 84.25 188 THR A N 1
ATOM 1496 C CA . THR A 1 188 ? 20.906 -17.516 -8.781 1 84.25 188 THR A CA 1
ATOM 1497 C C . THR A 1 188 ? 22.109 -16.609 -8.516 1 84.25 188 THR A C 1
ATOM 1499 O O . THR A 1 188 ? 21.969 -15.539 -7.918 1 84.25 188 THR A O 1
ATOM 1502 N N . THR A 1 189 ? 23.25 -16.969 -9.008 1 84.56 189 THR A N 1
ATOM 1503 C CA . THR A 1 189 ? 24.453 -16.219 -8.695 1 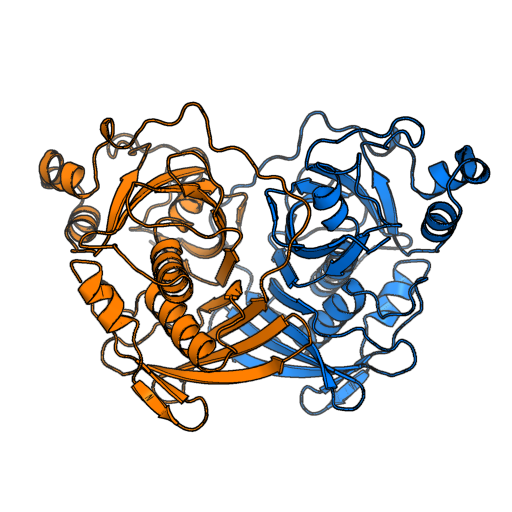84.56 189 THR A CA 1
ATOM 1504 C C . THR A 1 189 ? 24.609 -15.031 -9.641 1 84.56 189 THR A C 1
ATOM 1506 O O . THR A 1 189 ? 24.25 -15.117 -10.82 1 84.56 189 THR A O 1
ATOM 1509 N N . ASN A 1 190 ? 25.062 -13.859 -9.195 1 88.31 190 ASN A N 1
ATOM 1510 C CA . ASN A 1 190 ? 25.469 -12.656 -9.914 1 88.31 190 ASN A CA 1
ATOM 1511 C C . ASN A 1 190 ? 24.281 -11.93 -10.523 1 88.31 190 ASN A C 1
ATOM 1513 O O . ASN A 1 190 ? 24.359 -11.43 -11.648 1 88.31 190 ASN A O 1
ATOM 1517 N N . LEU A 1 191 ? 23.141 -12.016 -9.945 1 94.94 191 LEU A N 1
ATOM 1518 C CA . LEU A 1 191 ? 22 -11.219 -10.383 1 94.94 191 LEU A CA 1
ATOM 1519 C C . LEU A 1 191 ? 22.125 -9.773 -9.914 1 94.94 191 LEU A C 1
ATOM 1521 O O . LEU A 1 191 ? 22.5 -9.523 -8.766 1 94.94 191 LEU A O 1
ATOM 1525 N N . SER A 1 192 ? 21.922 -8.844 -10.836 1 96.81 192 SER A N 1
ATOM 1526 C CA . SER A 1 192 ? 21.891 -7.438 -10.445 1 96.81 192 SER A CA 1
ATOM 1527 C C . SER A 1 192 ? 20.672 -7.125 -9.586 1 96.81 192 SER A C 1
ATOM 1529 O O . SER A 1 192 ? 19.688 -7.855 -9.617 1 96.81 192 SER A O 1
ATOM 1531 N N . LEU A 1 193 ? 20.734 -6.055 -8.828 1 97.81 193 LEU A N 1
ATOM 1532 C CA . LEU A 1 193 ? 19.641 -5.68 -7.938 1 97.81 193 LEU A CA 1
ATOM 1533 C C . LEU A 1 193 ? 18.344 -5.477 -8.719 1 97.81 193 LEU A C 1
ATOM 1535 O O . LEU A 1 193 ? 17.281 -5.973 -8.32 1 97.81 193 LEU A O 1
ATOM 1539 N N . PRO A 1 194 ? 18.344 -4.82 -9.883 1 98.31 194 PRO A N 1
ATOM 1540 C CA . PRO A 1 194 ? 17.094 -4.672 -10.656 1 98.31 194 PRO A CA 1
ATOM 1541 C C . PRO A 1 194 ? 16.469 -6.012 -11.016 1 98.31 194 PRO A C 1
ATOM 1543 O O . PRO A 1 194 ? 15.242 -6.164 -10.93 1 98.31 194 PRO A O 1
ATOM 1546 N N . ILE A 1 195 ? 17.281 -6.945 -11.359 1 97.69 195 ILE A N 1
ATOM 1547 C CA . ILE A 1 195 ? 16.781 -8.266 -11.727 1 97.69 195 ILE A CA 1
ATOM 1548 C C . ILE A 1 195 ? 16.203 -8.961 -10.5 1 97.69 195 ILE A C 1
ATOM 1550 O O . ILE A 1 195 ? 15.125 -9.555 -10.555 1 97.69 195 ILE A O 1
ATOM 1554 N N . LYS A 1 196 ? 16.953 -8.914 -9.391 1 98.19 196 LYS A N 1
ATOM 1555 C CA . LYS A 1 196 ? 16.453 -9.5 -8.148 1 98.19 196 LYS A CA 1
ATOM 1556 C C . LYS A 1 196 ? 15.102 -8.922 -7.758 1 98.19 196 LYS A C 1
ATOM 1558 O O . LYS A 1 196 ? 14.203 -9.656 -7.34 1 98.19 196 LYS A O 1
ATOM 1563 N N . GLN A 1 197 ? 14.953 -7.621 -7.926 1 98.69 197 GLN A N 1
ATOM 1564 C CA . GLN A 1 197 ? 13.695 -6.957 -7.582 1 98.69 197 GLN A CA 1
ATOM 1565 C C . GLN A 1 197 ? 12.57 -7.41 -8.5 1 98.69 197 GLN A C 1
ATOM 1567 O O . GLN A 1 197 ? 11.43 -7.574 -8.055 1 98.69 197 GLN A O 1
ATOM 1572 N N . GLN A 1 198 ? 12.836 -7.613 -9.758 1 98.56 198 GLN A N 1
ATOM 1573 C CA . GLN A 1 198 ? 11.828 -8.109 -10.695 1 98.56 198 GLN A CA 1
ATOM 1574 C C . GLN A 1 198 ? 11.383 -9.523 -10.32 1 98.56 198 GLN A C 1
ATOM 1576 O O . GLN A 1 198 ? 10.188 -9.82 -10.312 1 98.56 198 GLN A O 1
ATOM 1581 N N . ILE A 1 199 ? 12.312 -10.344 -9.969 1 98 199 ILE A N 1
ATOM 1582 C CA . ILE A 1 199 ? 12.016 -11.719 -9.586 1 98 199 ILE A CA 1
ATOM 1583 C C . ILE A 1 199 ? 11.18 -11.719 -8.305 1 98 199 ILE A C 1
ATOM 1585 O O . ILE A 1 199 ? 10.172 -12.422 -8.219 1 98 199 ILE A O 1
ATOM 1589 N N . LEU A 1 200 ? 11.609 -10.945 -7.348 1 98.56 200 LEU A N 1
ATOM 1590 C CA . LEU A 1 200 ? 10.891 -10.883 -6.078 1 98.56 200 LEU A CA 1
ATOM 1591 C C . LEU A 1 200 ? 9.469 -10.375 -6.285 1 98.56 200 LEU A C 1
ATOM 1593 O O . LEU A 1 200 ? 8.539 -10.828 -5.613 1 98.56 200 LEU A O 1
ATOM 1597 N N . THR A 1 201 ? 9.336 -9.406 -7.152 1 98.69 201 THR A N 1
ATOM 1598 C CA . THR A 1 201 ? 8.016 -8.883 -7.492 1 98.69 201 THR A CA 1
ATOM 1599 C C . THR A 1 201 ? 7.133 -9.992 -8.062 1 98.69 201 THR A C 1
ATOM 1601 O O . THR A 1 201 ? 5.965 -10.109 -7.688 1 98.69 201 THR A O 1
ATOM 1604 N N . TYR A 1 202 ? 7.645 -10.836 -8.914 1 97.56 202 TYR A N 1
ATOM 1605 C CA . TYR A 1 202 ? 6.941 -12 -9.453 1 97.56 202 TYR A CA 1
ATOM 1606 C C . TYR A 1 202 ? 6.496 -12.93 -8.328 1 97.56 202 TYR A C 1
ATOM 1608 O O . TYR A 1 202 ? 5.34 -13.359 -8.289 1 97.56 202 TYR A O 1
ATOM 1616 N N . LEU A 1 203 ? 7.32 -13.156 -7.406 1 97.19 203 LEU A N 1
ATOM 1617 C CA . LEU A 1 203 ? 7.117 -14.133 -6.344 1 97.19 203 LEU A CA 1
ATOM 1618 C C . LEU A 1 203 ? 6.121 -13.617 -5.312 1 97.19 203 LEU A C 1
ATOM 1620 O O . LEU A 1 203 ? 5.395 -14.398 -4.699 1 97.19 203 LEU A O 1
ATOM 1624 N N . SER A 1 204 ? 6.039 -12.336 -5.121 1 98.12 204 SER A N 1
ATOM 1625 C CA . SER A 1 204 ? 5.258 -11.719 -4.055 1 98.12 204 SER A CA 1
ATOM 1626 C C . SER A 1 204 ? 3.762 -11.906 -4.285 1 98.12 204 SER A C 1
ATOM 1628 O O . SER A 1 204 ? 2.957 -11.719 -3.371 1 98.12 204 SER A O 1
ATOM 1630 N N . ASP A 1 205 ? 3.42 -12.25 -5.477 1 96.88 205 ASP A N 1
ATOM 1631 C CA . ASP A 1 205 ? 2.006 -12.398 -5.812 1 96.88 205 ASP A CA 1
ATOM 1632 C C . ASP A 1 205 ? 1.515 -13.812 -5.508 1 96.88 205 ASP A C 1
ATOM 1634 O O . ASP A 1 205 ? 0.34 -14.125 -5.711 1 96.88 205 ASP A O 1
ATOM 1638 N N . TYR A 1 206 ? 2.41 -14.672 -5.004 1 94.88 206 TYR A N 1
ATOM 1639 C CA . TYR A 1 206 ? 2.01 -16 -4.555 1 94.88 206 TYR A CA 1
ATOM 1640 C C . TYR A 1 206 ? 1.508 -15.961 -3.115 1 94.88 206 TYR A C 1
ATOM 1642 O O . TYR A 1 206 ? 2.029 -15.211 -2.289 1 94.88 206 TYR A O 1
ATOM 1650 N N . ASN A 1 207 ? 0.518 -16.688 -2.82 1 93.31 207 ASN A N 1
ATOM 1651 C CA . ASN A 1 207 ? 0.144 -17.125 -1.479 1 93.31 207 ASN A CA 1
ATOM 1652 C C . ASN A 1 207 ? -0.547 -16.016 -0.697 1 93.31 207 ASN A C 1
ATOM 1654 O O . ASN A 1 207 ? -1.221 -16.281 0.301 1 93.31 207 ASN A O 1
ATOM 1658 N N . ILE A 1 208 ? -0.435 -14.758 -1.062 1 95.5 208 ILE A N 1
ATOM 1659 C CA . ILE A 1 208 ? -0.723 -13.648 -0.159 1 95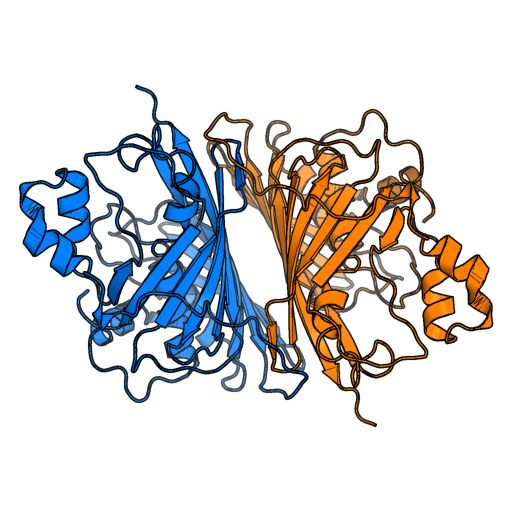.5 208 ILE A CA 1
ATOM 1660 C C . ILE A 1 208 ? -2.207 -13.648 0.203 1 95.5 208 ILE A C 1
ATOM 1662 O O . ILE A 1 208 ? -2.568 -13.453 1.366 1 95.5 208 ILE A O 1
ATOM 1666 N N . LEU A 1 209 ? -3.086 -13.961 -0.706 1 95.44 209 LEU A N 1
ATOM 1667 C CA . LEU A 1 209 ? -4.516 -13.836 -0.438 1 95.44 209 LEU A CA 1
ATOM 1668 C C . LEU A 1 209 ? -5.016 -15.023 0.382 1 95.44 209 LEU A C 1
ATOM 1670 O O . LEU A 1 209 ? -6.133 -14.992 0.904 1 95.44 209 LEU A O 1
ATOM 1674 N N . THR A 1 210 ? -4.211 -16.062 0.533 1 94.38 210 THR A N 1
ATOM 1675 C CA . THR A 1 210 ? -4.578 -17.203 1.377 1 94.38 210 THR A CA 1
ATOM 1676 C C . THR A 1 210 ? -4.836 -16.734 2.811 1 94.38 210 THR A C 1
ATOM 1678 O O . THR A 1 210 ? -5.738 -17.25 3.477 1 94.38 210 THR A O 1
ATOM 1681 N N . ALA A 1 211 ? -4.078 -15.773 3.256 1 97 211 ALA A N 1
ATOM 1682 C CA . ALA A 1 211 ? -4.23 -15.25 4.613 1 97 211 ALA A CA 1
ATOM 1683 C C . ALA A 1 211 ? -5.621 -14.656 4.82 1 97 211 ALA A C 1
ATOM 1685 O O . ALA A 1 211 ? -6.145 -14.664 5.934 1 97 211 ALA A O 1
ATOM 1686 N N . CYS A 1 212 ? -6.203 -14.172 3.756 1 97.44 212 CYS A N 1
ATOM 1687 C CA . CYS A 1 212 ? -7.523 -13.555 3.828 1 97.44 212 CYS A CA 1
ATOM 1688 C C . CYS A 1 212 ? -8.617 -14.609 3.943 1 97.44 212 CYS A C 1
ATOM 1690 O O . CYS A 1 212 ? -9.703 -14.336 4.445 1 97.44 212 CYS A O 1
ATOM 1692 N N . LEU A 1 213 ? -8.367 -15.789 3.484 1 95 213 LEU A N 1
ATOM 1693 C CA . LEU A 1 213 ? -9.344 -16.875 3.457 1 95 213 LEU A CA 1
ATOM 1694 C C . LEU A 1 213 ? -9.375 -17.609 4.797 1 95 213 LEU A C 1
ATOM 1696 O O . LEU A 1 213 ? -10.422 -18.125 5.199 1 95 213 LEU A O 1
ATOM 1700 N N . ASN A 1 214 ? -8.266 -17.562 5.523 1 96.38 214 ASN A N 1
ATOM 1701 C CA . ASN A 1 214 ? -8.023 -18.391 6.691 1 96.38 214 ASN A CA 1
ATOM 1702 C C . ASN A 1 214 ? -9.086 -18.188 7.766 1 96.38 214 ASN A C 1
ATOM 1704 O O . ASN A 1 214 ? -9.648 -19.156 8.281 1 96.38 214 ASN A O 1
ATOM 1708 N N . PRO A 1 215 ? -9.453 -16.922 8 1 97.69 215 PRO A N 1
ATOM 1709 C CA . PRO A 1 215 ? -10.406 -16.734 9.094 1 97.69 215 PRO A CA 1
ATOM 1710 C C . PRO A 1 215 ? -11.797 -17.25 8.758 1 97.69 215 PRO A C 1
ATOM 1712 O O . PRO A 1 215 ? -12.656 -17.344 9.641 1 97.69 215 PRO A O 1
ATOM 1715 N N . ASN A 1 216 ? -12.023 -17.594 7.52 1 97.31 216 ASN A N 1
ATOM 1716 C CA . ASN A 1 216 ? -13.312 -18.109 7.07 1 97.31 216 ASN A CA 1
ATOM 1717 C C . ASN A 1 216 ? -13.172 -19.484 6.418 1 97.31 216 ASN A C 1
ATOM 1719 O O . ASN A 1 216 ? -14.016 -19.875 5.609 1 97.31 216 ASN A O 1
ATOM 1723 N N . ALA A 1 217 ? -12.18 -20.188 6.75 1 94.06 217 ALA A N 1
ATOM 1724 C CA . ALA A 1 217 ? -11.82 -21.422 6.07 1 94.06 217 ALA A CA 1
ATOM 1725 C C . ALA A 1 217 ? -12.859 -22.516 6.32 1 94.06 217 ALA A C 1
ATOM 1727 O O . ALA A 1 217 ? -12.922 -23.5 5.59 1 94.06 217 ALA A O 1
ATOM 1728 N N . SER A 1 218 ? -13.672 -22.391 7.305 1 93.62 218 SER A N 1
ATOM 1729 C CA . SER A 1 218 ? -14.734 -23.359 7.547 1 93.62 218 SER A CA 1
ATOM 1730 C C . SER A 1 218 ? -15.805 -23.297 6.465 1 93.62 218 SER A C 1
ATOM 1732 O O . SER A 1 218 ? -16.531 -24.266 6.234 1 93.62 218 SER A O 1
ATOM 1734 N N . GLU A 1 219 ? -15.859 -22.125 5.781 1 93.25 219 GLU A N 1
ATOM 1735 C CA . GLU A 1 219 ? -16.938 -21.969 4.805 1 93.25 219 GLU A CA 1
ATOM 1736 C C . GLU A 1 219 ? -16.375 -21.547 3.445 1 93.25 219 GLU A C 1
ATOM 1738 O O . GLU A 1 219 ? -17.078 -21.625 2.434 1 93.25 219 GLU A O 1
ATOM 1743 N N . ALA A 1 220 ? -15.219 -21.062 3.518 1 91.94 220 ALA A N 1
ATOM 1744 C CA . ALA A 1 220 ? -14.625 -20.516 2.297 1 91.94 220 ALA A CA 1
ATOM 1745 C C . ALA A 1 220 ? -13.406 -21.328 1.881 1 91.94 220 ALA A C 1
ATOM 1747 O O . ALA A 1 220 ? -12.578 -21.688 2.719 1 91.94 220 ALA A O 1
ATOM 1748 N N . ASN A 1 221 ? -13.352 -21.641 0.649 1 87.94 221 ASN A N 1
ATOM 1749 C CA . ASN A 1 221 ? -12.188 -22.297 0.064 1 87.94 221 ASN A CA 1
ATOM 1750 C C . ASN A 1 221 ? -12.023 -21.938 -1.41 1 87.94 221 ASN A C 1
ATOM 1752 O O . ASN A 1 221 ? -12.852 -21.219 -1.978 1 87.94 221 ASN A O 1
ATOM 1756 N N . PHE A 1 222 ? -11 -22.453 -2.074 1 85.5 222 PHE A N 1
ATOM 1757 C CA . PHE A 1 222 ? -10.656 -22.078 -3.439 1 85.5 222 PHE A CA 1
ATOM 1758 C C . PHE A 1 222 ? -11.68 -22.625 -4.43 1 85.5 222 PHE A C 1
ATOM 1760 O O . PHE A 1 222 ? -11.742 -22.188 -5.574 1 85.5 222 PHE A O 1
ATOM 1767 N N . GLY A 1 223 ? -12.445 -23.578 -3.947 1 85.31 223 GLY A N 1
ATOM 1768 C CA . GLY A 1 223 ? -13.43 -24.188 -4.832 1 85.31 223 GLY A CA 1
ATOM 1769 C C . GLY A 1 223 ? -14.766 -23.469 -4.828 1 85.31 223 GLY A C 1
ATOM 1770 O O . GLY A 1 223 ? -15.547 -23.609 -5.77 1 85.31 223 GLY A O 1
ATOM 1771 N N . ASN A 1 224 ? -15.031 -22.703 -3.799 1 91.94 224 ASN A N 1
ATOM 1772 C CA . ASN A 1 224 ? -16.344 -22.078 -3.697 1 91.94 224 ASN A CA 1
ATOM 1773 C C . ASN A 1 224 ? -16.25 -20.562 -3.566 1 91.94 224 ASN A C 1
ATOM 1775 O O . ASN A 1 224 ? -17.219 -19.906 -3.209 1 91.94 224 ASN A O 1
ATOM 1779 N N . THR A 1 225 ? -15.039 -20.078 -3.729 1 94.88 225 THR A N 1
ATOM 1780 C CA . THR A 1 225 ? -14.789 -18.641 -3.648 1 94.88 225 THR A CA 1
ATOM 1781 C C . THR A 1 225 ? -14.078 -18.141 -4.906 1 94.88 225 THR A C 1
ATOM 1783 O O . THR A 1 225 ? -13.039 -18.688 -5.293 1 94.88 225 THR A O 1
ATOM 1786 N N . GLN A 1 226 ? -14.656 -17.203 -5.582 1 94.88 226 GLN A N 1
ATOM 1787 C CA . GLN A 1 226 ? -13.969 -16.531 -6.684 1 94.88 226 GLN A CA 1
ATOM 1788 C C . GLN A 1 226 ? -12.906 -15.57 -6.164 1 94.88 226 GLN A C 1
ATOM 1790 O O . GLN A 1 226 ? -13.211 -14.617 -5.441 1 94.88 226 GLN A O 1
ATOM 1795 N N . MET A 1 227 ? -11.742 -15.867 -6.605 1 94.25 227 MET A N 1
ATOM 1796 C CA . MET A 1 227 ? -10.641 -15.039 -6.125 1 94.25 227 MET A CA 1
ATOM 1797 C C . MET A 1 227 ? -9.906 -14.383 -7.289 1 94.25 227 MET A C 1
ATOM 1799 O O . MET A 1 227 ? -9.766 -14.977 -8.359 1 94.25 227 MET A O 1
ATOM 1803 N N . ALA A 1 228 ? -9.492 -13.125 -7.09 1 94.88 228 ALA A N 1
ATOM 1804 C CA . ALA A 1 228 ? -8.68 -12.383 -8.047 1 94.88 228 ALA A CA 1
ATOM 1805 C C . ALA A 1 228 ? -7.941 -11.234 -7.363 1 94.88 228 ALA A C 1
ATOM 1807 O O . ALA A 1 228 ? -8.5 -10.562 -6.496 1 94.88 228 ALA A O 1
ATOM 1808 N N . SER A 1 229 ? -6.695 -11.055 -7.742 1 97.19 229 SER A N 1
ATOM 1809 C CA . SER A 1 229 ? -5.969 -9.898 -7.223 1 97.19 229 SER A CA 1
ATOM 1810 C C . SER A 1 229 ? -6.574 -8.594 -7.727 1 97.19 229 SER A C 1
ATOM 1812 O O . SER A 1 229 ? -6.953 -8.484 -8.891 1 97.19 229 SER A O 1
ATOM 1814 N N . LEU A 1 230 ? -6.711 -7.617 -6.879 1 98.5 230 LEU A N 1
ATOM 1815 C CA . LEU A 1 230 ? -7.215 -6.305 -7.27 1 98.5 230 LEU A CA 1
ATOM 1816 C C . LEU A 1 230 ? -6.078 -5.293 -7.375 1 98.5 230 LEU A C 1
ATOM 1818 O O . LEU A 1 230 ? -5.945 -4.605 -8.391 1 98.5 230 LEU A O 1
ATOM 1822 N N . ASP A 1 231 ? -5.293 -5.223 -6.371 1 98.88 231 ASP A N 1
ATOM 1823 C CA . ASP A 1 231 ? -4.121 -4.352 -6.379 1 98.88 231 ASP A CA 1
ATOM 1824 C C . ASP A 1 231 ? -2.904 -5.059 -5.789 1 98.88 231 ASP A C 1
ATOM 1826 O O . ASP A 1 231 ? -3.01 -6.188 -5.305 1 98.88 231 ASP A O 1
ATOM 1830 N N . HIS A 1 232 ? -1.743 -4.477 -5.957 1 98.94 232 HIS A N 1
ATOM 1831 C CA . HIS A 1 232 ? -0.492 -4.996 -5.414 1 98.94 232 HIS A CA 1
ATOM 1832 C C . HIS A 1 232 ? 0.521 -3.877 -5.199 1 98.94 232 HIS A C 1
ATOM 1834 O O . HIS A 1 232 ? 0.778 -3.082 -6.105 1 98.94 232 HIS A O 1
ATOM 1840 N N . SER A 1 233 ? 1.017 -3.766 -3.984 1 98.94 233 SER A N 1
ATOM 1841 C CA . SER A 1 233 ? 2.023 -2.771 -3.631 1 98.94 233 SER A CA 1
ATOM 1842 C C . SER A 1 233 ? 3.221 -3.416 -2.941 1 98.94 233 SER A C 1
ATOM 1844 O O . SER A 1 233 ? 3.066 -4.391 -2.199 1 98.94 233 SER A O 1
ATOM 1846 N N . MET A 1 234 ? 4.383 -2.871 -3.225 1 98.94 234 MET A N 1
ATOM 1847 C CA . MET A 1 234 ? 5.605 -3.312 -2.557 1 98.94 234 MET A CA 1
ATOM 1848 C C . MET A 1 234 ? 6.484 -2.121 -2.191 1 98.94 234 MET A C 1
ATOM 1850 O O . MET A 1 234 ? 6.453 -1.09 -2.865 1 98.94 234 MET A O 1
ATOM 1854 N N . TRP A 1 235 ? 7.191 -2.277 -1.179 1 98.94 235 TRP A N 1
ATOM 1855 C CA . TRP A 1 235 ? 8.25 -1.368 -0.742 1 98.94 235 TRP A CA 1
ATOM 1856 C C . TRP A 1 235 ? 9.562 -2.117 -0.535 1 98.94 235 TRP A C 1
ATOM 1858 O O . TRP A 1 235 ? 9.625 -3.068 0.247 1 98.94 235 TRP A O 1
ATOM 1868 N N . PHE A 1 236 ? 10.594 -1.667 -1.199 1 98.88 236 PHE A N 1
ATOM 1869 C CA . PHE A 1 236 ? 11.891 -2.324 -1.177 1 98.88 236 PHE A CA 1
ATOM 1870 C C . PHE A 1 236 ? 12.883 -1.541 -0.323 1 98.88 236 PHE A C 1
ATOM 1872 O O . PHE A 1 236 ? 12.914 -0.309 -0.372 1 98.88 236 PHE A O 1
ATOM 1879 N N . TYR A 1 237 ? 13.758 -2.299 0.403 1 98.25 237 TYR A N 1
ATOM 1880 C CA . TYR A 1 237 ? 14.586 -1.614 1.392 1 98.25 237 TYR A CA 1
ATOM 1881 C C . TYR A 1 237 ? 16.062 -1.837 1.113 1 98.25 237 TYR A C 1
ATOM 1883 O O . TYR A 1 237 ? 16.812 -0.883 0.874 1 98.25 237 TYR A O 1
ATOM 1891 N N . ARG A 1 238 ? 16.375 -3.135 1.108 1 96.44 238 ARG A N 1
ATOM 1892 C CA . ARG A 1 238 ? 17.781 -3.508 1.086 1 96.44 238 ARG A CA 1
ATOM 1893 C C . ARG A 1 238 ? 18.062 -4.492 -0.041 1 96.44 238 ARG A C 1
ATOM 1895 O O . ARG A 1 238 ? 17.172 -5.191 -0.508 1 96.44 238 ARG A O 1
ATOM 1902 N N . ASP A 1 239 ? 19.406 -4.434 -0.435 1 96.75 239 ASP A N 1
ATOM 1903 C CA . ASP A 1 239 ? 19.844 -5.469 -1.37 1 96.75 239 ASP A CA 1
ATOM 1904 C C . ASP A 1 239 ? 19.781 -6.852 -0.726 1 96.75 239 ASP A C 1
ATOM 1906 O O . ASP A 1 239 ? 19.781 -6.973 0.501 1 96.75 239 ASP A O 1
ATOM 1910 N N . PHE A 1 240 ? 19.672 -7.855 -1.549 1 96.88 240 PHE A N 1
ATOM 1911 C CA . PHE A 1 240 ? 19.547 -9.242 -1.114 1 96.88 240 PHE A CA 1
ATOM 1912 C C . PHE A 1 240 ? 20 -10.203 -2.207 1 96.88 240 PHE A C 1
ATOM 1914 O O . PHE A 1 240 ? 20.359 -9.773 -3.307 1 96.88 240 PHE A O 1
ATOM 1921 N N . ASP A 1 241 ? 20.078 -11.461 -1.826 1 95.62 241 ASP A N 1
ATOM 1922 C CA . ASP A 1 241 ? 20.359 -12.516 -2.797 1 95.62 241 ASP A CA 1
ATOM 1923 C C . ASP A 1 241 ? 19.375 -13.68 -2.65 1 95.62 241 ASP A C 1
ATOM 1925 O O . ASP A 1 241 ? 18.719 -13.805 -1.622 1 95.62 241 ASP A O 1
ATOM 1929 N N . PHE A 1 242 ? 19.312 -14.453 -3.686 1 96.31 242 PHE A N 1
ATOM 1930 C CA . PHE A 1 242 ? 18.406 -15.594 -3.697 1 96.31 242 PHE A CA 1
ATOM 1931 C C . PHE A 1 242 ? 19.141 -16.875 -3.352 1 96.31 242 PHE A C 1
ATOM 1933 O O . PHE A 1 242 ? 18.688 -17.969 -3.723 1 96.31 242 PHE A O 1
ATOM 1940 N N . ASN A 1 243 ? 20.25 -16.781 -2.666 1 93.19 243 ASN A N 1
ATOM 1941 C CA . ASN A 1 243 ? 21.109 -17.953 -2.438 1 93.19 243 ASN A CA 1
ATOM 1942 C C . ASN A 1 243 ? 20.547 -18.859 -1.348 1 93.19 243 ASN A C 1
ATOM 1944 O O . ASN A 1 243 ? 20.969 -20 -1.207 1 93.19 243 ASN A O 1
ATOM 1948 N N . ASP A 1 244 ? 19.672 -18.391 -0.582 1 96.06 244 ASP A N 1
ATOM 1949 C CA . ASP A 1 244 ? 19.062 -19.156 0.508 1 96.06 244 ASP A CA 1
ATOM 1950 C C . ASP A 1 244 ? 17.562 -18.906 0.579 1 96.06 244 ASP A C 1
ATOM 1952 O O . ASP A 1 244 ? 17.016 -18.125 -0.204 1 96.06 244 ASP A O 1
ATOM 1956 N N . TRP A 1 245 ? 16.938 -19.656 1.46 1 97.81 245 TRP A N 1
ATOM 1957 C CA . TRP A 1 245 ? 15.5 -19.5 1.689 1 97.81 245 TRP A CA 1
ATOM 1958 C C . TRP A 1 245 ? 15.18 -18.094 2.193 1 97.81 245 TRP A C 1
ATOM 1960 O O . TRP A 1 245 ? 15.984 -17.484 2.902 1 97.81 245 TRP A O 1
ATOM 1970 N N . MET A 1 246 ? 14.016 -17.656 1.809 1 98.12 246 MET A N 1
ATOM 1971 C CA . MET A 1 246 ? 13.453 -16.406 2.301 1 98.12 246 MET A CA 1
ATOM 1972 C C . MET A 1 246 ? 12.055 -16.609 2.875 1 98.12 246 MET A C 1
ATOM 1974 O O . MET A 1 246 ? 11.359 -17.562 2.492 1 98.12 246 MET A O 1
ATOM 1978 N N . LEU A 1 247 ? 11.703 -15.781 3.766 1 98.69 247 LEU A N 1
ATOM 1979 C CA . LEU A 1 247 ? 10.414 -15.922 4.438 1 98.69 247 LEU A CA 1
ATOM 1980 C C . LEU A 1 247 ? 9.453 -14.82 4.016 1 98.69 247 LEU A C 1
ATOM 1982 O O . LEU A 1 247 ? 9.797 -13.633 4.078 1 98.69 247 LEU A O 1
ATOM 1986 N N . PHE A 1 248 ? 8.383 -15.195 3.52 1 98.69 248 PHE A N 1
ATOM 1987 C CA . PHE A 1 248 ? 7.254 -14.297 3.33 1 98.69 248 PHE A CA 1
ATOM 1988 C C . PHE A 1 248 ? 6.258 -14.43 4.477 1 98.69 248 PHE A C 1
ATOM 1990 O O . PHE A 1 248 ? 5.527 -15.414 4.562 1 98.69 248 PHE A O 1
ATOM 1997 N N . SER A 1 249 ? 6.234 -13.43 5.387 1 98.62 249 SER A N 1
ATOM 1998 C CA . SER A 1 249 ? 5.355 -13.406 6.551 1 98.62 249 SER A CA 1
ATOM 1999 C C . SER A 1 249 ? 4.16 -12.484 6.32 1 98.62 249 SER A C 1
ATOM 2001 O O . SER A 1 249 ? 4.316 -11.266 6.234 1 98.62 249 SER A O 1
ATOM 2003 N N . ILE A 1 250 ? 2.961 -13.102 6.297 1 98.44 250 ILE A N 1
ATOM 2004 C CA . ILE A 1 250 ? 1.774 -12.398 5.816 1 98.44 250 ILE A CA 1
ATOM 2005 C C . ILE A 1 250 ? 0.715 -12.375 6.918 1 98.44 250 ILE A C 1
ATOM 2007 O O . ILE A 1 250 ? 0.588 -13.328 7.691 1 98.44 250 ILE A O 1
ATOM 2011 N N . GLU A 1 251 ? -0.018 -11.305 6.992 1 98.38 251 GLU A N 1
ATOM 2012 C CA . GLU A 1 251 ? -1.21 -11.211 7.832 1 98.38 251 GLU A CA 1
ATOM 2013 C C . GLU A 1 251 ? -2.352 -10.523 7.09 1 98.38 251 GLU A C 1
ATOM 2015 O O . GLU A 1 251 ? -2.119 -9.758 6.152 1 98.38 251 GLU A O 1
ATOM 2020 N N . SER A 1 252 ? -3.549 -10.859 7.457 1 98.81 252 SER A N 1
ATOM 2021 C CA . SER A 1 252 ? -4.73 -10.227 6.879 1 98.81 252 SER A CA 1
ATOM 2022 C C . SER A 1 252 ? -5.52 -9.453 7.93 1 98.81 252 SER A C 1
ATOM 2024 O O . SER A 1 252 ? -6.285 -10.039 8.695 1 98.81 252 SER A O 1
ATOM 2026 N N . PRO A 1 253 ? -5.496 -8.156 7.832 1 98.69 253 PRO A N 1
ATOM 2027 C CA . PRO A 1 253 ? -6.262 -7.332 8.766 1 98.69 253 PRO A CA 1
ATOM 2028 C C . PRO A 1 253 ? -7.77 -7.426 8.539 1 98.69 253 PRO A C 1
ATOM 2030 O O . PRO A 1 253 ? -8.547 -7.223 9.477 1 98.69 253 PRO A O 1
ATOM 2033 N N . ASN A 1 254 ? -8.094 -7.77 7.23 1 98.69 254 ASN A N 1
ATOM 2034 C CA . ASN A 1 254 ? -9.523 -7.574 7 1 98.69 254 ASN A CA 1
ATOM 2035 C C . ASN A 1 254 ? -10.016 -8.367 5.797 1 98.69 254 ASN A C 1
ATOM 2037 O O . ASN A 1 254 ? -9.312 -8.469 4.785 1 98.69 254 ASN A O 1
ATOM 2041 N N . SER A 1 255 ? -11.164 -8.938 5.953 1 98.44 255 SER A N 1
ATOM 2042 C CA . SER A 1 255 ? -12.039 -9.258 4.824 1 98.44 255 SER A CA 1
ATOM 2043 C C . SER A 1 255 ? -13.43 -8.656 5.016 1 98.44 255 SER A C 1
ATOM 2045 O O . SER A 1 255 ? -13.984 -8.703 6.117 1 98.44 255 SER A O 1
ATOM 2047 N N . PHE A 1 256 ? -13.914 -8.07 3.994 1 98.31 256 PHE A N 1
ATOM 2048 C CA . PHE A 1 256 ? -15.242 -7.461 4.027 1 98.31 256 PHE A CA 1
ATOM 2049 C C . PHE A 1 256 ? -15.695 -7.086 2.623 1 98.31 256 PHE A C 1
ATOM 2051 O O . PHE A 1 256 ? -14.883 -6.742 1.768 1 98.31 256 PHE A O 1
ATOM 2058 N N . GLY A 1 257 ? -17 -7.184 2.346 1 97.44 257 GLY A N 1
ATOM 2059 C CA . GLY A 1 257 ? -17.547 -6.688 1.096 1 97.44 257 GLY A CA 1
ATOM 2060 C C . GLY A 1 257 ? -17 -7.41 -0.124 1 97.44 257 GLY A C 1
ATOM 2061 O O . GLY A 1 257 ? -16.688 -6.781 -1.134 1 97.44 257 GLY A O 1
ATOM 2062 N N . ALA A 1 258 ? -16.75 -8.672 -0.016 1 98.12 258 ALA A N 1
ATOM 2063 C CA . ALA A 1 258 ? -16.281 -9.547 -1.086 1 98.12 258 ALA A CA 1
ATOM 2064 C C . ALA A 1 258 ? -14.82 -9.258 -1.432 1 98.12 258 ALA A C 1
ATOM 2066 O O . ALA A 1 258 ? -14.383 -9.508 -2.557 1 98.12 258 ALA A O 1
ATOM 2067 N N . ARG A 1 259 ? -14.172 -8.641 -0.495 1 98.69 259 ARG A N 1
ATOM 2068 C CA . ARG A 1 259 ? -12.75 -8.359 -0.681 1 98.69 259 ARG A CA 1
ATOM 2069 C C . ARG A 1 259 ? -11.938 -8.797 0.53 1 98.69 259 ARG A C 1
ATOM 2071 O O . ARG A 1 259 ? -12.477 -8.914 1.636 1 98.69 259 ARG A O 1
ATOM 2078 N N . GLY A 1 260 ? -10.719 -9.117 0.327 1 98.75 260 GLY A N 1
ATOM 2079 C CA . GLY A 1 260 ? -9.75 -9.398 1.37 1 98.75 260 GLY A CA 1
ATOM 2080 C C . GLY A 1 260 ? -8.461 -8.617 1.209 1 98.75 260 GLY A C 1
ATOM 2081 O O . GLY A 1 260 ? -7.965 -8.445 0.092 1 98.75 260 GLY A O 1
ATOM 2082 N N . PHE A 1 261 ? -8.047 -8.125 2.328 1 98.94 261 PHE A N 1
ATOM 2083 C CA . PHE A 1 261 ? -6.797 -7.375 2.34 1 98.94 261 PHE A CA 1
ATOM 2084 C C . PHE A 1 261 ? -5.734 -8.117 3.145 1 98.94 261 PHE A C 1
ATOM 2086 O O . PHE A 1 261 ? -6.008 -8.602 4.246 1 98.94 261 PHE A O 1
ATOM 2093 N N . ALA A 1 262 ? -4.508 -8.188 2.543 1 98.81 262 ALA A N 1
ATOM 2094 C CA . ALA A 1 262 ? -3.367 -8.789 3.23 1 98.81 262 ALA A CA 1
ATOM 2095 C C . ALA A 1 262 ? -2.113 -7.934 3.061 1 98.81 262 ALA A C 1
ATOM 2097 O O . ALA A 1 262 ? -1.976 -7.211 2.07 1 98.81 262 ALA A O 1
ATOM 2098 N N . CYS A 1 263 ? -1.28 -7.973 4.02 1 98.75 263 CYS A N 1
ATOM 2099 C CA . CYS A 1 263 ? 0.031 -7.336 3.984 1 98.75 263 CYS A CA 1
ATOM 2100 C C . CYS A 1 263 ? 1.078 -8.203 4.672 1 98.75 263 CYS A C 1
ATOM 2102 O O . CYS A 1 263 ? 0.737 -9.172 5.355 1 98.75 263 CYS A O 1
ATOM 2104 N N . GLY A 1 264 ? 2.361 -7.902 4.352 1 97.94 264 GLY A N 1
ATOM 2105 C CA . GLY A 1 264 ? 3.398 -8.734 4.938 1 97.94 264 GLY A CA 1
ATOM 2106 C C . GLY A 1 264 ? 4.801 -8.242 4.645 1 97.94 264 GLY A C 1
ATOM 2107 O O . GLY A 1 264 ? 4.977 -7.16 4.074 1 97.94 264 GLY A O 1
ATOM 2108 N N . ASN A 1 265 ? 5.699 -9.023 5.156 1 98.75 265 ASN A N 1
ATOM 2109 C CA . ASN A 1 265 ? 7.125 -8.719 5.062 1 98.75 265 ASN A CA 1
ATOM 2110 C C . ASN A 1 265 ? 7.918 -9.898 4.512 1 98.75 265 ASN A C 1
ATOM 2112 O O . ASN A 1 265 ? 7.578 -11.055 4.77 1 98.75 265 ASN A O 1
ATOM 2116 N N . ILE A 1 266 ? 8.938 -9.57 3.771 1 98.88 266 ILE A N 1
ATOM 2117 C CA . ILE A 1 266 ? 9.836 -10.586 3.23 1 98.88 266 ILE A CA 1
ATOM 2118 C C . ILE A 1 266 ? 11.219 -10.445 3.869 1 98.88 266 ILE A C 1
ATOM 2120 O O . ILE A 1 266 ? 11.812 -9.367 3.85 1 98.88 266 ILE A O 1
ATOM 2124 N N . TYR A 1 267 ? 11.672 -11.57 4.383 1 98.75 267 TYR A N 1
ATOM 2125 C CA . TYR A 1 267 ? 12.953 -11.602 5.082 1 98.75 267 TYR A CA 1
ATOM 2126 C C . TYR A 1 267 ? 13.914 -12.586 4.422 1 98.75 267 TYR A C 1
ATOM 2128 O O . TYR A 1 267 ? 13.492 -13.641 3.939 1 98.75 267 TYR A O 1
ATOM 2136 N N . THR A 1 268 ? 15.156 -12.242 4.5 1 97.94 268 THR A N 1
ATOM 2137 C CA . THR A 1 268 ? 16.156 -13.289 4.316 1 97.94 268 THR A CA 1
ATOM 2138 C C . THR A 1 268 ? 16.156 -14.242 5.512 1 97.94 268 THR A C 1
ATOM 2140 O O . THR A 1 268 ? 15.594 -13.93 6.562 1 97.94 268 THR A O 1
ATOM 2143 N N . ARG A 1 269 ? 16.75 -15.32 5.344 1 96.25 269 ARG A N 1
ATOM 2144 C CA . ARG A 1 269 ? 16.734 -16.312 6.406 1 96.25 269 ARG A CA 1
ATOM 2145 C C . ARG A 1 269 ? 17.406 -15.789 7.672 1 96.25 269 ARG A C 1
ATOM 2147 O O . ARG A 1 269 ? 17 -16.125 8.781 1 96.25 269 ARG A O 1
ATOM 2154 N N . ASP A 1 270 ? 18.422 -15.008 7.457 1 95.5 270 ASP A N 1
ATOM 2155 C CA . ASP A 1 270 ? 19.156 -14.469 8.602 1 95.5 270 ASP A CA 1
ATOM 2156 C C . ASP A 1 270 ? 18.422 -13.266 9.195 1 95.5 270 ASP A C 1
ATOM 2158 O O . ASP A 1 270 ? 18.922 -12.648 10.148 1 95.5 270 ASP A O 1
ATOM 2162 N N . GLY A 1 271 ? 17.312 -12.867 8.641 1 97.12 271 GLY A N 1
ATOM 2163 C CA . GLY A 1 271 ? 16.438 -11.938 9.352 1 97.12 271 GLY A CA 1
ATOM 2164 C C . GLY A 1 271 ? 16.469 -10.531 8.766 1 97.12 271 GLY A C 1
ATOM 2165 O O . GLY A 1 271 ? 15.898 -9.609 9.344 1 97.12 271 GLY A O 1
ATOM 2166 N N . LYS A 1 272 ? 17.125 -10.344 7.645 1 97.69 272 LYS A N 1
ATOM 2167 C CA . LYS A 1 272 ? 17.109 -9.039 6.992 1 97.69 272 LYS A CA 1
ATOM 2168 C C . LYS A 1 272 ? 15.758 -8.781 6.32 1 97.69 272 LYS A C 1
ATOM 2170 O O . LYS A 1 272 ? 15.305 -9.578 5.496 1 97.69 272 LYS A O 1
ATOM 2175 N N . LEU A 1 273 ? 15.117 -7.645 6.723 1 98.75 273 LEU A N 1
ATOM 2176 C CA . LEU A 1 273 ? 13.867 -7.25 6.086 1 98.75 273 LEU A CA 1
ATOM 2177 C C . LEU A 1 273 ? 14.125 -6.59 4.734 1 98.75 273 LEU A C 1
ATOM 2179 O O . LEU A 1 273 ? 14.664 -5.484 4.676 1 98.75 273 LEU A O 1
ATOM 2183 N N . ILE A 1 274 ? 13.664 -7.23 3.688 1 98.31 274 ILE A N 1
ATOM 2184 C CA . ILE A 1 274 ? 14.094 -6.734 2.385 1 98.31 274 ILE A CA 1
ATOM 2185 C C . ILE A 1 274 ? 12.938 -6.004 1.703 1 98.31 274 ILE A C 1
ATOM 2187 O O . ILE A 1 274 ? 13.164 -5.094 0.9 1 98.31 274 ILE A O 1
ATOM 2191 N N . ALA A 1 275 ? 11.703 -6.391 1.996 1 98.88 275 ALA A N 1
ATOM 2192 C CA . ALA A 1 275 ? 10.562 -5.73 1.354 1 98.88 275 ALA A CA 1
ATOM 2193 C C . ALA A 1 275 ? 9.281 -5.965 2.143 1 98.88 275 ALA A C 1
ATOM 2195 O O . ALA A 1 275 ? 9.188 -6.91 2.928 1 98.88 275 ALA A O 1
ATOM 2196 N N . SER A 1 276 ? 8.367 -5.066 1.994 1 98.88 276 SER A N 1
ATOM 2197 C CA . SER A 1 276 ? 6.992 -5.211 2.459 1 98.88 276 SER A CA 1
ATOM 2198 C C . SER A 1 276 ? 6.016 -5.266 1.29 1 98.88 276 SER A C 1
ATOM 2200 O O . SER A 1 276 ? 6.285 -4.711 0.223 1 98.88 276 SER A O 1
ATOM 2202 N N . VAL A 1 277 ? 4.926 -5.98 1.516 1 98.88 277 VAL A N 1
ATOM 2203 C CA . VAL A 1 277 ? 3.943 -6.199 0.461 1 98.88 277 VAL A CA 1
ATOM 2204 C C . VAL A 1 277 ? 2.539 -5.945 1.005 1 98.88 277 VAL A C 1
ATOM 2206 O O . VAL A 1 277 ? 2.262 -6.215 2.176 1 98.88 277 VAL A O 1
ATOM 2209 N N . ALA A 1 278 ? 1.651 -5.383 0.201 1 98.88 278 ALA A N 1
ATOM 2210 C CA . ALA A 1 278 ? 0.223 -5.266 0.487 1 98.88 278 ALA A CA 1
ATOM 2211 C C . ALA A 1 278 ? -0.611 -5.578 -0.752 1 98.88 278 ALA A C 1
ATOM 2213 O O . ALA A 1 278 ? -0.253 -5.184 -1.864 1 98.88 278 ALA A O 1
ATOM 2214 N N . GLN A 1 279 ? -1.684 -6.258 -0.537 1 98.88 279 GLN A N 1
ATOM 2215 C CA . GLN A 1 279 ? -2.553 -6.621 -1.651 1 98.88 279 GLN A CA 1
ATOM 2216 C C . GLN A 1 279 ? -3.994 -6.809 -1.188 1 98.88 279 GLN A C 1
ATOM 2218 O O . GLN A 1 279 ? -4.242 -7.41 -0.141 1 98.88 279 GLN A O 1
ATOM 2223 N N . GLU A 1 280 ? -4.879 -6.191 -1.933 1 98.88 280 GLU A N 1
ATOM 2224 C CA . GLU A 1 280 ? -6.289 -6.535 -1.812 1 98.88 280 GLU A CA 1
ATOM 2225 C C . GLU A 1 280 ? -6.742 -7.422 -2.971 1 98.88 280 GLU A C 1
ATOM 2227 O O . GLU A 1 280 ? -6.234 -7.297 -4.086 1 98.88 280 GLU A O 1
ATOM 2232 N N . GLY A 1 281 ? -7.648 -8.312 -2.686 1 98.44 281 GLY A N 1
ATOM 2233 C CA . GLY A 1 281 ? -8.203 -9.188 -3.709 1 98.44 281 GLY A CA 1
ATOM 2234 C C . GLY A 1 281 ? -9.703 -9.383 -3.58 1 98.44 281 GLY A C 1
ATOM 2235 O O . GLY A 1 281 ? -10.273 -9.148 -2.514 1 98.44 281 GLY A O 1
ATOM 2236 N N . LEU A 1 282 ? -10.281 -9.766 -4.664 1 98.06 282 LEU A N 1
ATOM 2237 C CA . LEU A 1 282 ? -11.664 -10.227 -4.676 1 98.06 282 LEU A CA 1
ATOM 2238 C C . LEU A 1 282 ? -11.789 -11.578 -3.975 1 98.06 282 LEU A C 1
ATOM 2240 O O . LEU A 1 282 ? -10.984 -12.477 -4.199 1 98.06 282 LEU A O 1
ATOM 2244 N N . MET A 1 283 ? -12.641 -11.68 -3.141 1 97.25 283 MET A N 1
ATOM 2245 C CA . MET A 1 283 ? -13.031 -12.922 -2.465 1 97.25 283 MET A CA 1
ATOM 2246 C C . MET A 1 283 ? -14.547 -13.062 -2.416 1 97.25 283 MET A C 1
ATOM 2248 O O . MET A 1 283 ? -15.156 -12.844 -1.369 1 97.25 283 MET A O 1
ATOM 2252 N N . ARG A 1 284 ? -15.156 -13.523 -3.516 1 97 284 ARG A N 1
ATOM 2253 C CA . ARG A 1 284 ? -16.609 -13.547 -3.701 1 97 284 ARG A CA 1
ATOM 2254 C C . ARG A 1 284 ? -17.156 -14.969 -3.576 1 97 284 ARG A C 1
ATOM 2256 O O . ARG A 1 284 ? -16.781 -15.852 -4.359 1 97 284 ARG A O 1
ATOM 2263 N N . PRO A 1 285 ? -18.016 -15.133 -2.621 1 95.69 285 PRO A N 1
ATOM 2264 C CA . PRO A 1 285 ? -18.641 -16.453 -2.588 1 95.69 285 PRO A CA 1
ATOM 2265 C C . PRO A 1 285 ? -19.375 -16.781 -3.887 1 95.69 285 PRO A C 1
ATOM 2267 O O . PRO A 1 285 ? -20.125 -15.961 -4.41 1 95.69 285 PRO A O 1
ATOM 2270 N N . MET A 1 286 ? -19.078 -17.984 -4.266 1 91.75 286 MET A N 1
ATOM 2271 C CA . MET A 1 286 ? -19.734 -18.453 -5.484 1 91.75 286 MET A CA 1
ATOM 2272 C C . MET A 1 286 ? -21.141 -18.969 -5.176 1 91.75 286 MET A C 1
ATOM 2274 O O . MET A 1 286 ? -21.359 -19.547 -4.113 1 91.75 286 MET A O 1
ATOM 2278 N N . LYS A 1 287 ? -22.078 -18.516 -5.945 1 78.69 287 LYS A N 1
ATOM 2279 C CA . LYS A 1 287 ? -23.438 -19 -5.773 1 78.69 287 LYS A CA 1
ATOM 2280 C C . LYS A 1 287 ? -23.5 -20.516 -5.977 1 78.69 287 LYS A C 1
ATOM 2282 O O . LYS A 1 287 ? -22.844 -21.062 -6.871 1 78.69 287 LYS A O 1
ATOM 2287 N N . LYS A 1 288 ? -24.141 -21.109 -4.996 1 64.5 288 LYS A N 1
ATOM 2288 C CA . LYS A 1 288 ? -24.453 -22.531 -5.113 1 64.5 288 LYS A CA 1
ATOM 2289 C C . LYS A 1 288 ? -25.453 -22.781 -6.242 1 64.5 288 LYS A C 1
ATOM 2291 O O . LYS A 1 288 ? -26.344 -21.969 -6.48 1 64.5 288 LYS A O 1
ATOM 2296 N N . MET B 1 1 ? -7.906 26.453 8.539 1 84.56 1 MET B N 1
ATOM 2297 C CA . MET B 1 1 ? -9.133 25.656 8.602 1 84.56 1 MET B CA 1
ATOM 2298 C C . MET B 1 1 ? -9.43 25.219 10.031 1 84.56 1 MET B C 1
ATOM 2300 O O . MET B 1 1 ? -8.555 24.688 10.711 1 84.56 1 MET B O 1
ATOM 2304 N N . LYS B 1 2 ? -10.766 25.312 10.398 1 87.06 2 LYS B N 1
ATOM 2305 C CA . LYS B 1 2 ? -11.047 25.203 11.828 1 87.06 2 LYS B CA 1
ATOM 2306 C C . LYS B 1 2 ? -12 24.031 12.094 1 87.06 2 LYS B C 1
ATOM 2308 O O . LYS B 1 2 ? -12.047 23.516 13.211 1 87.06 2 LYS B O 1
ATOM 2313 N N . ASN B 1 3 ? -12.773 23.781 11.102 1 91.56 3 ASN B N 1
ATOM 2314 C CA . ASN B 1 3 ? -13.797 22.766 11.352 1 91.56 3 ASN B CA 1
ATOM 2315 C C . ASN B 1 3 ? -14.133 21.984 10.086 1 91.56 3 ASN B C 1
ATOM 2317 O O . ASN B 1 3 ? -13.594 22.25 9.016 1 91.56 3 ASN B O 1
ATOM 2321 N N . ALA B 1 4 ? -15.047 21.047 10.25 1 92.38 4 ALA B N 1
ATOM 2322 C CA . ALA B 1 4 ? -15.445 20.141 9.18 1 92.38 4 ALA B CA 1
ATOM 2323 C C . ALA B 1 4 ? -15.984 20.906 7.977 1 92.38 4 ALA B C 1
ATOM 2325 O O . ALA B 1 4 ? -15.711 20.562 6.828 1 92.38 4 ALA B O 1
ATOM 2326 N N . GLN B 1 5 ? -16.719 21.906 8.203 1 92.5 5 GLN B N 1
ATOM 2327 C CA . GLN B 1 5 ? -17.328 22.688 7.129 1 92.5 5 GLN B CA 1
ATOM 2328 C C . GLN B 1 5 ? -16.266 23.359 6.262 1 92.5 5 GLN B C 1
ATOM 2330 O O . GLN B 1 5 ? -16.344 23.328 5.035 1 92.5 5 GLN B O 1
ATOM 2335 N N . GLU B 1 6 ? -15.32 23.969 6.926 1 93.31 6 GLU B N 1
ATOM 2336 C CA . GLU B 1 6 ? -14.227 24.594 6.195 1 93.31 6 GLU B CA 1
ATOM 2337 C C . GLU B 1 6 ? -13.422 23.562 5.41 1 93.31 6 GLU B C 1
ATOM 2339 O O . GLU B 1 6 ? -12.977 23.828 4.293 1 93.31 6 GLU B O 1
ATOM 2344 N N . LEU B 1 7 ? -13.219 22.406 6.027 1 94.38 7 LEU B N 1
ATOM 2345 C CA . LEU B 1 7 ? -12.523 21.328 5.352 1 94.38 7 LEU B CA 1
ATOM 2346 C C . LEU B 1 7 ? -13.273 20.906 4.094 1 94.38 7 LEU B C 1
ATOM 2348 O O . LEU B 1 7 ? -12.672 20.75 3.029 1 94.38 7 LEU B O 1
ATOM 2352 N N . LEU B 1 8 ? -14.562 20.766 4.188 1 94.38 8 LEU B N 1
ATOM 2353 C CA . LEU B 1 8 ? -15.383 20.359 3.051 1 94.38 8 LEU B CA 1
ATOM 2354 C C . LEU B 1 8 ? -15.297 21.391 1.923 1 94.38 8 LEU B C 1
ATOM 2356 O O . LEU B 1 8 ? -15.273 21.016 0.747 1 94.38 8 LEU B O 1
ATOM 2360 N N . GLU B 1 9 ? -15.219 22.594 2.291 1 94.12 9 GLU B N 1
ATOM 2361 C CA . GLU B 1 9 ? -15.125 23.656 1.294 1 94.12 9 GLU B CA 1
ATOM 2362 C C . GLU B 1 9 ? -13.828 23.547 0.496 1 94.12 9 GLU B C 1
ATOM 2364 O O . GLU B 1 9 ? -13.828 23.734 -0.724 1 94.12 9 GLU B O 1
ATOM 2369 N N . ILE B 1 10 ? -12.781 23.234 1.174 1 94.19 10 ILE B N 1
ATOM 2370 C CA . ILE B 1 10 ? -11.492 23.156 0.5 1 94.19 10 ILE B CA 1
ATOM 2371 C C . ILE B 1 10 ? -11.414 21.891 -0.34 1 94.19 10 ILE B C 1
ATOM 2373 O O . ILE B 1 10 ? -10.711 21.844 -1.351 1 94.19 10 ILE B O 1
ATOM 2377 N N . LEU B 1 11 ? -12.141 20.859 0.013 1 95.31 11 LEU B N 1
ATOM 2378 C CA . LEU B 1 11 ? -12.094 19.578 -0.698 1 95.31 11 LEU B CA 1
ATOM 2379 C C . LEU B 1 11 ? -12.977 19.625 -1.943 1 95.31 11 LEU B C 1
ATOM 2381 O O . LEU B 1 11 ? -12.836 18.781 -2.838 1 95.31 11 LEU B O 1
ATOM 2385 N N . THR B 1 12 ? -13.867 20.547 -1.993 1 95.06 12 THR B N 1
ATOM 2386 C CA . THR B 1 12 ? -14.789 20.641 -3.121 1 95.06 12 THR B CA 1
ATOM 2387 C C . THR B 1 12 ? -14.141 21.391 -4.285 1 95.06 12 THR B C 1
ATOM 2389 O O . THR B 1 12 ? -13.742 22.547 -4.141 1 95.06 12 THR B O 1
ATOM 2392 N N . LEU B 1 13 ? -14.141 20.797 -5.406 1 98.12 13 LEU B N 1
ATOM 2393 C CA . LEU B 1 13 ? -13.422 21.328 -6.559 1 98.12 13 LEU B CA 1
ATOM 2394 C C . LEU B 1 13 ? -14.383 21.984 -7.543 1 98.12 13 LEU B C 1
ATOM 2396 O O . LEU B 1 13 ? -15.555 21.594 -7.629 1 98.12 13 LEU B O 1
ATOM 2400 N N . LYS B 1 14 ? -13.859 22.922 -8.234 1 98.19 14 LYS B N 1
ATOM 2401 C CA . LYS B 1 14 ? -14.57 23.484 -9.383 1 98.19 14 LYS B CA 1
ATOM 2402 C C . LYS B 1 14 ? -14.484 22.547 -10.586 1 98.19 14 LYS B C 1
ATOM 2404 O O . LYS B 1 14 ? -13.398 22.047 -10.914 1 98.19 14 LYS B O 1
ATOM 2409 N N . ASP B 1 15 ? -15.609 22.312 -11.219 1 98.19 15 ASP B N 1
ATOM 2410 C CA . ASP B 1 15 ? -15.641 21.484 -12.414 1 98.19 15 ASP B CA 1
ATOM 2411 C C . ASP B 1 15 ? -15.297 22.297 -13.656 1 98.19 15 ASP B C 1
ATOM 2413 O O . ASP B 1 15 ? -16.016 23.25 -14.008 1 98.19 15 ASP B O 1
ATOM 2417 N N . LEU B 1 16 ? -14.25 21.969 -14.336 1 97.88 16 LEU B N 1
ATOM 2418 C CA . LEU B 1 16 ? -13.812 22.703 -15.523 1 97.88 16 LEU B CA 1
ATOM 2419 C C . LEU B 1 16 ? -14.312 22.031 -16.797 1 97.88 16 LEU B C 1
ATOM 2421 O O . LEU B 1 16 ? -14.148 22.562 -17.891 1 97.88 16 LEU B O 1
ATOM 2425 N N . GLY B 1 17 ? -14.922 20.875 -16.672 1 97.25 17 GLY B N 1
ATOM 2426 C CA . GLY B 1 17 ? -15.336 20.078 -17.812 1 97.25 17 GLY B CA 1
ATOM 2427 C C . GLY B 1 17 ? -14.258 19.125 -18.297 1 97.25 17 GLY B C 1
ATOM 2428 O O . GLY B 1 17 ? -13.086 19.281 -17.953 1 97.25 17 GLY B O 1
ATOM 2429 N N . ASN B 1 18 ? -14.68 18 -19.047 1 97.06 18 ASN B N 1
ATOM 2430 C CA . ASN B 1 18 ? -13.766 17.047 -19.656 1 97.06 18 ASN B CA 1
ATOM 2431 C C . ASN B 1 18 ? -12.914 16.344 -18.609 1 97.06 18 ASN B C 1
ATOM 2433 O O . ASN B 1 18 ? -11.703 16.172 -18.812 1 97.06 18 ASN B O 1
ATOM 2437 N N . ASN B 1 19 ? -13.477 16.078 -17.469 1 97.81 19 ASN B N 1
ATOM 2438 C CA . ASN B 1 19 ? -12.836 15.352 -16.375 1 97.81 19 ASN B CA 1
ATOM 2439 C C . ASN B 1 19 ? -11.695 16.156 -15.766 1 97.81 19 ASN B C 1
ATOM 2441 O O . ASN B 1 19 ? -10.75 15.578 -15.219 1 97.81 19 ASN B O 1
ATOM 2445 N N . ASP B 1 20 ? -11.742 17.484 -16.031 1 98.56 20 ASP B N 1
ATOM 2446 C CA . ASP B 1 20 ? -10.812 18.406 -15.383 1 98.56 20 ASP B CA 1
ATOM 2447 C C . ASP B 1 20 ? -11.484 19.156 -14.234 1 98.56 20 ASP B C 1
ATOM 2449 O O . ASP B 1 20 ? -12.617 19.625 -14.375 1 98.56 20 ASP B O 1
ATOM 2453 N N . PHE B 1 21 ? -10.773 19.234 -13.125 1 98.75 21 PHE B N 1
ATOM 2454 C CA . PHE B 1 21 ? -11.25 19.938 -11.93 1 98.75 21 PHE B CA 1
ATOM 2455 C C . PHE B 1 21 ? -10.164 20.844 -11.367 1 98.75 21 PHE B C 1
ATOM 2457 O O . PHE B 1 21 ? -8.984 20.656 -11.656 1 98.75 21 PHE B O 1
ATOM 2464 N N . GLU B 1 22 ? -10.602 21.844 -10.609 1 98.5 22 GLU B N 1
ATOM 2465 C CA . GLU B 1 22 ? -9.648 22.812 -10.07 1 98.5 22 GLU B CA 1
ATOM 2466 C C . GLU B 1 22 ? -9.883 23.031 -8.578 1 98.5 22 GLU B C 1
ATOM 2468 O O . GLU B 1 22 ? -11.023 23.172 -8.141 1 98.5 22 GLU B O 1
ATOM 2473 N N . GLY B 1 23 ? -8.828 22.922 -7.883 1 96.81 23 GLY B N 1
ATOM 2474 C CA . GLY B 1 23 ? -8.883 23.203 -6.457 1 96.81 23 GLY B CA 1
ATOM 2475 C C . GLY B 1 23 ? -7.938 24.312 -6.027 1 96.81 23 GLY B C 1
ATOM 2476 O O . GLY B 1 23 ? -7.027 24.672 -6.773 1 96.81 23 GLY B O 1
ATOM 2477 N N . THR B 1 24 ? -8.234 24.875 -4.848 1 92.94 24 THR B N 1
ATOM 2478 C CA . THR B 1 24 ? -7.359 25.844 -4.211 1 92.94 24 THR B CA 1
ATOM 2479 C C . THR B 1 24 ? -6.738 25.281 -2.941 1 92.94 24 THR B C 1
ATOM 2481 O O . THR B 1 24 ? -7.113 24.188 -2.5 1 92.94 24 THR B O 1
ATOM 2484 N N . SER B 1 25 ? -5.715 26 -2.562 1 88.62 25 SER B N 1
ATOM 2485 C CA . SER B 1 25 ? -5 25.5 -1.387 1 88.62 25 SER B CA 1
ATOM 2486 C C . SER B 1 25 ? -5.082 26.5 -0.237 1 88.62 25 SER B C 1
ATOM 2488 O O . SER B 1 25 ? -5.262 27.703 -0.462 1 88.62 25 SER B O 1
ATOM 2490 N N . LYS B 1 26 ? -5.086 25.969 0.887 1 78.38 26 LYS B N 1
ATOM 2491 C CA . LYS B 1 26 ? -5.023 26.781 2.09 1 78.38 26 LYS B CA 1
ATOM 2492 C C . LYS B 1 26 ? -3.707 26.578 2.83 1 78.38 26 LYS B C 1
ATOM 2494 O O . LYS B 1 26 ? -3.156 25.484 2.836 1 78.38 26 LYS B O 1
ATOM 2499 N N . ASP B 1 27 ? -3.346 27.594 3.379 1 71.06 27 ASP B N 1
ATOM 2500 C CA . ASP B 1 27 ? -2.137 27.547 4.191 1 71.06 27 ASP B CA 1
ATOM 2501 C C . ASP B 1 27 ? -2.395 26.859 5.527 1 71.06 27 ASP B C 1
ATOM 2503 O O . ASP B 1 27 ? -3.295 27.25 6.273 1 71.06 27 ASP B O 1
ATOM 2507 N N . ILE B 1 28 ? -1.582 25.828 5.773 1 69 28 ILE B N 1
ATOM 2508 C CA . ILE B 1 28 ? -1.714 25.125 7.047 1 69 28 ILE B CA 1
ATOM 2509 C C . ILE B 1 28 ? -0.412 25.25 7.836 1 69 28 ILE B C 1
ATOM 2511 O O . ILE B 1 28 ? -0.064 24.344 8.609 1 69 28 ILE B O 1
ATOM 2515 N N . GLY B 1 29 ? 0.308 26.188 7.637 1 67.62 29 GLY B N 1
ATOM 2516 C CA . GLY B 1 29 ? 1.558 26.406 8.352 1 67.62 29 GLY B CA 1
ATOM 2517 C C . GLY B 1 29 ? 2.77 25.891 7.598 1 67.62 29 GLY B C 1
ATOM 2518 O O . GLY B 1 29 ? 3.832 25.688 8.188 1 67.62 29 GLY B O 1
ATOM 2519 N N . SER B 1 30 ? 2.607 25.391 6.426 1 74.69 30 SER B N 1
ATOM 2520 C CA . SER B 1 30 ? 3.686 24.922 5.562 1 74.69 30 SER B CA 1
ATOM 2521 C C . SER B 1 30 ? 3.74 25.719 4.266 1 74.69 30 SER B C 1
ATOM 2523 O O . SER B 1 30 ? 2.709 26.172 3.764 1 74.69 30 SER B O 1
ATOM 2525 N N . PRO B 1 31 ? 4.973 25.906 3.926 1 80.12 31 PRO B N 1
ATOM 2526 C CA . PRO B 1 31 ? 5.098 26.625 2.652 1 80.12 31 PRO B CA 1
ATOM 2527 C C . PRO B 1 31 ? 4.559 25.812 1.471 1 80.12 31 PRO B C 1
ATOM 2529 O O . PRO B 1 31 ? 4.371 26.359 0.382 1 80.12 31 PRO B O 1
ATOM 2532 N N . ASN B 1 32 ? 4.309 24.578 1.696 1 89.5 32 ASN B N 1
ATOM 2533 C CA . ASN B 1 32 ? 3.83 23.719 0.625 1 89.5 32 ASN B CA 1
ATOM 2534 C C . ASN B 1 32 ? 2.41 23.219 0.894 1 89.5 32 ASN B C 1
ATOM 2536 O O . ASN B 1 32 ? 1.939 23.266 2.031 1 89.5 32 ASN B O 1
ATOM 2540 N N . VAL B 1 33 ? 1.762 22.828 -0.187 1 93.06 33 VAL B N 1
ATOM 2541 C CA . VAL B 1 33 ? 0.435 22.234 -0.055 1 93.06 33 VAL B CA 1
ATOM 2542 C C . VAL B 1 33 ? 0.518 20.953 0.774 1 93.06 33 VAL B C 1
ATOM 2544 O O . VAL B 1 33 ? 1.422 20.141 0.579 1 93.06 33 VAL B O 1
ATOM 2547 N N . PHE B 1 34 ? -0.383 20.844 1.737 1 93.25 34 PHE B N 1
ATOM 2548 C CA . PHE B 1 34 ? -0.47 19.641 2.553 1 93.25 34 PHE B CA 1
ATOM 2549 C C . PHE B 1 34 ? -0.822 18.422 1.693 1 93.25 34 PHE B C 1
ATOM 2551 O O . PHE B 1 34 ? -1.788 18.453 0.928 1 93.25 34 PHE B O 1
ATOM 2558 N N . GLY B 1 35 ? -0.036 17.328 1.818 1 95.31 35 GLY B N 1
ATOM 2559 C CA . GLY B 1 35 ? -0.26 16.141 1.016 1 95.31 35 GLY B CA 1
ATOM 2560 C C . GLY B 1 35 ? -1.67 15.586 1.139 1 95.31 35 GLY B C 1
ATOM 2561 O O . GLY B 1 35 ? -2.275 15.188 0.143 1 95.31 35 GLY B O 1
ATOM 2562 N N . GLY B 1 36 ? -2.17 15.586 2.379 1 96.75 36 GLY B N 1
ATOM 2563 C CA . GLY B 1 36 ? -3.523 15.109 2.615 1 96.75 36 GLY B CA 1
ATOM 2564 C C . GLY B 1 36 ? -4.57 15.875 1.827 1 96.75 36 GLY B C 1
ATOM 2565 O O . GLY B 1 36 ? -5.594 15.312 1.438 1 96.75 36 GLY B O 1
ATOM 2566 N N . GLN B 1 37 ? -4.309 17.141 1.646 1 96.44 37 GLN B N 1
ATOM 2567 C CA . GLN B 1 37 ? -5.246 17.938 0.873 1 96.44 37 GLN B CA 1
ATOM 2568 C C . GLN B 1 37 ? -5.266 17.516 -0.591 1 96.44 37 GLN B C 1
ATOM 2570 O O . GLN B 1 37 ? -6.336 17.312 -1.172 1 96.44 37 GLN B O 1
ATOM 2575 N N . VAL B 1 38 ? -4.082 17.328 -1.188 1 97.81 38 VAL B N 1
ATOM 2576 C CA . VAL B 1 38 ? -4 16.938 -2.588 1 97.81 38 VAL B CA 1
ATOM 2577 C C . VAL B 1 38 ? -4.625 15.547 -2.766 1 97.81 38 VAL B C 1
ATOM 2579 O O . VAL B 1 38 ? -5.324 15.297 -3.75 1 97.81 38 VAL B O 1
ATOM 2582 N N . LEU B 1 39 ? -4.398 14.68 -1.814 1 98.25 39 LEU B N 1
ATOM 2583 C CA . LEU B 1 39 ? -4.98 13.344 -1.805 1 98.25 39 LEU B CA 1
ATOM 2584 C C . LEU B 1 39 ? -6.504 13.414 -1.846 1 98.25 39 LEU B C 1
ATOM 2586 O O . LEU B 1 39 ? -7.133 12.82 -2.725 1 98.25 39 LEU B O 1
ATOM 2590 N N . ALA B 1 40 ? -7.012 14.125 -0.926 1 98.56 40 ALA B N 1
ATOM 2591 C CA . ALA B 1 40 ? -8.461 14.18 -0.754 1 98.56 40 ALA B CA 1
ATOM 2592 C C . ALA B 1 40 ? -9.125 14.898 -1.921 1 98.56 40 ALA B C 1
ATOM 2594 O O . ALA B 1 40 ? -10.203 14.508 -2.373 1 98.56 40 ALA B O 1
ATOM 2595 N N . GLN B 1 41 ? -8.508 15.977 -2.418 1 98.69 41 GLN B N 1
ATOM 2596 C CA . GLN B 1 41 ? -9.031 16.672 -3.586 1 98.69 41 GLN B CA 1
ATOM 2597 C C . GLN B 1 41 ? -9.008 15.781 -4.82 1 98.69 41 GLN B C 1
ATOM 2599 O O . GLN B 1 41 ? -9.945 15.797 -5.621 1 98.69 41 GLN B O 1
ATOM 2604 N N . SER B 1 42 ? -7.945 15.008 -4.98 1 98.88 42 SER B N 1
ATOM 2605 C CA . SER B 1 42 ? -7.883 14.047 -6.074 1 98.88 42 SER B CA 1
ATOM 2606 C C . SER B 1 42 ? -9.023 13.039 -5.992 1 98.88 42 SER B C 1
ATOM 2608 O O . SER B 1 42 ? -9.625 12.688 -7.012 1 98.88 42 SER B O 1
ATOM 2610 N N . LEU B 1 43 ? -9.242 12.609 -4.809 1 98.75 43 LEU B N 1
ATOM 2611 C CA . LEU B 1 43 ? -10.328 11.648 -4.609 1 98.75 43 LEU B CA 1
ATOM 2612 C C . LEU B 1 43 ? -11.68 12.281 -4.93 1 98.75 43 LEU B C 1
ATOM 2614 O O . LEU B 1 43 ? -12.555 11.633 -5.504 1 98.75 43 LEU B O 1
ATOM 2618 N N . ASN B 1 44 ? -11.836 13.539 -4.516 1 98.75 44 ASN B N 1
ATOM 2619 C CA . ASN B 1 44 ? -13.047 14.258 -4.883 1 98.75 44 ASN B CA 1
ATOM 2620 C C . ASN B 1 44 ? -13.258 14.266 -6.395 1 98.75 44 ASN B C 1
ATOM 2622 O O . ASN B 1 44 ? -14.359 13.977 -6.875 1 98.75 44 ASN B O 1
ATOM 2626 N N . ALA B 1 45 ? -12.227 14.609 -7.141 1 98.88 45 ALA B N 1
ATOM 2627 C CA . ALA B 1 45 ? -12.289 14.617 -8.602 1 98.88 45 ALA B CA 1
ATOM 2628 C C . ALA B 1 45 ? -12.68 13.25 -9.141 1 98.88 45 ALA B C 1
ATOM 2630 O O . ALA B 1 45 ? -13.531 13.141 -10.023 1 98.88 45 ALA B O 1
ATOM 2631 N N . ALA B 1 46 ? -12.078 12.227 -8.625 1 98.88 46 ALA B N 1
ATOM 2632 C CA . ALA B 1 46 ? -12.344 10.867 -9.086 1 98.88 46 ALA B CA 1
ATOM 2633 C C . ALA B 1 46 ? -13.797 10.477 -8.844 1 98.88 46 ALA B C 1
ATOM 2635 O O . ALA B 1 46 ? -14.461 9.93 -9.727 1 98.88 46 ALA B O 1
ATOM 2636 N N . TYR B 1 47 ? -14.312 10.766 -7.656 1 98.69 47 TYR B N 1
ATOM 2637 C CA . TYR B 1 47 ? -15.68 10.406 -7.285 1 98.69 47 TYR B CA 1
ATOM 2638 C C . TYR B 1 47 ? -16.688 11.055 -8.234 1 98.69 47 TYR B C 1
ATOM 2640 O O . TYR B 1 47 ? -17.75 10.508 -8.477 1 98.69 47 TYR B O 1
ATOM 2648 N N . ARG B 1 48 ? -16.312 12.18 -8.812 1 98.06 48 ARG B N 1
ATOM 2649 C CA . ARG B 1 48 ? -17.219 12.898 -9.703 1 98.06 48 ARG B CA 1
ATOM 2650 C C . ARG B 1 48 ? -17.344 12.188 -11.047 1 98.06 48 ARG B C 1
ATOM 2652 O O . ARG B 1 48 ? -18.203 12.531 -11.859 1 98.06 48 ARG B O 1
ATOM 2659 N N . THR B 1 49 ? -16.562 11.203 -11.281 1 98.38 49 THR B N 1
ATOM 2660 C CA . THR B 1 49 ? -16.547 10.539 -12.578 1 98.38 49 THR B CA 1
ATOM 2661 C C . THR B 1 49 ? -16.953 9.078 -12.445 1 98.38 49 THR B C 1
ATOM 2663 O O . THR B 1 49 ? -16.734 8.281 -13.359 1 98.38 49 THR B O 1
ATOM 2666 N N . VAL B 1 50 ? -17.438 8.672 -11.328 1 98.12 50 VAL B N 1
ATOM 2667 C CA . VAL B 1 50 ? -17.812 7.289 -11.078 1 98.12 50 VAL B CA 1
ATOM 2668 C C . VAL B 1 50 ? -19.297 7.211 -10.742 1 98.12 50 VAL B C 1
ATOM 2670 O O . VAL B 1 50 ? -19.875 8.172 -10.234 1 98.12 50 VAL B O 1
ATOM 2673 N N . SER B 1 51 ? -19.906 6.078 -11.023 1 97.06 51 SER B N 1
ATOM 2674 C CA . SER B 1 51 ? -21.297 5.816 -10.672 1 97.06 51 SER B CA 1
ATOM 2675 C C . SER B 1 51 ? -21.531 6.023 -9.18 1 97.06 51 SER B C 1
ATOM 2677 O O . SER B 1 51 ? -20.688 5.656 -8.352 1 97.06 51 SER B O 1
ATOM 2679 N N . GLU B 1 52 ? -22.719 6.527 -8.836 1 96.81 52 GLU B N 1
ATOM 2680 C CA . GLU B 1 52 ? -23.062 6.797 -7.445 1 96.81 52 GLU B CA 1
ATOM 2681 C C . GLU B 1 52 ? -23.234 5.496 -6.656 1 96.81 52 GLU B C 1
ATOM 2683 O O . GLU B 1 52 ? -23.266 5.512 -5.426 1 96.81 52 GLU B O 1
ATOM 2688 N N . SER B 1 53 ? -23.266 4.449 -7.352 1 97.56 53 SER B N 1
ATOM 2689 C CA . SER B 1 53 ? -23.5 3.164 -6.695 1 97.56 53 SER B CA 1
ATOM 2690 C C . SER B 1 53 ? -22.172 2.48 -6.359 1 97.56 53 SER B C 1
ATOM 2692 O O . SER B 1 53 ? -22.156 1.349 -5.867 1 97.56 53 SER B O 1
ATOM 2694 N N . ARG B 1 54 ? -21.094 3.113 -6.637 1 98.5 54 ARG B N 1
ATOM 2695 C CA . ARG B 1 54 ? -19.797 2.535 -6.348 1 98.5 54 ARG B CA 1
ATOM 2696 C C . ARG B 1 54 ? -19.016 3.402 -5.363 1 98.5 54 ARG B C 1
ATOM 2698 O O . ARG B 1 54 ? -19.062 4.633 -5.438 1 98.5 54 ARG B O 1
ATOM 2705 N N . PHE B 1 55 ? -18.297 2.74 -4.535 1 98.81 55 PHE B N 1
ATOM 2706 C CA . PHE B 1 55 ? -17.594 3.422 -3.457 1 98.81 55 PHE B CA 1
ATOM 2707 C C . PHE B 1 55 ? -16.109 3.043 -3.447 1 98.81 55 PHE B C 1
ATOM 2709 O O . PHE B 1 55 ? -15.75 1.928 -3.826 1 98.81 55 PHE B O 1
ATOM 2716 N N . LEU B 1 56 ? -15.344 3.977 -3.01 1 98.94 56 LEU B N 1
ATOM 2717 C CA . LEU B 1 56 ? -13.898 3.777 -2.941 1 98.94 56 LEU B CA 1
ATOM 2718 C C . LEU B 1 56 ? -13.555 2.58 -2.061 1 98.94 56 LEU B C 1
ATOM 2720 O O . LEU B 1 56 ? -14.047 2.471 -0.934 1 98.94 56 LEU B O 1
ATOM 2724 N N . HIS B 1 57 ? -12.695 1.686 -2.611 1 98.88 57 HIS B N 1
ATOM 2725 C CA . HIS B 1 57 ? -12.211 0.623 -1.737 1 98.88 57 HIS B CA 1
ATOM 2726 C C . HIS B 1 57 ? -10.695 0.694 -1.571 1 98.88 57 HIS B C 1
ATOM 2728 O O . HIS B 1 57 ? -10.148 0.12 -0.63 1 98.88 57 HIS B O 1
ATOM 2734 N N . SER B 1 58 ? -10.016 1.404 -2.496 1 98.94 58 SER B N 1
ATOM 2735 C CA . SER B 1 58 ? -8.578 1.586 -2.299 1 98.94 58 SER B CA 1
ATOM 2736 C C . SER B 1 58 ? -8.047 2.734 -3.148 1 98.94 58 SER B C 1
ATOM 2738 O O . SER B 1 58 ? -8.68 3.135 -4.129 1 98.94 58 SER B O 1
ATOM 2740 N N . LEU B 1 59 ? -6.93 3.299 -2.781 1 98.94 59 LEU B N 1
ATOM 2741 C CA . LEU B 1 59 ? -6.203 4.297 -3.559 1 98.94 59 LEU B CA 1
ATOM 2742 C C . LEU B 1 59 ? -4.699 4.152 -3.359 1 98.94 59 LEU B C 1
ATOM 2744 O O . LEU B 1 59 ? -4.246 3.727 -2.295 1 98.94 59 LEU B O 1
ATOM 2748 N N . HIS B 1 60 ? -3.904 4.445 -4.324 1 98.94 60 HIS B N 1
ATOM 2749 C CA . HIS B 1 60 ? -2.445 4.449 -4.359 1 98.94 60 HIS B CA 1
ATOM 2750 C C . HIS B 1 60 ? -1.916 5.699 -5.055 1 98.94 60 HIS B C 1
ATOM 2752 O O . HIS B 1 60 ? -2.398 6.074 -6.125 1 98.94 60 HIS B O 1
ATOM 2758 N N . SER B 1 61 ? -0.885 6.336 -4.449 1 98.88 61 SER B N 1
ATOM 2759 C CA . SER B 1 61 ? -0.495 7.633 -4.996 1 98.88 61 SER B CA 1
ATOM 2760 C C . SER B 1 61 ? 0.989 7.902 -4.77 1 98.88 61 SER B C 1
ATOM 2762 O O . SER B 1 61 ? 1.648 7.184 -4.016 1 98.88 61 SER B O 1
ATOM 2764 N N . TYR B 1 62 ? 1.512 8.852 -5.516 1 98.88 62 TYR B N 1
ATOM 2765 C CA . TYR B 1 62 ? 2.854 9.383 -5.312 1 98.88 62 TYR B CA 1
ATOM 2766 C C . TYR B 1 62 ? 2.83 10.906 -5.234 1 98.88 62 TYR B C 1
ATOM 2768 O O . TYR B 1 62 ? 2.219 11.57 -6.074 1 98.88 62 TYR B O 1
ATOM 2776 N N . PHE B 1 63 ? 3.49 11.422 -4.207 1 98.62 63 PHE B N 1
ATOM 2777 C CA . PHE B 1 63 ? 3.826 12.836 -4.129 1 98.62 63 PHE B CA 1
ATOM 2778 C C . PHE B 1 63 ? 5.105 13.133 -4.898 1 98.62 63 PHE B C 1
ATOM 2780 O O . PHE B 1 63 ? 6.18 12.633 -4.547 1 98.62 63 PHE B O 1
ATOM 2787 N N . LEU B 1 64 ? 5.02 14.039 -5.879 1 98.25 64 LEU B N 1
ATOM 2788 C CA . LEU B 1 64 ? 6.137 14.172 -6.809 1 98.25 64 LEU B CA 1
ATOM 2789 C C . LEU B 1 64 ? 6.891 15.477 -6.57 1 98.25 64 LEU B C 1
ATOM 2791 O O . LEU B 1 64 ? 8.117 15.523 -6.715 1 98.25 64 LEU B O 1
ATOM 2795 N N . GLU B 1 65 ? 6.133 16.516 -6.312 1 96.19 65 GLU B N 1
ATOM 2796 C CA . GLU B 1 65 ? 6.691 17.844 -6.082 1 96.19 65 GLU B CA 1
ATOM 2797 C C . GLU B 1 65 ? 5.875 18.625 -5.047 1 96.19 65 GLU B C 1
ATOM 2799 O O . GLU B 1 65 ? 4.688 18.344 -4.855 1 96.19 65 GLU B O 1
ATOM 2804 N N . ALA B 1 66 ? 6.602 19.578 -4.461 1 94.31 66 ALA B N 1
ATOM 2805 C CA . ALA B 1 66 ? 5.898 20.453 -3.533 1 94.31 66 ALA B CA 1
ATOM 2806 C C . ALA B 1 66 ? 4.863 21.297 -4.262 1 94.31 66 ALA B C 1
ATOM 2808 O O . ALA B 1 66 ? 5.164 21.922 -5.289 1 94.31 66 ALA B O 1
ATOM 2809 N N . GLY B 1 67 ? 3.648 21.281 -3.768 1 95.31 67 GLY B N 1
ATOM 2810 C CA . GLY B 1 67 ? 2.623 22.156 -4.324 1 95.31 67 GLY B CA 1
ATOM 2811 C C . GLY B 1 67 ? 2.783 23.609 -3.914 1 95.31 67 GLY B C 1
ATOM 2812 O O . GLY B 1 67 ? 3.15 23.891 -2.773 1 95.31 67 GLY B O 1
ATOM 2813 N N . ASN B 1 68 ? 2.473 24.5 -4.832 1 95.06 68 ASN B N 1
ATOM 2814 C CA . ASN B 1 68 ? 2.494 25.938 -4.582 1 95.06 68 ASN B CA 1
ATOM 2815 C C . ASN B 1 68 ? 1.163 26.422 -4.012 1 95.06 68 ASN B C 1
ATOM 2817 O O . ASN B 1 68 ? 0.124 26.297 -4.664 1 95.06 68 ASN B O 1
ATOM 2821 N N . LEU B 1 69 ? 1.214 26.984 -2.844 1 94.06 69 LEU B N 1
ATOM 2822 C CA . LEU B 1 69 ? 0.005 27.391 -2.137 1 94.06 69 LEU B CA 1
ATOM 2823 C C . LEU B 1 69 ? -0.707 28.516 -2.887 1 94.06 69 LEU B C 1
ATOM 2825 O O . LEU B 1 69 ? -1.909 28.719 -2.707 1 94.06 69 LEU B O 1
ATOM 2829 N N . GLU B 1 70 ? 0.024 29.219 -3.693 1 92.88 70 GLU B N 1
ATOM 2830 C CA . GLU B 1 70 ? -0.505 30.422 -4.324 1 92.88 70 GLU B CA 1
ATOM 2831 C C . GLU B 1 70 ? -1.124 30.109 -5.684 1 92.88 70 GLU B C 1
ATOM 2833 O O . GLU B 1 70 ? -1.721 30.984 -6.316 1 92.88 70 GLU B O 1
ATOM 2838 N N . LEU B 1 71 ? -1.016 28.953 -6.113 1 95 71 LEU B N 1
ATOM 2839 C CA . LEU B 1 71 ? -1.54 28.562 -7.418 1 95 71 LEU B CA 1
ATOM 2840 C C . LEU B 1 71 ? -2.641 27.516 -7.273 1 95 71 LEU B C 1
ATOM 2842 O O . LEU B 1 71 ? -2.574 26.656 -6.391 1 95 71 LEU B O 1
ATOM 2846 N N . PRO B 1 72 ? -3.592 27.625 -8.156 1 96.56 72 PRO B N 1
ATOM 2847 C CA . PRO B 1 72 ? -4.562 26.531 -8.18 1 96.56 72 PRO B CA 1
ATOM 2848 C C . PRO B 1 72 ? -3.957 25.219 -8.664 1 96.56 72 PRO B C 1
ATOM 2850 O O . PRO B 1 72 ? -2.924 25.219 -9.336 1 96.56 72 PRO B O 1
ATOM 2853 N N . ILE B 1 73 ? -4.555 24.125 -8.258 1 98.12 73 ILE B N 1
ATOM 2854 C CA . ILE B 1 73 ? -4.156 22.812 -8.727 1 98.12 73 ILE B CA 1
ATOM 2855 C C . ILE B 1 73 ? -5.211 22.25 -9.688 1 98.12 73 ILE B C 1
ATOM 2857 O O . ILE B 1 73 ? -6.406 22.297 -9.391 1 98.12 73 ILE B O 1
ATOM 2861 N N . THR B 1 74 ? -4.781 21.812 -10.812 1 98.69 74 THR B N 1
ATOM 2862 C CA . THR B 1 74 ? -5.676 21.156 -11.758 1 98.69 74 THR B CA 1
ATOM 2863 C C . THR B 1 74 ? -5.598 19.641 -11.586 1 98.69 74 THR B C 1
ATOM 2865 O O . THR B 1 74 ? -4.504 19.062 -11.562 1 98.69 74 THR B O 1
ATOM 2868 N N . TYR B 1 75 ? -6.75 19.047 -11.461 1 98.81 75 TYR B N 1
ATOM 2869 C CA . TYR B 1 75 ? -6.871 17.594 -11.359 1 98.81 75 TYR B CA 1
ATOM 2870 C C . TYR B 1 75 ? -7.508 17.016 -12.617 1 98.81 75 TYR B C 1
ATOM 2872 O O . TYR B 1 75 ? -8.672 17.281 -12.922 1 98.81 75 TYR B O 1
ATOM 2880 N N . HIS B 1 76 ? -6.77 16.203 -13.297 1 98.88 76 HIS B N 1
ATOM 2881 C CA . HIS B 1 76 ? -7.289 15.516 -14.469 1 98.88 76 HIS B CA 1
ATOM 2882 C C . HIS B 1 76 ? -7.586 14.047 -14.172 1 98.88 76 HIS B C 1
ATOM 2884 O O . HIS B 1 76 ? -6.711 13.32 -13.711 1 98.88 76 HIS B O 1
ATOM 2890 N N . VAL B 1 77 ? -8.82 13.641 -14.477 1 98.88 77 VAL B N 1
ATOM 2891 C CA . VAL B 1 77 ? -9.234 12.266 -14.219 1 98.88 77 VAL B CA 1
ATOM 2892 C C . VAL B 1 77 ? -9.273 11.477 -15.523 1 98.88 77 VAL B C 1
ATOM 2894 O O . VAL B 1 77 ? -9.922 11.891 -16.484 1 98.88 77 VAL B O 1
ATOM 2897 N N . GLN B 1 78 ? -8.531 10.406 -15.547 1 98.62 78 GLN B N 1
ATOM 2898 C CA . GLN B 1 78 ? -8.625 9.438 -16.641 1 98.62 78 GLN B CA 1
ATOM 2899 C C . GLN B 1 78 ? -9.461 8.227 -16.234 1 98.62 78 GLN B C 1
ATOM 2901 O O . GLN B 1 78 ? -9.188 7.594 -15.211 1 98.62 78 GLN B O 1
ATOM 2906 N N . ARG B 1 79 ? -10.453 7.945 -17.062 1 98.25 79 ARG B N 1
ATOM 2907 C CA . ARG B 1 79 ? -11.25 6.738 -16.859 1 98.25 79 ARG B CA 1
ATOM 2908 C C . ARG B 1 79 ? -10.531 5.508 -17.391 1 98.25 79 ARG B C 1
ATOM 2910 O O . ARG B 1 79 ? -10.539 5.258 -18.609 1 98.25 79 ARG B O 1
ATOM 2917 N N . ILE B 1 80 ? -10.016 4.68 -16.531 1 98.38 80 ILE B N 1
ATOM 2918 C CA . ILE B 1 80 ? -9.219 3.535 -16.953 1 98.38 80 ILE B CA 1
ATOM 2919 C C . ILE B 1 80 ? -10.125 2.354 -17.266 1 98.38 80 ILE B C 1
ATOM 2921 O O . ILE B 1 80 ? -9.922 1.656 -18.266 1 98.38 80 ILE B O 1
ATOM 2925 N N . ARG B 1 81 ? -11.125 2.162 -16.391 1 97.62 81 ARG B N 1
ATOM 2926 C CA . ARG B 1 81 ? -12.023 1.031 -16.594 1 97.62 81 ARG B CA 1
ATOM 2927 C C . ARG B 1 81 ? -13.32 1.216 -15.82 1 97.62 81 ARG B C 1
ATOM 2929 O O . ARG B 1 81 ? -13.305 1.673 -14.672 1 97.62 81 ARG B O 1
ATOM 2936 N N . ASP B 1 82 ? -14.375 0.936 -16.438 1 97.62 82 ASP B N 1
ATOM 2937 C CA . ASP B 1 82 ? -15.664 0.708 -15.789 1 97.62 82 ASP B CA 1
ATOM 2938 C C . ASP B 1 82 ? -16.156 -0.713 -16.031 1 97.62 82 ASP B C 1
ATOM 2940 O O . ASP B 1 82 ? -16.859 -0.968 -17.016 1 97.62 82 ASP B O 1
ATOM 2944 N N . GLY B 1 83 ? -15.766 -1.563 -15.102 1 95.69 83 GLY B N 1
ATOM 2945 C CA . GLY B 1 83 ? -16.156 -2.957 -15.25 1 95.69 83 GLY B CA 1
ATOM 2946 C C . GLY B 1 83 ? -17.5 -3.271 -14.602 1 95.69 83 GLY B C 1
ATOM 2947 O O . GLY B 1 83 ? -18.266 -2.365 -14.297 1 95.69 83 GLY B O 1
ATOM 2948 N N . GLY B 1 84 ? -17.781 -4.566 -14.539 1 94.88 84 GLY B N 1
ATOM 2949 C CA . GLY B 1 84 ? -19.047 -4.988 -13.945 1 94.88 84 GLY B CA 1
ATOM 2950 C C . GLY B 1 84 ? -19.188 -4.582 -12.492 1 94.88 84 GLY B C 1
ATOM 2951 O O . GLY B 1 84 ? -20.203 -4.012 -12.102 1 94.88 84 GLY B O 1
ATOM 2952 N N . SER B 1 85 ? -18.094 -4.797 -11.758 1 97 85 SER B N 1
ATOM 2953 C CA . SER B 1 85 ? -18.219 -4.57 -10.328 1 97 85 SER B CA 1
ATOM 2954 C C . SER B 1 85 ? -17.344 -3.41 -9.875 1 97 85 SER B C 1
ATOM 2956 O O . SER B 1 85 ? -17.594 -2.793 -8.836 1 97 85 SER B O 1
ATOM 2958 N N . PHE B 1 86 ? -16.312 -3.146 -10.695 1 98.38 86 PHE B N 1
ATOM 2959 C CA . PHE B 1 86 ? -15.312 -2.195 -10.25 1 98.38 86 PHE B CA 1
ATOM 2960 C C . PHE B 1 86 ? -15.102 -1.1 -11.289 1 98.38 86 PHE B C 1
ATOM 2962 O O . PHE B 1 86 ? -15.273 -1.334 -12.484 1 98.38 86 PHE B O 1
ATOM 2969 N N . SER B 1 87 ? -14.742 0.076 -10.828 1 98.75 87 SER B N 1
ATOM 2970 C CA . SER B 1 87 ? -14.266 1.175 -11.664 1 98.75 87 SER B CA 1
ATOM 2971 C C . SER B 1 87 ? -12.906 1.681 -11.18 1 98.75 87 SER B C 1
ATOM 2973 O O . SER B 1 87 ? -12.68 1.798 -9.977 1 98.75 87 SER B O 1
ATOM 2975 N N . THR B 1 88 ? -12.031 1.899 -12.086 1 98.88 88 THR B N 1
ATOM 2976 C CA . THR B 1 88 ? -10.703 2.389 -11.758 1 98.88 88 THR B CA 1
ATOM 2977 C C . THR B 1 88 ? -10.43 3.729 -12.43 1 98.88 88 THR B C 1
ATOM 2979 O O . THR B 1 88 ? -10.766 3.918 -13.602 1 98.88 88 THR B O 1
ATOM 2982 N N . ARG B 1 89 ? -9.898 4.672 -11.695 1 98.94 89 ARG B N 1
ATOM 2983 C CA . ARG B 1 89 ? -9.523 5.992 -12.195 1 98.94 89 ARG B CA 1
ATOM 2984 C C . ARG B 1 89 ? -8.047 6.285 -11.922 1 98.94 89 ARG B C 1
ATOM 2986 O O . ARG B 1 89 ? -7.488 5.805 -10.938 1 98.94 89 ARG B O 1
ATOM 2993 N N . ARG B 1 90 ? -7.48 7.059 -12.805 1 98.81 90 ARG B N 1
ATOM 2994 C CA . ARG B 1 90 ? -6.211 7.734 -12.562 1 98.81 90 ARG B CA 1
ATOM 2995 C C . ARG B 1 90 ? -6.402 9.242 -12.477 1 98.81 90 ARG B C 1
ATOM 2997 O O . ARG B 1 90 ? -7.164 9.828 -13.25 1 98.81 90 ARG B O 1
ATOM 3004 N N . VAL B 1 91 ? -5.793 9.805 -11.523 1 98.94 91 VAL B N 1
ATOM 3005 C CA . VAL B 1 91 ? -5.844 11.25 -11.375 1 98.94 91 VAL B CA 1
ATOM 3006 C C . VAL B 1 91 ? -4.43 11.828 -11.438 1 98.94 91 VAL B C 1
ATOM 3008 O O . VAL B 1 91 ? -3.502 11.273 -10.844 1 98.94 91 VAL B O 1
ATOM 3011 N N . THR B 1 92 ? -4.234 12.875 -12.211 1 98.88 92 THR B N 1
ATOM 3012 C CA . THR B 1 92 ? -2.998 13.648 -12.258 1 98.88 92 THR B CA 1
ATOM 3013 C C . THR B 1 92 ? -3.236 15.078 -11.781 1 98.88 92 THR B C 1
ATOM 3015 O O . THR B 1 92 ? -4.113 15.773 -12.297 1 98.88 92 THR B O 1
ATOM 3018 N N . ALA B 1 93 ? -2.555 15.461 -10.766 1 98.81 93 ALA B N 1
ATOM 3019 C CA . ALA B 1 93 ? -2.615 16.828 -10.273 1 98.81 93 ALA B CA 1
ATOM 3020 C C . ALA B 1 93 ? -1.438 17.656 -10.789 1 98.81 93 ALA B C 1
ATOM 3022 O O . ALA B 1 93 ? -0.285 17.234 -10.688 1 98.81 93 ALA B O 1
ATOM 3023 N N . SER B 1 94 ? -1.744 18.844 -11.281 1 98.5 94 SER B N 1
ATOM 3024 C CA . SER B 1 94 ? -0.694 19.656 -11.891 1 98.5 94 SER B CA 1
ATOM 3025 C C . SER B 1 94 ? -0.838 21.125 -11.508 1 98.5 94 SER B C 1
ATOM 3027 O O . SER B 1 94 ? -1.945 21.594 -11.242 1 98.5 94 SER B O 1
ATOM 3029 N N . GLN B 1 95 ? 0.23 21.766 -11.422 1 97.5 95 GLN B N 1
ATOM 3030 C CA . GLN B 1 95 ? 0.341 23.219 -11.312 1 97.5 95 GLN B CA 1
ATOM 3031 C C . GLN B 1 95 ? 1.304 23.781 -12.352 1 97.5 95 GLN B C 1
ATOM 3033 O O . GLN B 1 95 ? 2.422 23.281 -12.508 1 97.5 95 GLN B O 1
ATOM 3038 N N . ASN B 1 96 ? 0.899 24.812 -13.078 1 94 96 ASN B N 1
ATOM 3039 C CA . ASN B 1 96 ? 1.726 25.469 -14.078 1 94 96 ASN B CA 1
ATOM 3040 C C . ASN B 1 96 ? 2.361 24.469 -15.039 1 94 96 ASN B C 1
ATOM 3042 O O . ASN B 1 96 ? 3.564 24.531 -15.297 1 94 96 ASN B O 1
ATOM 3046 N N . GLY B 1 97 ? 1.623 23.484 -15.383 1 93.38 97 GLY B N 1
ATOM 3047 C CA . GLY B 1 97 ? 2.072 22.547 -16.391 1 93.38 97 GLY B CA 1
ATOM 3048 C C . GLY B 1 97 ? 2.949 21.438 -15.836 1 93.38 97 GLY B C 1
ATOM 3049 O O . GLY B 1 97 ? 3.367 20.547 -16.562 1 93.38 97 GLY B O 1
ATOM 3050 N N . LYS B 1 98 ? 3.178 21.484 -14.562 1 96.06 98 LYS B N 1
ATOM 3051 C CA . LYS B 1 98 ? 4.008 20.469 -13.93 1 96.06 98 LYS B CA 1
ATOM 3052 C C . LYS B 1 98 ? 3.162 19.5 -13.094 1 96.06 98 LYS B C 1
ATOM 3054 O O . LYS B 1 98 ? 2.309 19.938 -12.32 1 96.06 98 LYS B O 1
ATOM 3059 N N . THR B 1 99 ? 3.424 18.219 -13.312 1 98.31 99 THR B N 1
ATOM 3060 C CA . THR B 1 99 ? 2.746 17.219 -12.5 1 98.31 99 THR B CA 1
ATOM 3061 C C . THR B 1 99 ? 3.332 17.188 -11.086 1 98.31 99 THR B C 1
ATOM 3063 O O . THR B 1 99 ? 4.539 16.984 -10.914 1 98.31 99 THR B O 1
ATOM 3066 N N . ILE B 1 100 ? 2.463 17.359 -10.109 1 98.19 100 ILE B N 1
ATOM 3067 C CA . ILE B 1 100 ? 2.996 17.406 -8.75 1 98.19 100 ILE B CA 1
ATOM 3068 C C . ILE B 1 100 ? 2.527 16.188 -7.965 1 98.19 100 ILE B C 1
ATOM 3070 O O . ILE B 1 100 ? 3.059 15.891 -6.895 1 98.19 100 ILE B O 1
ATOM 3074 N N . PHE B 1 101 ? 1.54 15.484 -8.461 1 98.69 101 PHE B N 1
ATOM 3075 C CA . PHE B 1 101 ? 0.92 14.375 -7.738 1 98.69 101 PHE B CA 1
ATOM 3076 C C . PHE B 1 101 ? 0.173 13.461 -8.695 1 98.69 101 PHE B C 1
ATOM 3078 O O . PHE B 1 101 ? -0.441 13.922 -9.656 1 98.69 101 PHE B O 1
ATOM 3085 N N . ILE B 1 102 ? 0.25 12.078 -8.43 1 98.94 102 ILE B N 1
ATOM 3086 C CA . ILE B 1 102 ? -0.539 11.133 -9.211 1 98.94 102 ILE B CA 1
ATOM 3087 C C . ILE B 1 102 ? -1.243 10.148 -8.273 1 98.94 102 ILE B C 1
ATOM 3089 O O . ILE B 1 102 ? -0.713 9.805 -7.219 1 98.94 102 ILE B O 1
ATOM 3093 N N . LEU B 1 103 ? -2.406 9.734 -8.727 1 98.88 103 LEU B N 1
ATOM 3094 C CA . LEU B 1 103 ? -3.25 8.828 -7.957 1 98.88 103 LEU B CA 1
ATOM 3095 C C . LEU B 1 103 ? -3.953 7.832 -8.875 1 98.88 103 LEU B C 1
ATOM 3097 O O . LEU B 1 103 ? -4.379 8.188 -9.977 1 98.88 103 LEU B O 1
ATOM 3101 N N . ALA B 1 104 ? -3.947 6.574 -8.477 1 98.94 104 ALA B N 1
ATOM 3102 C CA . ALA B 1 104 ? -4.922 5.609 -8.984 1 98.94 104 ALA B CA 1
ATOM 3103 C C . ALA B 1 104 ? -5.852 5.133 -7.867 1 98.94 104 ALA B C 1
ATOM 3105 O O . ALA B 1 104 ? -5.422 4.969 -6.723 1 98.94 104 ALA B O 1
ATOM 3106 N N . CYS B 1 105 ? -7.07 4.965 -8.203 1 98.94 105 CYS B N 1
ATOM 3107 C CA . CYS B 1 105 ? -8.023 4.5 -7.195 1 98.94 105 CYS B CA 1
ATOM 3108 C C . CYS B 1 105 ? -9.094 3.615 -7.828 1 98.94 105 CYS B C 1
ATOM 3110 O O . CYS B 1 105 ? -9.258 3.615 -9.047 1 98.94 105 CYS B O 1
ATOM 3112 N N . SER B 1 106 ? -9.695 2.875 -7.016 1 98.94 106 SER B N 1
ATOM 3113 C CA . SER B 1 106 ? -10.672 1.893 -7.473 1 98.94 106 SER B CA 1
ATOM 3114 C C . SER B 1 106 ? -11.922 1.915 -6.602 1 98.94 106 SER B C 1
ATOM 3116 O O . SER B 1 106 ? -11.836 2.125 -5.387 1 98.94 106 SER B O 1
ATOM 3118 N N . PHE B 1 107 ? -13.062 1.782 -7.227 1 98.94 107 PHE B N 1
ATOM 3119 C CA . PHE B 1 107 ? -14.391 1.823 -6.617 1 98.94 107 PHE B CA 1
ATOM 3120 C C . PHE B 1 107 ? -15.125 0.507 -6.836 1 98.94 107 PHE B C 1
ATOM 3122 O O . PHE B 1 107 ? -14.953 -0.145 -7.867 1 98.94 107 PHE B O 1
ATOM 3129 N N . HIS B 1 108 ? -15.938 0.172 -5.891 1 98.81 108 HIS B N 1
ATOM 3130 C CA . HIS B 1 108 ? -16.609 -1.117 -5.898 1 98.81 108 HIS B CA 1
ATOM 3131 C C . HIS B 1 108 ? -18.094 -0.958 -5.562 1 98.81 108 HIS B C 1
ATOM 3133 O O . HIS B 1 108 ? -18.453 -0.162 -4.691 1 98.81 108 HIS B O 1
ATOM 3139 N N . LYS B 1 109 ? -18.906 -1.673 -6.246 1 98.38 109 LYS B N 1
ATOM 3140 C CA . LYS B 1 109 ? -20.312 -1.72 -5.828 1 98.38 109 LYS B CA 1
ATOM 3141 C C . LYS B 1 109 ? -20.453 -2.445 -4.492 1 98.38 109 LYS B C 1
ATOM 3143 O O . LYS B 1 109 ? -19.562 -3.195 -4.086 1 98.38 109 LYS B O 1
ATOM 3148 N N . VAL B 1 110 ? -21.562 -2.252 -3.863 1 97.44 110 VAL B N 1
ATOM 3149 C CA . VAL B 1 110 ? -21.797 -2.93 -2.594 1 97.44 110 VAL B CA 1
ATOM 3150 C C . VAL B 1 110 ? -22.078 -4.41 -2.84 1 97.44 110 VAL B C 1
ATOM 3152 O O . VAL B 1 110 ? -22.922 -4.766 -3.668 1 97.44 110 VAL B O 1
ATOM 3155 N N . GLU B 1 111 ? -21.328 -5.223 -2.219 1 96.88 111 GLU B N 1
ATOM 3156 C CA . GLU B 1 111 ? -21.484 -6.672 -2.295 1 96.88 111 GLU B CA 1
ATOM 3157 C C . GLU B 1 111 ? -21.281 -7.32 -0.927 1 96.88 111 GLU B C 1
ATOM 3159 O O . GLU B 1 111 ? -20.531 -6.809 -0.094 1 96.88 111 GLU B O 1
ATOM 3164 N N . LYS B 1 112 ? -21.938 -8.438 -0.771 1 95.75 112 LYS B N 1
ATOM 3165 C CA . LYS B 1 112 ? -21.719 -9.219 0.445 1 95.75 112 LYS B CA 1
ATOM 3166 C C . LYS B 1 112 ? -20.578 -10.203 0.268 1 95.75 112 LYS B C 1
ATOM 3168 O O . LYS B 1 112 ? -20.25 -10.594 -0.856 1 9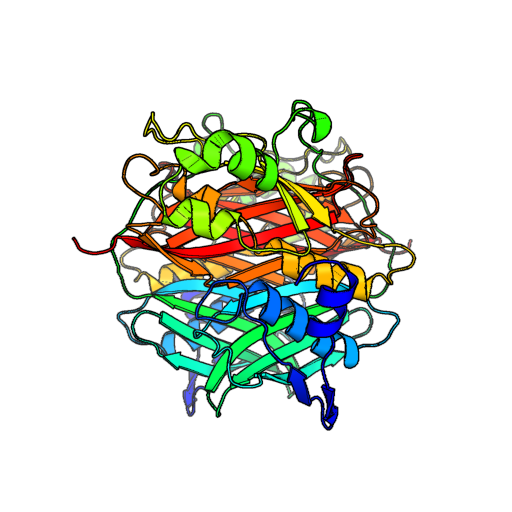5.75 112 LYS B O 1
ATOM 3173 N N . GLY B 1 113 ? -19.953 -10.547 1.422 1 96.69 113 GLY B N 1
ATOM 3174 C CA . GLY B 1 113 ? -18.875 -11.516 1.406 1 96.69 113 GLY B CA 1
ATOM 3175 C C . GLY B 1 113 ? -18.453 -11.977 2.793 1 96.69 113 GLY B C 1
ATOM 3176 O O . GLY B 1 113 ? -19.234 -11.859 3.744 1 96.69 113 GLY B O 1
ATOM 3177 N N . TYR B 1 114 ? -17.297 -12.625 2.877 1 97.44 114 TYR B N 1
ATOM 3178 C CA . TYR B 1 114 ? -16.766 -13.086 4.148 1 97.44 114 TYR B CA 1
ATOM 3179 C C . TYR B 1 114 ? -16.266 -11.906 4.984 1 97.44 114 TYR B C 1
ATOM 3181 O O . TYR B 1 114 ? -15.984 -10.836 4.449 1 97.44 114 TYR B O 1
ATOM 3189 N N . GLU B 1 115 ? -16.266 -12.25 6.285 1 97.88 115 GLU B N 1
ATOM 3190 C CA . GLU B 1 115 ? -15.867 -11.125 7.129 1 97.88 115 GLU B CA 1
ATOM 3191 C C . GLU B 1 115 ? -14.883 -11.562 8.211 1 97.88 115 GLU B C 1
ATOM 3193 O O . GLU B 1 115 ? -15.023 -12.648 8.781 1 97.88 115 GLU B O 1
ATOM 3198 N N . HIS B 1 116 ? -13.898 -10.789 8.406 1 98.44 116 HIS B N 1
ATOM 3199 C CA . HIS B 1 116 ? -13.055 -10.758 9.594 1 98.44 116 HIS B CA 1
ATOM 3200 C C . HIS B 1 116 ? -12.32 -9.422 9.719 1 98.44 116 HIS B C 1
ATOM 3202 O O . HIS B 1 116 ? -12.234 -8.664 8.75 1 98.44 116 HIS B O 1
ATOM 3208 N N . GLN B 1 117 ? -11.898 -9.086 10.906 1 98.56 117 GLN B N 1
ATOM 3209 C CA . GLN B 1 117 ? -11.055 -7.906 11.094 1 98.56 117 GLN B CA 1
ATOM 3210 C C . GLN B 1 117 ? -10.055 -8.117 12.219 1 98.56 117 GLN B C 1
ATOM 3212 O O . GLN B 1 117 ? -10.328 -8.859 13.172 1 98.56 117 GLN B O 1
ATOM 3217 N N . MET B 1 118 ? -8.953 -7.477 12.039 1 98.06 118 MET B N 1
ATOM 3218 C CA . MET B 1 118 ? -8.016 -7.391 13.148 1 98.06 118 MET B CA 1
ATOM 3219 C C . MET B 1 118 ? -8.602 -6.59 14.305 1 98.06 118 MET B C 1
ATOM 3221 O O . MET B 1 118 ? -9.148 -5.504 14.094 1 98.06 118 MET B O 1
ATOM 3225 N N . PRO B 1 119 ? -8.5 -7.09 15.516 1 97.81 119 PRO B N 1
ATOM 3226 C CA . PRO B 1 119 ? -9.094 -6.359 16.641 1 97.81 119 PRO B CA 1
ATOM 3227 C C . PRO B 1 119 ? -8.297 -5.113 17.016 1 97.81 119 PRO B C 1
ATOM 3229 O O . PRO B 1 119 ? -7.082 -5.062 16.812 1 97.81 119 PRO B O 1
ATOM 3232 N N . ILE B 1 120 ? -9.07 -4.156 17.5 1 97.56 120 ILE B N 1
ATOM 3233 C CA . ILE B 1 120 ? -8.43 -2.973 18.078 1 97.56 120 ILE B CA 1
ATOM 3234 C C . ILE B 1 120 ? -7.605 -3.369 19.297 1 97.56 120 ILE B C 1
ATOM 3236 O O . ILE B 1 120 ? -7.898 -4.371 19.953 1 97.56 120 ILE B O 1
ATOM 3240 N N . LYS B 1 121 ? -6.578 -2.58 19.578 1 95.44 121 LYS B N 1
ATOM 3241 C CA . LYS B 1 121 ? -5.781 -2.834 20.766 1 95.44 121 LYS B CA 1
ATOM 3242 C C . LYS B 1 121 ? -6.633 -2.727 22.031 1 95.44 121 LYS B C 1
ATOM 3244 O O . LYS B 1 121 ? -7.359 -1.747 22.219 1 95.44 121 LYS B O 1
ATOM 3249 N N . LYS B 1 122 ? -6.621 -3.674 22.938 1 89.94 122 LYS B N 1
ATOM 3250 C CA . LYS B 1 122 ? -7.461 -3.73 24.125 1 89.94 122 LYS B CA 1
ATOM 3251 C C . LYS B 1 122 ? -6.969 -2.756 25.188 1 89.94 122 LYS B C 1
ATOM 3253 O O . LYS B 1 122 ? -7.773 -2.113 25.875 1 89.94 122 LYS B O 1
ATOM 3258 N N . GLU B 1 123 ? -5.707 -2.59 25.406 1 89.81 123 GLU B N 1
ATOM 3259 C CA . GLU B 1 123 ? -5.176 -1.831 26.531 1 89.81 123 GLU B CA 1
ATOM 3260 C C . GLU B 1 123 ? -4.688 -0.455 26.094 1 89.81 123 GLU B C 1
ATOM 3262 O O . GLU B 1 123 ? -3.732 0.081 26.656 1 89.81 123 GLU B O 1
ATOM 3267 N N . ILE B 1 124 ? -5.512 0.137 25.266 1 94.94 124 ILE B N 1
ATOM 3268 C CA . ILE B 1 124 ? -5.105 1.467 24.828 1 94.94 124 ILE B CA 1
ATOM 3269 C C . ILE B 1 124 ? -5.82 2.529 25.656 1 94.94 124 ILE B C 1
ATOM 3271 O O . ILE B 1 124 ? -7.012 2.402 25.938 1 94.94 124 ILE B O 1
ATOM 3275 N N . LYS B 1 125 ? -5.102 3.541 26.141 1 95.94 125 LYS B N 1
ATOM 3276 C CA . LYS B 1 125 ? -5.715 4.645 26.875 1 95.94 125 LYS B CA 1
ATOM 3277 C C . LYS B 1 125 ? -6.777 5.34 26.031 1 95.94 125 LYS B C 1
ATOM 3279 O O . LYS B 1 125 ? -6.582 5.559 24.828 1 95.94 125 LYS B O 1
ATOM 3284 N N . GLN B 1 126 ? -7.844 5.652 26.703 1 97 126 GLN B N 1
ATOM 3285 C CA . GLN B 1 126 ? -8.953 6.289 26 1 97 126 GLN B CA 1
ATOM 3286 C C . GLN B 1 126 ? -8.75 7.797 25.906 1 97 126 GLN B C 1
ATOM 3288 O O . GLN B 1 126 ? -7.969 8.375 26.672 1 97 126 GLN B O 1
ATOM 3293 N N . PRO B 1 127 ? -9.406 8.438 24.969 1 97.31 127 PRO B N 1
ATOM 3294 C CA . PRO B 1 127 ? -9.172 9.859 24.703 1 97.31 127 PRO B CA 1
ATOM 3295 C C . PRO B 1 127 ? -9.352 10.719 25.953 1 97.31 127 PRO B C 1
ATOM 3297 O O . PRO B 1 127 ? -8.625 11.695 26.156 1 97.31 127 PRO B O 1
ATOM 3300 N N . GLU B 1 128 ? -10.297 10.336 26.766 1 97.06 128 GLU B N 1
ATOM 3301 C CA . GLU B 1 128 ? -10.602 11.125 27.953 1 97.06 128 GLU B CA 1
ATOM 3302 C C . GLU B 1 128 ? -9.414 11.141 28.922 1 97.06 128 GLU B C 1
ATOM 3304 O O . GLU B 1 128 ? -9.32 12.023 29.781 1 97.06 128 GLU B O 1
ATOM 3309 N N . GLU B 1 129 ? -8.5 10.25 28.766 1 96.56 129 GLU B N 1
ATOM 3310 C CA . GLU B 1 129 ? -7.348 10.117 29.656 1 96.56 129 GLU B CA 1
ATOM 3311 C C . GLU B 1 129 ? -6.113 10.789 29.047 1 96.56 129 GLU B C 1
ATOM 3313 O O . GLU B 1 129 ? -5.02 10.711 29.609 1 96.56 129 GLU B O 1
ATOM 3318 N N . LEU B 1 130 ? -6.266 11.367 28 1 97 130 LEU B N 1
ATOM 3319 C CA . LEU B 1 130 ? -5.109 11.828 27.234 1 97 130 LEU B CA 1
ATOM 3320 C C . LEU B 1 130 ? -5.152 13.344 27.047 1 97 130 LEU B C 1
ATOM 3322 O O . LEU B 1 130 ? -6.219 13.953 27.125 1 97 130 LEU B O 1
ATOM 3326 N N . LEU B 1 131 ? -4.004 13.914 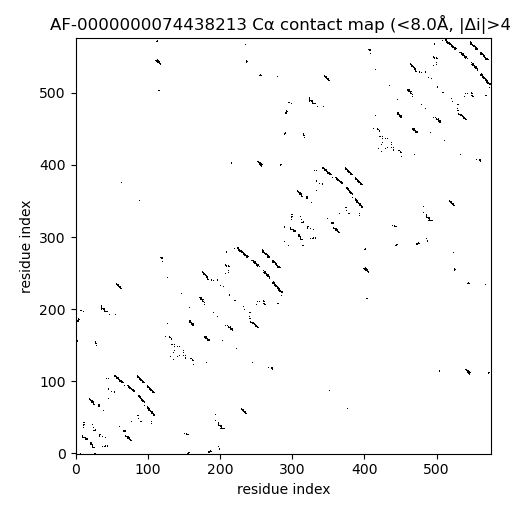26.828 1 93.38 131 LEU B N 1
ATOM 3327 C CA . LEU B 1 131 ? -3.895 15.32 26.453 1 93.38 131 LEU B CA 1
ATOM 3328 C C . LEU B 1 131 ? -3.959 15.477 24.938 1 93.38 131 LEU B C 1
ATOM 3330 O O . LEU B 1 131 ? -3.373 14.68 24.203 1 93.38 131 LEU B O 1
ATOM 3334 N N . SER B 1 132 ? -4.648 16.484 24.5 1 93.94 132 SER B N 1
ATOM 3335 C CA . SER B 1 132 ? -4.641 16.844 23.078 1 93.94 132 SER B CA 1
ATOM 3336 C C . SER B 1 132 ? -3.428 17.703 22.75 1 93.94 132 SER B C 1
ATOM 3338 O O . SER B 1 132 ? -2.725 18.188 23.641 1 93.94 132 SER B O 1
ATOM 3340 N N . TRP B 1 133 ? -3.217 17.844 21.469 1 90.56 133 TRP B N 1
ATOM 3341 C CA . TRP B 1 133 ? -2.189 18.781 21.031 1 90.56 133 TRP B CA 1
ATOM 3342 C C . TRP B 1 133 ? -2.447 20.172 21.609 1 90.56 133 TRP B C 1
ATOM 3344 O O . TRP B 1 133 ? -1.512 20.859 22.016 1 90.56 133 TRP B O 1
ATOM 3354 N N . THR B 1 134 ? -3.688 20.562 21.688 1 90.19 134 THR B N 1
ATOM 3355 C CA . THR B 1 134 ? -4.078 21.844 22.281 1 90.19 134 THR B CA 1
ATOM 3356 C C . THR B 1 134 ? -3.744 21.875 23.766 1 90.19 134 THR B C 1
ATOM 3358 O O . THR B 1 134 ? -3.221 22.875 24.266 1 90.19 134 THR B O 1
ATOM 3361 N N . ASP B 1 135 ? -4.035 20.797 24.438 1 91.88 135 ASP B N 1
ATOM 3362 C CA . ASP B 1 135 ? -3.721 20.688 25.859 1 91.88 135 ASP B CA 1
ATOM 3363 C C . ASP B 1 135 ? -2.217 20.812 26.094 1 91.88 135 ASP B C 1
ATOM 3365 O O . ASP B 1 135 ? -1.785 21.5 27.031 1 91.88 135 ASP B O 1
ATOM 3369 N N . ILE B 1 136 ? -1.503 20.141 25.281 1 89.06 136 ILE B N 1
ATOM 3370 C CA . ILE B 1 136 ? -0.05 20.141 25.406 1 89.06 136 ILE B CA 1
ATOM 3371 C C . ILE B 1 136 ? 0.482 21.562 25.219 1 89.06 136 ILE B C 1
ATOM 3373 O O . ILE B 1 136 ? 1.324 22.031 26 1 89.06 136 ILE B O 1
ATOM 3377 N N . LEU B 1 137 ? -0.023 22.25 24.266 1 88.5 137 LEU B N 1
ATOM 3378 C CA . LEU B 1 137 ? 0.371 23.625 24 1 88.5 137 LEU B CA 1
ATOM 3379 C C . LEU B 1 137 ? 0.02 24.516 25.188 1 88.5 137 LEU B C 1
ATOM 3381 O O . LEU B 1 137 ? 0.844 25.328 25.625 1 88.5 137 LEU B O 1
ATOM 3385 N N . ASP B 1 138 ? -1.136 24.359 25.703 1 90.75 138 ASP B N 1
ATOM 3386 C CA . ASP B 1 138 ? -1.62 25.203 26.797 1 90.75 138 ASP B CA 1
ATOM 3387 C C . ASP B 1 138 ? -0.823 24.953 28.078 1 90.75 138 ASP B C 1
ATOM 3389 O O . ASP B 1 138 ? -0.485 25.906 28.797 1 90.75 138 ASP B O 1
ATOM 3393 N N . GLN B 1 139 ? -0.492 23.719 28.281 1 88.94 139 GLN B N 1
ATOM 3394 C CA . GLN B 1 139 ? 0.107 23.344 29.562 1 88.94 139 GLN B CA 1
ATOM 3395 C C . GLN B 1 139 ? 1.627 23.469 29.516 1 88.94 139 GLN B C 1
ATOM 3397 O O . GLN B 1 139 ? 2.258 23.812 30.516 1 88.94 139 GLN B O 1
ATOM 3402 N N . PHE B 1 140 ? 2.146 23.203 28.312 1 85 140 PHE B N 1
ATOM 3403 C CA . PHE B 1 140 ? 3.6 23.078 28.281 1 85 140 PHE B CA 1
ATOM 3404 C C . PHE B 1 140 ? 4.191 24.031 27.234 1 85 140 PHE B C 1
ATOM 3406 O O . PHE B 1 140 ? 5.383 23.969 26.938 1 85 140 PHE B O 1
ATOM 3413 N N . GLY B 1 141 ? 3.381 24.812 26.594 1 83.62 141 GLY B N 1
ATOM 3414 C CA . GLY B 1 141 ? 3.783 25.672 25.484 1 83.62 141 GLY B CA 1
ATOM 3415 C C . GLY B 1 141 ? 5.043 26.469 25.781 1 83.62 141 GLY B C 1
ATOM 3416 O O . GLY B 1 141 ? 5.898 26.625 24.906 1 83.62 141 GLY B O 1
ATOM 3417 N N . ALA B 1 142 ? 5.219 26.906 26.984 1 84.56 142 ALA B N 1
ATOM 3418 C CA . ALA B 1 142 ? 6.34 27.766 27.359 1 84.56 142 ALA B CA 1
ATOM 3419 C C . ALA B 1 142 ? 7.648 26.984 27.359 1 84.56 142 ALA B C 1
ATOM 3421 O O . ALA B 1 142 ? 8.727 27.562 27.234 1 84.56 142 ALA B O 1
ATOM 3422 N N . PHE B 1 143 ? 7.535 25.703 27.453 1 83.12 143 PHE B N 1
ATOM 3423 C CA . PHE B 1 143 ? 8.727 24.875 27.609 1 83.12 143 PHE B CA 1
ATOM 3424 C C . PHE B 1 143 ? 9.039 24.141 26.297 1 83.12 143 PHE B C 1
ATOM 3426 O O . PHE B 1 143 ? 10.07 23.469 26.203 1 83.12 143 PHE B O 1
ATOM 3433 N N . LEU B 1 144 ? 8.148 24.266 25.375 1 82.06 144 LEU B N 1
ATOM 3434 C CA . LEU B 1 144 ? 8.336 23.547 24.109 1 82.06 144 LEU B CA 1
ATOM 3435 C C . LEU B 1 144 ? 9.297 24.297 23.203 1 82.06 144 LEU B C 1
ATOM 3437 O O . LEU B 1 144 ? 9.297 25.531 23.172 1 82.06 144 LEU B O 1
ATOM 3441 N N . PRO B 1 145 ? 10.102 23.5 22.469 1 79.31 145 PRO B N 1
ATOM 3442 C CA . PRO B 1 145 ? 10.891 24.156 21.422 1 79.31 145 PRO B CA 1
ATOM 3443 C C . PRO B 1 145 ? 10.023 24.969 20.453 1 79.31 145 PRO B C 1
ATOM 3445 O O . PRO B 1 145 ? 8.883 24.594 20.172 1 79.31 145 PRO B O 1
ATOM 3448 N N . LYS B 1 146 ? 10.609 26.094 19.969 1 82.12 146 LYS B N 1
ATOM 3449 C CA . LYS B 1 146 ? 9.891 27.062 19.156 1 82.12 146 LYS B CA 1
ATOM 3450 C C . LYS B 1 146 ? 9.203 26.391 17.969 1 82.12 146 LYS B C 1
ATOM 3452 O O . LYS B 1 146 ? 8.031 26.656 17.703 1 82.12 146 LYS B O 1
ATOM 3457 N N . LYS B 1 147 ? 9.844 25.484 17.281 1 78.5 147 LYS B N 1
ATOM 3458 C CA . LYS B 1 147 ? 9.289 24.844 16.094 1 78.5 147 LYS B CA 1
ATOM 3459 C C . LYS B 1 147 ? 8.102 23.969 16.438 1 78.5 147 LYS B C 1
ATOM 3461 O O . LYS B 1 147 ? 7.105 23.938 15.719 1 78.5 147 LYS B O 1
ATOM 3466 N N . LEU B 1 148 ? 8.234 23.266 17.484 1 80.19 148 LEU B N 1
ATOM 3467 C CA . LEU B 1 148 ? 7.148 22.406 17.938 1 80.19 148 LEU B CA 1
ATOM 3468 C C . LEU B 1 148 ? 5.945 23.234 18.375 1 80.19 148 LEU B C 1
ATOM 3470 O O . LEU B 1 148 ? 4.805 22.875 18.078 1 80.19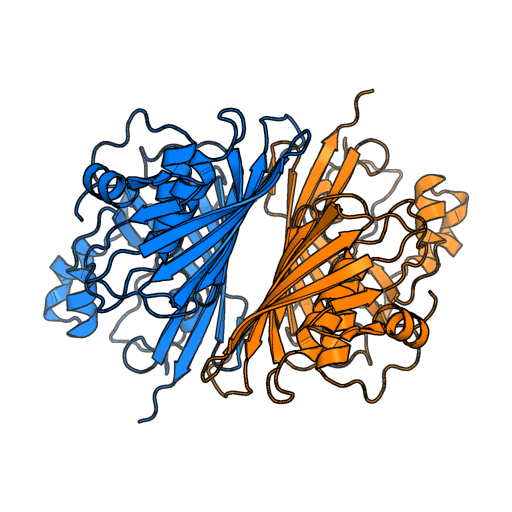 148 LEU B O 1
ATOM 3474 N N . LYS B 1 149 ? 6.207 24.281 19.125 1 83.94 149 LYS B N 1
ATOM 3475 C CA . LYS B 1 149 ? 5.141 25.188 19.547 1 83.94 149 LYS B CA 1
ATOM 3476 C C . LYS B 1 149 ? 4.391 25.75 18.344 1 83.94 149 LYS B C 1
ATOM 3478 O O . LYS B 1 149 ? 3.158 25.797 18.344 1 83.94 149 LYS B O 1
ATOM 3483 N N . ALA B 1 150 ? 5.121 26.188 17.391 1 83 150 ALA B N 1
ATOM 3484 C CA . ALA B 1 150 ? 4.52 26.734 16.172 1 83 150 ALA B CA 1
ATOM 3485 C C . ALA B 1 150 ? 3.65 25.672 15.484 1 83 150 ALA B C 1
ATOM 3487 O O . ALA B 1 150 ? 2.533 25.969 15.055 1 83 150 ALA B O 1
ATOM 3488 N N . PHE B 1 151 ? 4.121 24.5 15.461 1 81.75 151 PHE B N 1
ATOM 3489 C CA . PHE B 1 151 ? 3.398 23.406 14.82 1 81.75 151 PHE B CA 1
ATOM 3490 C C . PHE B 1 151 ? 2.084 23.141 15.547 1 81.75 151 PHE B C 1
ATOM 3492 O O . PHE B 1 151 ? 1.037 23 14.914 1 81.75 151 PHE B O 1
ATOM 3499 N N . LEU B 1 152 ? 2.141 23.125 16.859 1 84.38 152 LEU B N 1
ATOM 3500 C CA . LEU B 1 152 ? 0.975 22.797 17.672 1 84.38 152 LEU B CA 1
ATOM 3501 C C . LEU B 1 152 ? -0.047 23.922 17.656 1 84.38 152 LEU B C 1
ATOM 3503 O O . LEU B 1 152 ? -1.229 23.703 17.922 1 84.38 152 LEU B O 1
ATOM 3507 N N . SER B 1 153 ? 0.376 25.109 17.297 1 87 153 SER B N 1
ATOM 3508 C CA . SER B 1 153 ? -0.481 26.297 17.359 1 87 153 SER B CA 1
ATOM 3509 C C . SER B 1 153 ? -1.334 26.422 16.109 1 87 153 SER B C 1
ATOM 3511 O O . SER B 1 153 ? -2.281 27.203 16.078 1 87 153 SER B O 1
ATOM 3513 N N . ILE B 1 154 ? -1.007 25.672 15.125 1 86 154 ILE B N 1
ATOM 3514 C CA . ILE B 1 154 ? -1.741 25.766 13.867 1 86 154 ILE B CA 1
ATOM 3515 C C . ILE B 1 154 ? -3.152 25.203 14.055 1 86 154 ILE B C 1
ATOM 3517 O O . ILE B 1 154 ? -3.33 24.109 14.586 1 86 154 ILE B O 1
ATOM 3521 N N . GLU B 1 155 ? -4.059 26 13.633 1 87.38 155 GLU B N 1
ATOM 3522 C CA . GLU B 1 155 ? -5.445 25.547 13.703 1 87.38 155 GLU B CA 1
ATOM 3523 C C . GLU B 1 155 ? -5.727 24.469 12.672 1 87.38 155 GLU B C 1
ATOM 3525 O O . GLU B 1 155 ? -5.301 24.578 11.516 1 87.38 155 GLU B O 1
ATOM 3530 N N . ARG B 1 156 ? -6.41 23.438 13.102 1 90.88 156 ARG B N 1
ATOM 3531 C CA . ARG B 1 156 ? -6.777 22.312 12.25 1 90.88 156 ARG B CA 1
ATOM 3532 C C . ARG B 1 156 ? -8.227 21.906 12.477 1 90.88 156 ARG B C 1
ATOM 3534 O O . ARG B 1 156 ? -8.781 22.125 13.555 1 90.88 156 ARG B O 1
ATOM 3541 N N . PRO B 1 157 ? -8.812 21.344 11.438 1 93 157 PRO B N 1
ATOM 3542 C CA . PRO B 1 157 ? -10.188 20.875 11.594 1 93 157 PRO B CA 1
ATOM 3543 C C . PRO B 1 157 ? -10.273 19.562 12.375 1 93 157 PRO B C 1
ATOM 3545 O O . PRO B 1 157 ? -11.344 18.953 12.461 1 93 157 PRO B O 1
ATOM 3548 N N . ILE B 1 158 ? -9.203 19.094 12.945 1 94.81 158 ILE B N 1
ATOM 3549 C CA . ILE B 1 158 ? -9.102 17.812 13.625 1 94.81 158 ILE B CA 1
ATOM 3550 C C . ILE B 1 158 ? -8.375 17.984 14.953 1 94.81 158 ILE B C 1
ATOM 3552 O O . ILE B 1 158 ? -7.426 18.766 15.055 1 94.81 158 ILE B O 1
ATOM 3556 N N . GLU B 1 159 ? -8.836 17.281 15.891 1 95.62 159 GLU B N 1
ATOM 3557 C CA . GLU B 1 159 ? -8.141 17.172 17.172 1 95.62 159 GLU B CA 1
ATOM 3558 C C . GLU B 1 159 ? -7.395 15.844 17.266 1 95.62 159 GLU B C 1
ATOM 3560 O O . GLU B 1 159 ? -7.93 14.797 16.891 1 95.62 159 GLU B O 1
ATOM 3565 N N . PHE B 1 160 ? -6.168 15.938 17.797 1 96.69 160 PHE B N 1
ATOM 3566 C CA . PHE B 1 160 ? -5.355 14.734 17.969 1 96.69 160 PHE B CA 1
ATOM 3567 C C . PHE B 1 160 ? -5.016 14.523 19.438 1 96.69 160 PHE B C 1
ATOM 3569 O O . PHE B 1 160 ? -4.715 15.484 20.156 1 96.69 160 PHE B O 1
ATOM 3576 N N . LYS B 1 161 ? -5.066 13.281 19.891 1 97.44 161 LYS B N 1
ATOM 3577 C CA . LYS B 1 161 ? -4.598 12.867 21.203 1 97.44 161 LYS B CA 1
ATOM 3578 C C . LYS B 1 161 ? -3.697 11.641 21.109 1 97.44 161 LYS B C 1
ATOM 3580 O O . LYS B 1 161 ? -4.184 10.508 21.062 1 97.44 161 LYS B O 1
ATOM 3585 N N . PRO B 1 162 ? -2.383 11.914 21.094 1 95.69 162 PRO B N 1
ATOM 3586 C CA . PRO B 1 162 ? -1.464 10.773 21.078 1 95.69 162 PRO B CA 1
ATOM 3587 C C . PRO B 1 162 ? -1.496 9.984 22.391 1 95.69 162 PRO B C 1
ATOM 3589 O O . PRO B 1 162 ? -1.642 10.57 23.469 1 95.69 162 PRO B O 1
ATOM 3592 N N . THR B 1 163 ? -1.338 8.664 22.266 1 95.62 163 THR B N 1
ATOM 3593 C CA . THR B 1 163 ? -1.391 7.828 23.453 1 95.62 163 THR B CA 1
ATOM 3594 C C . THR B 1 163 ? -0.089 7.93 24.25 1 95.62 163 THR B C 1
ATOM 3596 O O . THR B 1 163 ? -0.046 7.582 25.422 1 95.62 163 THR B O 1
ATOM 3599 N N . GLU B 1 164 ? 0.954 8.281 23.562 1 89.56 164 GLU B N 1
ATOM 3600 C CA . GLU B 1 164 ? 2.252 8.523 24.188 1 89.56 164 GLU B CA 1
ATOM 3601 C C . GLU B 1 164 ? 2.84 9.859 23.75 1 89.56 164 GLU B C 1
ATOM 3603 O O . GLU B 1 164 ? 2.797 10.203 22.578 1 89.56 164 GLU B O 1
ATOM 3608 N N . VAL B 1 165 ? 3.287 10.594 24.734 1 82.5 165 VAL B N 1
ATOM 3609 C CA . VAL B 1 165 ? 3.977 11.852 24.469 1 82.5 165 VAL B CA 1
ATOM 3610 C C . VAL B 1 165 ? 5.43 11.75 24.922 1 82.5 165 VAL B C 1
ATOM 3612 O O . VAL B 1 165 ? 5.703 11.547 26.109 1 82.5 165 VAL B O 1
ATOM 3615 N N . PRO B 1 166 ? 6.23 11.867 23.906 1 78.19 166 PRO B N 1
ATOM 3616 C CA . PRO B 1 166 ? 7.633 11.773 24.312 1 78.19 166 PRO B CA 1
ATOM 3617 C C . PRO B 1 166 ? 8.047 12.883 25.281 1 78.19 166 PRO B C 1
ATOM 3619 O O . PRO B 1 166 ? 7.539 14.008 25.188 1 78.19 166 PRO B O 1
ATOM 3622 N N . ASN B 1 167 ? 8.914 12.516 26.219 1 76 167 ASN B N 1
ATOM 3623 C CA . ASN B 1 167 ? 9.523 13.484 27.109 1 76 167 ASN B CA 1
ATOM 3624 C C . ASN B 1 167 ? 10.633 14.273 26.422 1 76 167 ASN B C 1
ATOM 3626 O O . ASN B 1 167 ? 11.68 13.719 26.094 1 76 167 ASN B O 1
ATOM 3630 N N . PRO B 1 168 ? 10.422 15.508 26.188 1 71.44 168 PRO B N 1
ATOM 3631 C CA . PRO B 1 168 ? 11.438 16.297 25.484 1 71.44 168 PRO B CA 1
ATOM 3632 C C . PRO B 1 168 ? 12.766 16.359 26.219 1 71.44 168 PRO B C 1
ATOM 3634 O O . PRO B 1 168 ? 13.797 16.672 25.625 1 71.44 168 PRO B O 1
ATOM 3637 N N . LEU B 1 169 ? 12.734 16.094 27.5 1 75.81 169 LEU B N 1
ATOM 3638 C CA . LEU B 1 169 ? 13.945 16.156 28.297 1 75.81 169 LEU B CA 1
ATOM 3639 C C . LEU B 1 169 ? 14.719 14.844 28.25 1 75.81 169 LEU B C 1
ATOM 3641 O O . LEU B 1 169 ? 15.883 14.781 28.641 1 75.81 169 LEU B O 1
ATOM 3645 N N . GLU B 1 170 ? 14.039 13.875 27.859 1 80.56 170 GLU B N 1
ATOM 3646 C CA . GLU B 1 170 ? 14.672 12.562 27.75 1 80.56 170 GLU B CA 1
ATOM 3647 C C . GLU B 1 170 ? 14.703 12.094 26.297 1 80.56 170 GLU B C 1
ATOM 3649 O O . GLU B 1 170 ? 13.727 11.516 25.797 1 80.56 170 GLU B O 1
ATOM 3654 N N . VAL B 1 171 ? 15.805 12.312 25.75 1 84.19 171 VAL B N 1
ATOM 3655 C CA . VAL B 1 171 ? 15.969 11.914 24.359 1 84.19 171 VAL B CA 1
ATOM 3656 C C . VAL B 1 171 ? 16.391 10.445 24.281 1 84.19 171 VAL B C 1
ATOM 3658 O O . VAL B 1 171 ? 17.453 10.07 24.781 1 84.19 171 VAL B O 1
ATOM 3661 N N . LYS B 1 172 ? 15.438 9.617 23.875 1 92.75 172 LYS B N 1
ATOM 3662 C CA . LYS B 1 172 ? 15.719 8.188 23.719 1 92.75 172 LYS B CA 1
ATOM 3663 C C . LYS B 1 172 ? 14.953 7.609 22.531 1 92.75 172 LYS B C 1
ATOM 3665 O O . LYS B 1 172 ? 13.969 8.195 22.078 1 92.75 172 LYS B O 1
ATOM 3670 N N . ASN B 1 173 ? 15.492 6.531 22.031 1 96.31 173 ASN B N 1
ATOM 3671 C CA . ASN B 1 173 ? 14.773 5.816 20.984 1 96.31 173 ASN B CA 1
ATOM 3672 C C . ASN B 1 173 ? 13.445 5.258 21.5 1 96.31 173 ASN B C 1
ATOM 3674 O O . ASN B 1 173 ? 13.352 4.855 22.656 1 96.31 173 ASN B O 1
ATOM 3678 N N . LEU B 1 174 ? 12.531 5.273 20.688 1 95.88 174 LEU B N 1
ATOM 3679 C CA . LEU B 1 174 ? 11.188 4.816 21.016 1 95.88 174 LEU B CA 1
ATOM 3680 C C . LEU B 1 174 ? 10.766 3.658 20.109 1 95.88 174 LEU B C 1
ATOM 3682 O O . LEU B 1 174 ? 11.367 3.438 19.062 1 95.88 174 LEU B O 1
ATOM 3686 N N . PRO B 1 175 ? 9.758 2.859 20.578 1 97 175 PRO B N 1
ATOM 3687 C CA . PRO B 1 175 ? 9.25 1.804 19.688 1 97 175 PRO B CA 1
ATOM 3688 C C . PRO B 1 175 ? 8.711 2.344 18.375 1 97 175 PRO B C 1
ATOM 3690 O O . PRO B 1 175 ? 8.266 3.49 18.297 1 97 175 PRO B O 1
ATOM 3693 N N . PRO B 1 176 ? 8.805 1.559 17.312 1 98 176 PRO B N 1
ATOM 3694 C CA . PRO B 1 176 ? 8.383 1.999 15.977 1 98 176 PRO B CA 1
ATOM 3695 C C . PRO B 1 176 ? 6.867 2.01 15.82 1 98 176 PRO B C 1
ATOM 3697 O O . PRO B 1 176 ? 6.344 1.507 14.82 1 98 176 PRO B O 1
ATOM 3700 N N . VAL B 1 177 ? 6.18 2.529 16.828 1 97.56 177 VAL B N 1
ATOM 3701 C CA . VAL B 1 177 ? 4.719 2.533 16.828 1 97.56 177 VAL B CA 1
ATOM 3702 C C . VAL B 1 177 ? 4.207 3.916 17.219 1 97.56 177 VAL B C 1
ATOM 3704 O O . VAL B 1 177 ? 4.934 4.707 17.812 1 97.56 177 VAL B O 1
ATOM 3707 N N . LEU B 1 178 ? 3.004 4.207 16.781 1 97.25 178 LEU B N 1
ATOM 3708 C CA . LEU B 1 178 ? 2.273 5.418 17.156 1 97.25 178 LEU B CA 1
ATOM 3709 C C . LEU B 1 178 ? 0.771 5.156 17.172 1 97.25 178 LEU B C 1
ATOM 3711 O O . LEU B 1 178 ? 0.197 4.727 16.172 1 97.25 178 LEU B O 1
ATOM 3715 N N . ASP B 1 179 ? 0.164 5.32 18.297 1 98.12 179 ASP B N 1
ATOM 3716 C CA . ASP B 1 179 ? -1.288 5.301 18.453 1 98.12 179 ASP B CA 1
ATOM 3717 C C . ASP B 1 179 ? -1.825 6.695 18.766 1 98.12 179 ASP B C 1
ATOM 3719 O O . ASP B 1 179 ? -1.451 7.297 19.766 1 98.12 179 ASP B O 1
ATOM 3723 N N . VAL B 1 180 ? -2.723 7.156 17.906 1 98.19 180 VAL B N 1
ATOM 3724 C CA . VAL B 1 180 ? -3.23 8.516 18.078 1 98.19 180 VAL B CA 1
ATOM 3725 C C . VAL B 1 180 ? -4.738 8.531 17.859 1 98.19 180 VAL B C 1
ATOM 3727 O O . VAL B 1 180 ? -5.223 8.055 16.828 1 98.19 180 VAL B O 1
ATOM 3730 N N . TRP B 1 181 ? -5.434 9.023 18.844 1 98.56 181 TRP B N 1
ATOM 3731 C CA . TRP B 1 181 ? -6.855 9.289 18.656 1 98.56 181 TRP B CA 1
ATOM 3732 C C . TRP B 1 181 ? -7.078 10.594 17.906 1 98.56 181 TRP B C 1
ATOM 3734 O O . TRP B 1 181 ? -6.352 11.57 18.094 1 98.56 181 TRP B O 1
ATOM 3744 N N . PHE B 1 182 ? -8.086 10.617 17.047 1 98.19 182 PHE B N 1
ATOM 3745 C CA . PHE B 1 182 ? -8.43 11.859 16.359 1 98.19 182 PHE B CA 1
ATOM 3746 C C . PHE B 1 182 ? -9.938 12.047 16.297 1 98.19 182 PHE B C 1
ATOM 3748 O O . PHE B 1 182 ? -10.695 11.07 16.344 1 98.19 182 PHE B O 1
ATOM 3755 N N . LYS B 1 183 ? -10.305 13.273 16.203 1 97.38 183 LYS B N 1
ATOM 3756 C CA . LYS B 1 183 ? -11.711 13.633 16.125 1 97.38 183 LYS B CA 1
ATOM 3757 C C . LYS B 1 183 ? -11.914 14.875 15.266 1 97.38 183 LYS B C 1
ATOM 3759 O O . LYS B 1 183 ? -11.219 15.883 15.445 1 97.38 183 LYS B O 1
ATOM 3764 N N . LEU B 1 184 ? -12.789 14.734 14.297 1 96.19 184 LEU B N 1
ATOM 3765 C CA . LEU B 1 184 ? -13.133 15.867 13.438 1 96.19 184 LEU B CA 1
ATOM 3766 C C . LEU B 1 184 ? -13.883 16.938 14.227 1 96.19 184 LEU B C 1
ATOM 3768 O O . LEU B 1 184 ? -14.773 16.625 15.023 1 96.19 184 LEU B O 1
ATOM 3772 N N . LYS B 1 185 ? -13.531 18.172 14.078 1 94.94 185 LYS B N 1
ATOM 3773 C CA . LYS B 1 185 ? -14.172 19.297 14.742 1 94.94 185 LYS B CA 1
ATOM 3774 C C . LYS B 1 185 ? -15.383 19.797 13.953 1 94.94 185 LYS B C 1
ATOM 3776 O O . LYS B 1 185 ? -15.352 19.828 12.727 1 94.94 185 LYS B O 1
ATOM 3781 N N . GLY B 1 186 ? -16.375 20.203 14.672 1 91.5 186 GLY B N 1
ATOM 3782 C CA . GLY B 1 186 ? -17.562 20.719 14.023 1 91.5 186 GLY B CA 1
ATOM 3783 C C . GLY B 1 186 ? -18.625 19.672 13.797 1 91.5 186 GLY B C 1
ATOM 3784 O O . GLY B 1 186 ? -18.484 18.531 14.25 1 91.5 186 GLY B O 1
ATOM 3785 N N . ALA B 1 187 ? -19.766 20.078 13.117 1 86.25 187 ALA B N 1
ATOM 3786 C CA . ALA B 1 187 ? -20.891 19.188 12.859 1 86.25 187 ALA B CA 1
ATOM 3787 C C . ALA B 1 187 ? -20.516 18.125 11.82 1 86.25 187 ALA B C 1
ATOM 3789 O O . ALA B 1 187 ? -20.047 18.469 10.734 1 86.25 187 ALA B O 1
ATOM 3790 N N . THR B 1 188 ? -20.719 16.953 12.172 1 84.25 188 THR B N 1
ATOM 3791 C CA . THR B 1 188 ? -20.344 15.852 11.297 1 84.25 188 THR B CA 1
ATOM 3792 C C . THR B 1 188 ? -21.547 14.984 10.977 1 84.25 188 THR B C 1
ATOM 3794 O O . THR B 1 188 ? -21.406 13.844 10.523 1 84.25 188 THR B O 1
ATOM 3797 N N . THR B 1 189 ? -22.719 15.516 11.125 1 84.56 189 THR B N 1
ATOM 3798 C CA . THR B 1 189 ? -23.906 14.695 10.938 1 84.56 189 THR B CA 1
ATOM 3799 C C . THR B 1 189 ? -24.328 14.664 9.469 1 84.56 189 THR B C 1
ATOM 3801 O O . THR B 1 189 ? -24.141 15.641 8.742 1 84.56 189 THR B O 1
ATOM 3804 N N . ASN B 1 190 ? -24.781 13.539 8.93 1 88.25 190 ASN B N 1
ATOM 3805 C CA . ASN B 1 190 ? -25.406 13.297 7.633 1 88.25 190 ASN B CA 1
ATOM 3806 C C . ASN B 1 190 ? -24.391 13.398 6.496 1 88.25 190 ASN B C 1
ATOM 3808 O O . ASN B 1 190 ? -24.688 13.938 5.434 1 88.25 190 ASN B O 1
ATOM 3812 N N . LEU B 1 191 ? -23.172 13.086 6.734 1 94.81 191 LEU B N 1
ATOM 3813 C CA . LEU B 1 191 ? -22.188 13.008 5.66 1 94.81 191 LEU B CA 1
ATOM 3814 C C . LEU B 1 191 ? -22.359 11.719 4.867 1 94.81 191 LEU B C 1
ATOM 3816 O O . LEU B 1 191 ? -22.547 10.648 5.449 1 94.81 191 LEU B O 1
ATOM 3820 N N . SER B 1 192 ? -22.359 11.859 3.549 1 96.81 192 SER B N 1
ATOM 3821 C CA . SER B 1 192 ? -22.391 10.664 2.705 1 96.81 192 SER B CA 1
ATOM 3822 C C . SER B 1 192 ? -21.062 9.898 2.793 1 96.81 192 SER B C 1
ATOM 3824 O O . SER B 1 192 ? -20.047 10.461 3.172 1 96.81 192 SER B O 1
ATOM 3826 N N . LEU B 1 193 ? -21.078 8.641 2.451 1 97.81 193 LEU B N 1
ATOM 3827 C CA . LEU B 1 193 ? -19.891 7.801 2.531 1 97.81 193 LEU B CA 1
ATOM 3828 C C . LEU B 1 193 ? -18.766 8.375 1.675 1 97.81 193 LEU B C 1
ATOM 3830 O O . LEU B 1 193 ? -17.625 8.461 2.125 1 97.81 193 LEU B O 1
ATOM 3834 N N . PRO B 1 194 ? -19.016 8.852 0.447 1 98.31 194 PRO B N 1
ATOM 3835 C CA . PRO B 1 194 ? -17.938 9.445 -0.351 1 98.31 194 PRO B CA 1
ATOM 3836 C C . PRO B 1 194 ? -17.266 10.625 0.349 1 98.31 194 PRO B C 1
ATOM 3838 O O . PRO B 1 194 ? -16.031 10.75 0.316 1 98.31 194 PRO B O 1
ATOM 3841 N N . ILE B 1 195 ? -18.047 11.414 0.99 1 97.69 195 ILE B N 1
ATOM 3842 C CA . ILE B 1 195 ? -17.516 12.578 1.689 1 97.69 195 ILE B CA 1
ATOM 3843 C C . ILE B 1 195 ? -16.688 12.125 2.893 1 97.69 195 ILE B C 1
ATOM 3845 O O . ILE B 1 195 ? -15.594 12.633 3.127 1 97.69 195 ILE B O 1
ATOM 3849 N N . LYS B 1 196 ? -17.234 11.18 3.66 1 98.19 196 LYS B N 1
ATOM 3850 C CA . LYS B 1 196 ? -16.5 10.633 4.801 1 98.19 196 LYS B CA 1
ATOM 3851 C C . LYS B 1 196 ? -15.148 10.078 4.367 1 98.19 196 LYS B C 1
ATOM 3853 O O . LYS B 1 196 ? -14.141 10.297 5.039 1 98.19 196 LYS B O 1
ATOM 3858 N N . GLN B 1 197 ? -15.133 9.398 3.24 1 98.69 197 GLN B N 1
ATOM 3859 C CA . GLN B 1 197 ? -13.898 8.812 2.732 1 98.69 197 GLN B CA 1
ATOM 3860 C C . GLN B 1 197 ? -12.898 9.891 2.32 1 98.69 197 GLN B C 1
ATOM 3862 O O . GLN B 1 197 ? -11.695 9.75 2.529 1 98.69 197 GLN B O 1
ATOM 3867 N N . GLN B 1 198 ? -13.367 10.969 1.748 1 98.56 198 GLN B N 1
ATOM 3868 C CA . GLN B 1 198 ? -12.492 12.078 1.382 1 98.56 198 GLN B CA 1
ATOM 3869 C C . GLN B 1 198 ? -11.875 12.727 2.619 1 98.56 198 GLN B C 1
ATOM 3871 O O . GLN B 1 198 ? -10.68 13 2.654 1 98.56 198 GLN B O 1
ATOM 3876 N N . ILE B 1 199 ? -12.664 12.906 3.623 1 98 199 ILE B N 1
ATOM 3877 C CA . ILE B 1 199 ? -12.195 13.5 4.867 1 98 199 ILE B CA 1
ATOM 3878 C C . ILE B 1 199 ? -11.164 12.586 5.523 1 98 199 ILE B C 1
ATOM 3880 O O . ILE B 1 199 ? -10.102 13.047 5.949 1 98 199 ILE B O 1
ATOM 3884 N N . LEU B 1 200 ? -11.484 11.328 5.59 1 98.56 200 LEU B N 1
ATOM 3885 C CA . LEU B 1 200 ? -10.57 10.367 6.207 1 98.56 200 LEU B CA 1
ATOM 3886 C C . LEU B 1 200 ? -9.25 10.312 5.453 1 98.56 200 LEU B C 1
ATOM 3888 O O . LEU B 1 200 ? -8.188 10.164 6.062 1 98.56 200 LEU B O 1
ATOM 3892 N N . THR B 1 201 ? -9.344 10.375 4.148 1 98.75 201 THR B N 1
ATOM 3893 C CA . THR B 1 201 ? -8.148 10.406 3.318 1 98.75 201 THR B CA 1
ATOM 3894 C C . THR B 1 201 ? -7.281 11.617 3.666 1 98.75 201 THR B C 1
ATOM 3896 O O . THR B 1 201 ? -6.062 11.5 3.797 1 98.75 201 THR B O 1
ATOM 3899 N N . TYR B 1 202 ? -7.859 12.781 3.869 1 97.56 202 TYR B N 1
ATOM 3900 C CA . TYR B 1 202 ? -7.164 13.984 4.312 1 97.56 202 TYR B CA 1
ATOM 3901 C C . TYR B 1 202 ? -6.465 13.758 5.645 1 97.56 202 TYR B C 1
ATOM 3903 O O . TYR B 1 202 ? -5.289 14.086 5.801 1 97.56 202 TYR B O 1
ATOM 3911 N N . LEU B 1 203 ? -7.102 13.125 6.527 1 97.19 203 LEU B N 1
ATOM 3912 C CA . LEU B 1 203 ? -6.648 12.953 7.902 1 97.19 203 LEU B CA 1
ATOM 3913 C C . LEU B 1 203 ? -5.539 11.906 7.984 1 97.19 203 LEU B C 1
ATOM 3915 O O . LEU B 1 203 ? -4.656 12 8.836 1 97.19 203 LEU B O 1
ATOM 3919 N N . SER B 1 204 ? -5.535 10.945 7.105 1 98.19 204 SER B N 1
ATOM 3920 C CA . SER B 1 204 ? -4.633 9.805 7.164 1 98.19 204 SER B CA 1
ATOM 3921 C C . SER B 1 204 ? -3.188 10.219 6.918 1 98.19 204 SER B C 1
ATOM 3923 O O . SER B 1 204 ? -2.26 9.461 7.207 1 98.19 204 SER B O 1
ATOM 3925 N N . ASP B 1 205 ? -3.023 11.375 6.387 1 96.88 205 ASP B N 1
ATOM 3926 C CA . ASP B 1 205 ? -1.679 11.836 6.059 1 96.88 205 ASP B CA 1
ATOM 3927 C C . ASP B 1 205 ? -1.033 12.539 7.25 1 96.88 205 ASP B C 1
ATOM 3929 O O . ASP B 1 205 ? 0.113 12.984 7.168 1 96.88 205 ASP B O 1
ATOM 3933 N N . TYR B 1 206 ? -1.763 12.633 8.367 1 94.81 206 TYR B N 1
ATOM 3934 C CA . TYR B 1 206 ? -1.19 13.164 9.602 1 94.81 206 TYR B CA 1
ATOM 3935 C C . TYR B 1 206 ? -0.458 12.078 10.383 1 94.81 206 TYR B C 1
ATOM 3937 O O . TYR B 1 206 ? -0.893 10.93 10.406 1 94.81 206 TYR B O 1
ATOM 3945 N N . ASN B 1 207 ? 0.625 12.391 10.961 1 93.06 207 ASN B N 1
ATOM 3946 C CA . ASN B 1 207 ? 1.258 11.68 12.062 1 93.06 207 ASN B CA 1
ATOM 3947 C C . ASN B 1 207 ? 1.979 10.422 11.578 1 93.06 207 ASN B C 1
ATOM 3949 O O . ASN B 1 207 ? 2.828 9.875 12.281 1 93.06 207 ASN B O 1
ATOM 3953 N N . ILE B 1 208 ? 1.705 9.898 10.398 1 95.31 208 ILE B N 1
ATOM 3954 C CA . ILE B 1 208 ? 2.049 8.523 10.055 1 95.31 208 ILE B CA 1
ATOM 3955 C C . ILE B 1 208 ? 3.568 8.359 10.031 1 95.31 208 ILE B C 1
ATOM 3957 O O . ILE B 1 208 ? 4.102 7.375 10.539 1 95.31 208 ILE B O 1
ATOM 3961 N N . LEU B 1 209 ? 4.309 9.328 9.555 1 95.31 209 LEU B N 1
ATOM 3962 C CA . LEU B 1 209 ? 5.75 9.156 9.383 1 95.31 209 LEU B CA 1
ATOM 3963 C C . LEU B 1 209 ? 6.473 9.32 10.719 1 95.31 209 LEU B C 1
ATOM 3965 O O . LEU B 1 209 ? 7.656 8.992 10.836 1 95.31 209 LEU B O 1
ATOM 3969 N N . THR B 1 210 ? 5.789 9.812 11.742 1 94.31 210 THR B N 1
ATOM 3970 C CA . THR B 1 210 ? 6.383 9.922 13.078 1 94.31 210 THR B CA 1
ATOM 3971 C C . THR B 1 210 ? 6.836 8.547 13.57 1 94.31 210 THR B C 1
ATOM 3973 O O . THR B 1 210 ? 7.875 8.438 14.227 1 94.31 210 THR B O 1
ATOM 3976 N N . ALA B 1 211 ? 6.086 7.531 13.242 1 97 211 ALA B N 1
ATOM 3977 C CA . ALA B 1 211 ? 6.422 6.172 13.656 1 97 211 ALA B CA 1
ATOM 3978 C C . ALA B 1 211 ? 7.773 5.746 13.094 1 97 211 ALA B C 1
ATOM 3980 O O . ALA B 1 211 ? 8.477 4.934 13.703 1 97 211 ALA B O 1
ATOM 3981 N N . CYS B 1 212 ? 8.133 6.293 11.969 1 97.5 212 CYS B N 1
ATOM 3982 C CA . CYS B 1 212 ? 9.398 5.945 11.32 1 97.5 212 CYS B CA 1
ATOM 3983 C C . CYS B 1 212 ? 10.57 6.621 12.016 1 97.5 212 CYS B C 1
ATOM 3985 O O . CYS B 1 212 ? 11.703 6.145 11.938 1 97.5 212 CYS B O 1
ATOM 3987 N N . LEU B 1 213 ? 10.344 7.707 12.672 1 95.06 213 LEU B N 1
ATOM 3988 C CA . LEU B 1 213 ? 11.383 8.492 13.336 1 95.06 213 LEU B CA 1
ATOM 3989 C C . LEU B 1 213 ? 11.703 7.926 14.711 1 95.06 213 LEU B C 1
ATOM 3991 O O . LEU B 1 213 ? 12.836 8.023 15.18 1 95.06 213 LEU B O 1
ATOM 3995 N N . ASN B 1 214 ? 10.719 7.246 15.312 1 96.38 214 ASN B N 1
ATOM 3996 C CA . ASN B 1 214 ? 10.742 6.863 16.719 1 96.38 214 ASN B CA 1
ATOM 3997 C C . ASN B 1 214 ? 11.953 5.992 17.047 1 96.38 214 ASN B C 1
ATOM 3999 O O . ASN B 1 214 ? 12.672 6.254 18 1 96.38 214 ASN B O 1
ATOM 4003 N N . PRO B 1 215 ? 12.242 5.023 16.156 1 97.69 215 PRO B N 1
ATOM 4004 C CA . PRO B 1 215 ? 13.352 4.137 16.531 1 97.69 215 PRO B CA 1
ATOM 4005 C C . PRO B 1 215 ? 14.711 4.836 16.484 1 97.69 215 PRO B C 1
ATOM 4007 O O . PRO B 1 215 ? 15.703 4.289 16.953 1 97.69 215 PRO B O 1
ATOM 4010 N N . ASN B 1 216 ? 14.742 6.031 15.945 1 97.31 216 ASN B N 1
ATOM 4011 C CA . ASN B 1 216 ? 15.977 6.809 15.852 1 97.31 216 ASN B CA 1
ATOM 4012 C C . ASN B 1 216 ? 15.836 8.172 16.531 1 97.31 216 ASN B C 1
ATOM 4014 O O . ASN B 1 216 ? 16.562 9.109 16.188 1 97.31 216 ASN B O 1
ATOM 4018 N N . ALA B 1 217 ? 14.977 8.281 17.438 1 94.06 217 ALA B N 1
ATOM 4019 C CA . ALA B 1 217 ? 14.602 9.562 18.031 1 94.06 217 ALA B CA 1
ATOM 4020 C C . ALA B 1 217 ? 15.75 10.141 18.844 1 94.06 217 ALA B C 1
ATOM 4022 O O . ALA B 1 217 ? 15.766 11.336 19.156 1 94.06 217 ALA B O 1
ATOM 4023 N N . SER B 1 218 ? 16.703 9.367 19.234 1 93.69 218 SER B N 1
ATOM 4024 C CA . SER B 1 218 ? 17.859 9.883 19.953 1 93.69 218 SER B CA 1
ATOM 4025 C C . SER B 1 218 ? 18.734 10.75 19.047 1 93.69 218 SER B C 1
ATOM 4027 O O . SER B 1 218 ? 19.484 11.609 19.547 1 93.69 218 SER B O 1
ATOM 4029 N N . GLU B 1 219 ? 18.594 10.531 17.734 1 93.31 219 GLU B N 1
ATOM 4030 C CA . GLU B 1 219 ? 19.469 11.266 16.828 1 93.31 219 GLU B CA 1
ATOM 4031 C C . GLU B 1 219 ? 18.672 12 15.758 1 93.31 219 GLU B C 1
ATOM 4033 O O . GLU B 1 219 ? 19.203 12.891 15.078 1 93.31 219 GLU B O 1
ATOM 4038 N N . ALA B 1 220 ? 17.5 11.547 15.617 1 92.06 220 ALA B N 1
ATOM 4039 C CA . ALA B 1 220 ? 16.672 12.102 14.547 1 92.06 220 ALA B CA 1
ATOM 4040 C C . ALA B 1 220 ? 15.461 12.844 15.117 1 92.06 220 ALA B C 1
ATOM 4042 O O . ALA B 1 220 ? 14.82 12.367 16.062 1 92.06 220 ALA B O 1
ATOM 4043 N N . ASN B 1 221 ? 15.227 13.977 14.578 1 88.12 221 ASN B N 1
ATOM 4044 C CA . ASN B 1 221 ? 14.039 14.758 14.922 1 88.12 221 ASN B CA 1
ATOM 4045 C C . ASN B 1 221 ? 13.602 15.641 13.758 1 88.12 221 ASN B C 1
ATOM 4047 O O . ASN B 1 221 ? 14.266 15.688 12.719 1 88.12 221 ASN B O 1
ATOM 4051 N N . PHE B 1 222 ? 12.516 16.406 13.922 1 85.88 222 PHE B N 1
ATOM 4052 C CA . PHE B 1 222 ? 11.914 17.172 12.844 1 85.88 222 PHE B CA 1
ATOM 4053 C C . PHE B 1 222 ? 12.797 18.359 12.477 1 85.88 222 PHE B C 1
ATOM 4055 O O . PHE B 1 222 ? 12.633 18.953 11.406 1 85.88 222 PHE B O 1
ATOM 4062 N N . GLY B 1 223 ? 13.711 18.672 13.383 1 85.56 223 GLY B N 1
ATOM 4063 C CA . GLY B 1 223 ? 14.578 19.812 13.133 1 85.56 223 GLY B CA 1
ATOM 4064 C C . GLY B 1 223 ? 15.828 19.453 12.352 1 85.56 223 GLY B C 1
ATOM 4065 O O . GLY B 1 223 ? 16.453 20.328 11.742 1 85.56 223 GLY B O 1
ATOM 4066 N N . ASN B 1 224 ? 16.219 18.203 12.367 1 92.12 224 ASN B N 1
ATOM 4067 C CA . ASN B 1 224 ? 17.469 17.828 11.734 1 92.12 224 ASN B CA 1
ATOM 4068 C C . ASN B 1 224 ? 17.281 16.766 10.664 1 92.12 224 ASN B C 1
ATOM 4070 O O . ASN B 1 224 ? 18.234 16.141 10.219 1 92.12 224 ASN B O 1
ATOM 4074 N N . THR B 1 225 ? 16.031 16.484 10.375 1 95 225 THR B N 1
ATOM 4075 C CA . THR B 1 225 ? 15.672 15.492 9.367 1 95 225 THR B CA 1
ATOM 4076 C C . THR B 1 225 ? 14.734 16.094 8.32 1 95 225 THR B C 1
ATOM 4078 O O . THR B 1 225 ? 13.688 16.641 8.672 1 95 225 THR B O 1
ATOM 4081 N N . GLN B 1 226 ? 15.109 16.047 7.086 1 95 226 GLN B N 1
ATOM 4082 C CA . GLN B 1 226 ? 14.203 16.406 6.004 1 95 226 GLN B CA 1
ATOM 4083 C C . GLN B 1 226 ? 13.172 15.305 5.766 1 95 226 GLN B C 1
ATOM 4085 O O . GLN B 1 226 ? 13.523 14.172 5.441 1 95 226 GLN B O 1
ATOM 4090 N N . MET B 1 227 ? 11.977 15.734 5.91 1 94.31 227 MET B N 1
ATOM 4091 C CA . MET B 1 227 ? 10.906 14.75 5.758 1 94.31 227 MET B CA 1
ATOM 4092 C C . MET B 1 227 ? 9.938 15.164 4.656 1 94.31 227 MET B C 1
ATOM 4094 O O . MET B 1 227 ? 9.672 16.359 4.473 1 94.31 227 MET B O 1
ATOM 4098 N N . ALA B 1 228 ? 9.477 14.195 3.887 1 94.88 228 ALA B N 1
ATOM 4099 C CA . ALA B 1 228 ? 8.453 14.391 2.861 1 94.88 228 ALA B CA 1
ATOM 4100 C C . ALA B 1 228 ? 7.754 13.078 2.527 1 94.88 228 ALA B C 1
ATOM 4102 O O . ALA B 1 228 ? 8.391 12.023 2.451 1 94.88 228 ALA B O 1
ATOM 4103 N N . SER B 1 229 ? 6.445 13.156 2.367 1 97.19 229 SER B N 1
ATOM 4104 C CA . SER B 1 229 ? 5.723 11.961 1.924 1 97.19 229 SER B CA 1
ATOM 4105 C C . SER B 1 229 ? 6.129 11.57 0.508 1 97.19 229 SER B C 1
ATOM 4107 O O . SER B 1 229 ? 6.297 12.43 -0.36 1 97.19 229 SER B O 1
ATOM 4109 N N . LEU B 1 230 ? 6.328 10.305 0.269 1 98.5 230 LEU B N 1
ATOM 4110 C CA . LEU B 1 230 ? 6.652 9.812 -1.065 1 98.5 230 LEU B CA 1
ATOM 4111 C C . LEU B 1 230 ? 5.434 9.156 -1.713 1 98.5 230 LEU B C 1
ATOM 4113 O O . LEU B 1 230 ? 5.07 9.5 -2.84 1 98.5 230 LEU B O 1
ATOM 4117 N N . ASP B 1 231 ? 4.828 8.273 -1.028 1 98.88 231 ASP B N 1
ATOM 4118 C CA . ASP B 1 231 ? 3.609 7.629 -1.508 1 98.88 231 ASP B CA 1
ATOM 4119 C C . ASP B 1 231 ? 2.568 7.527 -0.395 1 98.88 231 ASP B C 1
ATOM 4121 O O . ASP B 1 231 ? 2.842 7.887 0.753 1 98.88 231 ASP B O 1
ATOM 4125 N N . HIS B 1 232 ? 1.352 7.199 -0.746 1 98.94 232 HIS B N 1
ATOM 4126 C CA . HIS B 1 232 ? 0.256 7.016 0.199 1 98.94 232 HIS B CA 1
ATOM 4127 C C . HIS B 1 232 ? -0.794 6.055 -0.353 1 98.94 232 HIS B C 1
ATOM 4129 O O . HIS B 1 232 ? -1.264 6.227 -1.48 1 98.94 232 HIS B O 1
ATOM 4135 N N . SER B 1 233 ? -1.082 5.016 0.393 1 98.94 233 SER B N 1
ATOM 4136 C CA . SER B 1 233 ? -2.092 4.035 0.017 1 98.94 233 SER B CA 1
ATOM 4137 C C . SER B 1 233 ? -3.102 3.82 1.141 1 98.94 233 SER B C 1
ATOM 4139 O O . SER B 1 233 ? -2.748 3.883 2.32 1 98.94 233 SER B O 1
ATOM 4141 N N . MET B 1 234 ? -4.332 3.6 0.743 1 98.94 234 MET B N 1
ATOM 4142 C CA . MET B 1 234 ? -5.383 3.27 1.699 1 98.94 234 MET B CA 1
ATOM 4143 C C . MET B 1 234 ? -6.285 2.164 1.158 1 98.94 234 MET B C 1
ATOM 4145 O O . MET B 1 234 ? -6.449 2.029 -0.055 1 98.94 234 MET B O 1
ATOM 4149 N N . TRP B 1 235 ? -6.797 1.428 2.021 1 98.94 235 TRP B N 1
ATOM 4150 C CA . TRP B 1 235 ? -7.836 0.433 1.771 1 98.94 235 TRP B CA 1
ATOM 4151 C C . TRP B 1 235 ? -9.031 0.647 2.695 1 98.94 235 TRP B C 1
ATOM 4153 O O . TRP B 1 235 ? -8.883 0.65 3.92 1 98.94 235 TRP B O 1
ATOM 4163 N N . PHE B 1 236 ? -10.188 0.787 2.115 1 98.88 236 PHE B N 1
ATOM 4164 C CA . PHE B 1 236 ? -11.414 1.086 2.85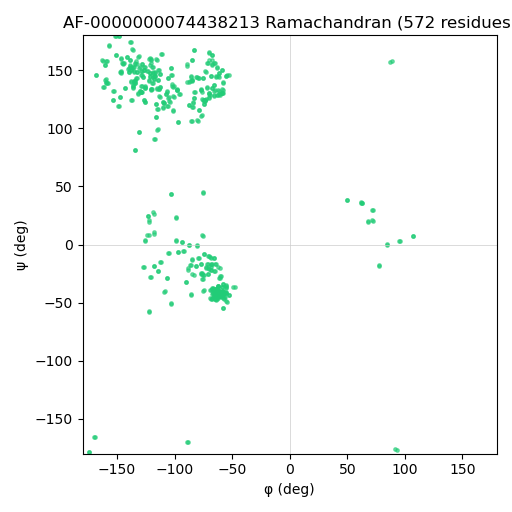2 1 98.88 236 PHE B CA 1
ATOM 4165 C C . PHE B 1 236 ? -12.305 -0.147 2.945 1 98.88 236 PHE B C 1
ATOM 4167 O O . PHE B 1 236 ? -12.438 -0.895 1.975 1 98.88 236 PHE B O 1
ATOM 4174 N N . TYR B 1 237 ? -12.984 -0.288 4.125 1 98.25 237 TYR B N 1
ATOM 4175 C CA . TYR B 1 237 ? -13.68 -1.55 4.348 1 98.25 237 TYR B CA 1
ATOM 4176 C C . TYR B 1 237 ? -15.164 -1.316 4.598 1 98.25 237 TYR B C 1
ATOM 4178 O O . TYR B 1 237 ? -16.016 -1.829 3.863 1 98.25 237 TYR B O 1
ATOM 4186 N N . ARG B 1 238 ? -15.367 -0.5 5.629 1 96.38 238 ARG B N 1
ATOM 4187 C CA . ARG B 1 238 ? -16.719 -0.358 6.141 1 96.38 238 ARG B CA 1
ATOM 4188 C C . ARG B 1 238 ? -17.125 1.111 6.25 1 96.38 238 ARG B C 1
ATOM 4190 O O . ARG B 1 238 ? -16.25 1.985 6.348 1 96.38 238 ARG B O 1
ATOM 4197 N N . ASP B 1 239 ? -18.5 1.265 6.188 1 96.81 239 ASP B N 1
ATOM 4198 C CA . ASP B 1 239 ? -19 2.605 6.473 1 96.81 239 ASP B CA 1
ATOM 4199 C C . ASP B 1 239 ? -18.734 2.996 7.926 1 96.81 239 ASP B C 1
ATOM 4201 O O . ASP B 1 239 ? -18.531 2.129 8.781 1 96.81 239 ASP B O 1
ATOM 4205 N N . PHE B 1 240 ? -18.688 4.266 8.172 1 96.88 240 PHE B N 1
ATOM 4206 C CA . PHE B 1 240 ? -18.359 4.824 9.484 1 96.88 240 PHE B CA 1
ATOM 4207 C C . PHE B 1 240 ? -18.922 6.234 9.617 1 96.88 240 PHE B C 1
ATOM 4209 O O . PHE B 1 240 ? -19.5 6.773 8.672 1 96.88 240 PHE B O 1
ATOM 4216 N N . ASP B 1 241 ? -18.844 6.754 10.836 1 95.56 241 ASP B N 1
ATOM 4217 C CA . ASP B 1 241 ? -19.188 8.148 11.094 1 95.56 241 ASP B CA 1
ATOM 4218 C C . ASP B 1 241 ? -18.109 8.852 11.906 1 95.56 241 ASP B C 1
ATOM 4220 O O . ASP B 1 241 ? -17.281 8.195 12.531 1 95.56 241 ASP B O 1
ATOM 4224 N N . PHE B 1 242 ? -18.156 10.133 11.859 1 96.25 242 PHE B N 1
ATOM 4225 C CA . PHE B 1 242 ? -17.172 10.938 12.57 1 96.25 242 PHE B CA 1
ATOM 4226 C C . PHE B 1 242 ? -17.734 11.43 13.898 1 96.25 242 PHE B C 1
ATOM 4228 O O . PHE B 1 242 ? -17.266 12.445 14.43 1 96.25 242 PHE B O 1
ATOM 4235 N N . ASN B 1 243 ? -18.719 10.758 14.438 1 93.12 243 ASN B N 1
ATOM 4236 C CA . ASN B 1 243 ? -19.422 11.242 15.609 1 93.12 243 ASN B CA 1
ATOM 4237 C C . ASN B 1 243 ? -18.625 11.031 16.891 1 93.12 243 ASN B C 1
ATOM 4239 O O . ASN B 1 243 ? -18.922 11.617 17.938 1 93.12 243 ASN B O 1
ATOM 4243 N N . ASP B 1 244 ? -17.672 10.227 16.859 1 96 244 ASP B N 1
ATOM 4244 C CA . ASP B 1 244 ? -16.828 9.93 18.016 1 96 244 ASP B CA 1
ATOM 4245 C C . ASP B 1 244 ? -15.359 9.836 17.625 1 96 244 ASP B C 1
ATOM 4247 O O . ASP B 1 244 ? -15.023 9.984 16.438 1 96 244 ASP B O 1
ATOM 4251 N N . TRP B 1 245 ? -14.531 9.688 18.641 1 97.75 245 TRP B N 1
ATOM 4252 C CA . TRP B 1 245 ? -13.094 9.523 18.406 1 97.75 245 TRP B CA 1
ATOM 4253 C C . TRP B 1 245 ? -12.812 8.273 17.594 1 97.75 245 TRP B C 1
ATOM 4255 O O . TRP B 1 245 ? -13.531 7.277 17.703 1 97.75 245 TRP B O 1
ATOM 4265 N N . MET B 1 246 ? -11.773 8.383 16.812 1 98.12 246 MET B N 1
ATOM 4266 C CA . MET B 1 246 ? -11.234 7.25 16.062 1 98.12 246 MET B CA 1
ATOM 4267 C C . MET B 1 246 ? -9.75 7.059 16.344 1 98.12 246 MET B C 1
ATOM 4269 O O . MET B 1 246 ? -9.055 8.008 16.703 1 98.12 246 MET B O 1
ATOM 4273 N N . LEU B 1 247 ? -9.32 5.863 16.203 1 98.69 247 LEU B N 1
ATOM 4274 C CA . LEU B 1 247 ? -7.934 5.539 16.516 1 98.69 247 LEU B CA 1
ATOM 4275 C C . LEU B 1 247 ? -7.148 5.238 15.242 1 98.69 247 LEU B C 1
ATOM 4277 O O . LEU B 1 247 ? -7.566 4.41 14.43 1 98.69 247 LEU B O 1
ATOM 4281 N N . PHE B 1 248 ? -6.16 5.949 15.047 1 98.69 248 PHE B N 1
ATOM 4282 C CA . PHE B 1 248 ? -5.152 5.613 14.047 1 98.69 248 PHE B CA 1
ATOM 4283 C C . PHE B 1 248 ? -3.973 4.895 14.695 1 98.69 248 PHE B C 1
ATOM 4285 O O . PHE B 1 248 ? -3.158 5.52 15.375 1 98.69 248 PHE B O 1
ATOM 4292 N N . SER B 1 249 ? -3.871 3.57 14.484 1 98.62 249 SER B N 1
ATOM 4293 C CA . SER B 1 249 ? -2.812 2.73 15.031 1 98.62 249 SER B CA 1
ATOM 4294 C C . SER B 1 249 ? -1.75 2.422 13.984 1 98.62 249 SER B C 1
ATOM 4296 O O . SER B 1 249 ? -2.014 1.701 13.016 1 98.62 249 SER B O 1
ATOM 4298 N N . ILE B 1 250 ? -0.536 2.926 14.242 1 98.44 250 ILE B N 1
ATOM 4299 C CA . ILE B 1 250 ? 0.495 2.941 13.211 1 98.44 250 ILE B CA 1
ATOM 4300 C C . ILE B 1 250 ? 1.719 2.166 13.695 1 98.44 250 ILE B C 1
ATOM 4302 O O . ILE B 1 250 ? 2.049 2.188 14.883 1 98.44 250 ILE B O 1
ATOM 4306 N N . GLU B 1 251 ? 2.377 1.497 12.797 1 98.38 251 GLU B N 1
ATOM 4307 C CA . GLU B 1 251 ? 3.68 0.887 13.047 1 98.38 251 GLU B CA 1
ATOM 4308 C C . GLU B 1 251 ? 4.625 1.108 11.867 1 98.38 251 GLU B C 1
ATOM 4310 O O . GLU B 1 251 ? 4.18 1.322 10.742 1 98.38 251 GLU B O 1
ATOM 4315 N N . SER B 1 252 ? 5.883 1.127 12.156 1 98.81 252 SER B N 1
ATOM 4316 C CA . SER B 1 252 ? 6.898 1.263 11.125 1 98.81 252 SER B CA 1
ATOM 4317 C C . SER B 1 252 ? 7.785 0.024 11.047 1 98.81 252 SER B C 1
ATOM 4319 O O . SER B 1 252 ? 8.711 -0.13 11.852 1 98.81 252 SER B O 1
ATOM 4321 N N . PRO B 1 253 ? 7.652 -0.717 10 1 98.69 253 PRO B N 1
ATOM 4322 C CA . PRO B 1 253 ? 8.492 -1.902 9.82 1 98.69 253 PRO B CA 1
ATOM 4323 C C . PRO B 1 253 ? 9.945 -1.553 9.5 1 98.69 253 PRO B C 1
ATOM 4325 O O . PRO B 1 253 ? 10.852 -2.336 9.789 1 98.69 253 PRO B O 1
ATOM 4328 N N . ASN B 1 254 ? 10.07 -0.3 8.898 1 98.69 254 ASN B N 1
ATOM 4329 C CA . ASN B 1 254 ? 11.422 -0.142 8.359 1 98.69 254 ASN B CA 1
ATOM 4330 C C . ASN B 1 254 ? 11.766 1.327 8.141 1 98.69 254 ASN B C 1
ATOM 4332 O O . ASN B 1 254 ? 10.922 2.111 7.715 1 98.69 254 ASN B O 1
ATOM 4336 N N . SER B 1 255 ? 12.969 1.658 8.469 1 98.5 255 SER B N 1
ATOM 4337 C CA . SER B 1 255 ? 13.664 2.795 7.875 1 98.5 255 SER B CA 1
ATOM 4338 C C . SER B 1 255 ? 15.008 2.381 7.297 1 98.5 255 SER B C 1
ATOM 4340 O O . SER B 1 255 ? 15.75 1.612 7.918 1 98.5 255 SER B O 1
ATOM 4342 N N . PHE B 1 256 ? 15.273 2.834 6.129 1 98.38 256 PHE B N 1
ATOM 4343 C CA . PHE B 1 256 ? 16.531 2.525 5.457 1 98.38 256 PHE B CA 1
ATOM 4344 C C . PHE B 1 256 ? 16.719 3.4 4.223 1 98.38 256 PHE B C 1
ATOM 4346 O O . PHE B 1 256 ? 15.742 3.768 3.564 1 98.38 256 PHE B O 1
ATOM 4353 N N . GLY B 1 257 ? 17.953 3.777 3.91 1 97.44 257 GLY B N 1
ATOM 4354 C CA . GLY B 1 257 ? 18.25 4.469 2.666 1 97.44 257 GLY B CA 1
ATOM 4355 C C . GLY B 1 257 ? 17.562 5.82 2.557 1 97.44 257 GLY B C 1
ATOM 4356 O O . GLY B 1 257 ? 17.031 6.168 1.501 1 97.44 257 GLY B O 1
ATOM 4357 N N . ALA B 1 258 ? 17.438 6.52 3.641 1 98.12 258 ALA B N 1
ATOM 4358 C CA . ALA B 1 258 ? 16.859 7.859 3.732 1 98.12 258 ALA B CA 1
ATOM 4359 C C . ALA B 1 258 ? 15.344 7.82 3.535 1 98.12 258 ALA B C 1
ATOM 4361 O O . ALA B 1 258 ? 14.742 8.805 3.105 1 98.12 258 ALA B O 1
ATOM 4362 N N . ARG B 1 259 ? 14.812 6.664 3.756 1 98.69 259 ARG B N 1
ATOM 4363 C CA . ARG B 1 259 ? 13.367 6.508 3.658 1 98.69 259 ARG B CA 1
ATOM 4364 C C . ARG B 1 259 ? 12.805 5.797 4.883 1 98.69 259 ARG B C 1
ATOM 4366 O O . ARG B 1 259 ? 13.523 5.059 5.562 1 98.69 259 ARG B O 1
ATOM 4373 N N . GLY B 1 260 ? 11.594 6.062 5.211 1 98.75 260 GLY B N 1
ATOM 4374 C CA . GLY B 1 260 ? 10.836 5.363 6.234 1 98.75 260 GLY B CA 1
ATOM 4375 C C . GLY B 1 260 ? 9.484 4.883 5.746 1 98.75 260 GLY B C 1
ATOM 4376 O O . GLY B 1 260 ? 8.797 5.59 5 1 98.75 260 GLY B O 1
ATOM 4377 N N . PHE B 1 261 ? 9.227 3.68 6.137 1 98.94 261 PHE B N 1
ATOM 4378 C CA . PHE B 1 261 ? 7.941 3.096 5.781 1 98.94 261 PHE B CA 1
ATOM 4379 C C . PHE B 1 261 ? 7.086 2.869 7.023 1 98.94 261 PHE B C 1
ATOM 4381 O O . PHE B 1 261 ? 7.574 2.357 8.031 1 98.94 261 PHE B O 1
ATOM 4388 N N . ALA B 1 262 ? 5.793 3.275 6.91 1 98.81 262 ALA B N 1
ATOM 4389 C CA . ALA B 1 262 ? 4.832 3.047 7.988 1 98.81 262 ALA B CA 1
ATOM 4390 C C . ALA B 1 262 ? 3.504 2.533 7.438 1 98.81 262 ALA B C 1
ATOM 4392 O O . ALA B 1 262 ? 3.145 2.82 6.293 1 98.81 262 ALA B O 1
ATOM 4393 N N . CYS B 1 263 ? 2.848 1.749 8.195 1 98.75 263 CYS B N 1
ATOM 4394 C CA . CYS B 1 263 ? 1.504 1.264 7.906 1 98.75 263 CYS B CA 1
ATOM 4395 C C . CYS B 1 263 ? 0.658 1.205 9.172 1 98.75 263 CYS B C 1
ATOM 4397 O O . CYS B 1 263 ? 1.183 1.33 10.281 1 98.75 263 CYS B O 1
ATOM 4399 N N . GLY B 1 264 ? -0.669 1.152 8.953 1 97.88 264 GLY B N 1
ATOM 4400 C CA . GLY B 1 264 ? -1.523 1.153 10.125 1 97.88 264 GLY B CA 1
ATOM 4401 C C . GLY B 1 264 ? -2.99 0.946 9.797 1 97.88 264 GLY B C 1
ATOM 4402 O O . GLY B 1 264 ? -3.344 0.682 8.648 1 97.88 264 GLY B O 1
ATOM 4403 N N . ASN B 1 265 ? -3.736 0.981 10.875 1 98.75 265 ASN B N 1
ATOM 4404 C CA . ASN B 1 265 ? -5.172 0.742 10.812 1 98.75 265 ASN B CA 1
ATOM 4405 C C . ASN B 1 265 ? -5.953 1.853 11.516 1 98.75 265 ASN B C 1
ATOM 4407 O O . ASN B 1 265 ? -5.484 2.42 12.5 1 98.75 265 ASN B O 1
ATOM 4411 N N . ILE B 1 266 ? -7.102 2.135 10.977 1 98.88 266 ILE B N 1
ATOM 4412 C CA . ILE B 1 266 ? -7.996 3.125 11.57 1 98.88 266 ILE B CA 1
ATOM 4413 C C . ILE B 1 266 ? -9.258 2.439 12.094 1 98.88 266 ILE B C 1
ATOM 4415 O O . ILE B 1 266 ? -9.93 1.716 11.352 1 98.88 266 ILE B O 1
ATOM 4419 N N . TYR B 1 267 ? -9.531 2.717 13.352 1 98.75 267 TYR B N 1
ATOM 4420 C CA . TYR B 1 267 ? -10.664 2.1 14.023 1 98.75 267 TYR B CA 1
ATOM 4421 C C . TYR B 1 267 ? -11.633 3.156 14.539 1 98.75 267 TYR B C 1
ATOM 4423 O O . TYR B 1 267 ? -11.219 4.23 14.977 1 98.75 267 TYR B O 1
ATOM 4431 N N . THR B 1 268 ? -12.875 2.779 14.523 1 97.88 268 THR B N 1
ATOM 4432 C CA . THR B 1 268 ? -13.797 3.51 15.383 1 97.88 268 THR B CA 1
ATOM 4433 C C . THR B 1 268 ? -13.531 3.199 16.859 1 97.88 268 THR B C 1
ATOM 4435 O O . THR B 1 268 ? -12.828 2.236 17.172 1 97.88 268 THR B O 1
ATOM 4438 N N . ARG B 1 269 ? -14.062 3.963 17.672 1 96.12 269 ARG B N 1
ATOM 4439 C CA . ARG B 1 269 ? -13.789 3.787 19.094 1 96.12 269 ARG B CA 1
ATOM 4440 C C . ARG B 1 269 ? -14.281 2.428 19.578 1 96.12 269 ARG B C 1
ATOM 4442 O O . ARG B 1 269 ? -13.664 1.818 20.469 1 96.12 269 ARG B O 1
ATOM 4449 N N . ASP B 1 270 ? -15.367 2.02 19.016 1 95.38 270 ASP B N 1
ATOM 4450 C CA . ASP B 1 270 ? -15.938 0.743 19.438 1 95.38 270 ASP B CA 1
ATOM 4451 C C . ASP B 1 270 ? -15.227 -0.425 18.766 1 95.38 270 ASP B C 1
ATOM 4453 O O . ASP B 1 270 ? -15.602 -1.583 18.953 1 95.38 270 ASP B O 1
ATOM 4457 N N . GLY B 1 271 ? -14.25 -0.176 17.922 1 97.06 271 GLY B N 1
ATOM 4458 C CA . GLY B 1 271 ? -13.352 -1.236 17.5 1 97.06 271 GLY B CA 1
ATOM 4459 C C . GLY B 1 271 ? -13.586 -1.684 16.078 1 97.06 271 GLY B C 1
ATOM 4460 O O . GLY B 1 271 ? -13 -2.672 15.617 1 97.06 271 GLY B O 1
ATOM 4461 N N . LYS B 1 272 ? -14.43 -0.996 15.344 1 97.62 272 LYS B N 1
ATOM 4462 C CA . LYS B 1 272 ? -14.625 -1.32 13.938 1 97.62 272 LYS B CA 1
ATOM 4463 C C . LYS B 1 272 ? -13.438 -0.865 13.094 1 97.62 272 LYS B C 1
ATOM 4465 O O . LYS B 1 272 ? -13.07 0.311 13.125 1 97.62 272 LYS B O 1
ATOM 4470 N N . LEU B 1 273 ? -12.836 -1.845 12.359 1 98.75 273 LEU B N 1
ATOM 4471 C CA . LEU B 1 273 ? -11.742 -1.51 11.453 1 98.75 273 LEU B CA 1
ATOM 4472 C C . LEU B 1 273 ? -12.281 -0.914 10.156 1 98.75 273 LEU B C 1
ATOM 4474 O O . LEU B 1 273 ? -12.906 -1.615 9.359 1 98.75 273 LEU B O 1
ATOM 4478 N N . ILE B 1 274 ? -11.953 0.341 9.922 1 98.31 274 ILE B N 1
ATOM 4479 C CA . ILE B 1 274 ? -12.633 0.99 8.805 1 98.31 274 ILE B CA 1
ATOM 4480 C C . ILE B 1 274 ? -11.672 1.136 7.633 1 98.31 274 ILE B C 1
ATOM 4482 O O . ILE B 1 274 ? -12.094 1.152 6.473 1 98.31 274 ILE B O 1
ATOM 4486 N N . ALA B 1 275 ? -10.375 1.25 7.902 1 98.88 275 ALA B N 1
ATOM 4487 C CA . ALA B 1 275 ? -9.422 1.412 6.809 1 98.88 275 ALA B CA 1
ATOM 4488 C C . ALA B 1 275 ? -8.008 1.057 7.258 1 98.88 275 ALA B C 1
ATOM 4490 O O . ALA B 1 275 ? -7.707 1.061 8.453 1 98.88 275 ALA B O 1
ATOM 4491 N N . SER B 1 276 ? -7.199 0.675 6.328 1 98.88 276 SER B N 1
ATOM 4492 C CA . SER B 1 276 ? -5.758 0.52 6.5 1 98.88 276 SER B CA 1
ATOM 4493 C C . SER B 1 276 ? -4.988 1.527 5.648 1 98.88 276 SER B C 1
ATOM 4495 O O . SER B 1 276 ? -5.477 1.967 4.605 1 98.88 276 SER B O 1
ATOM 4497 N N . VAL B 1 277 ? -3.828 1.896 6.16 1 98.88 277 VAL B N 1
ATOM 4498 C CA . VAL B 1 277 ? -3.021 2.922 5.508 1 98.88 277 VAL B CA 1
ATOM 4499 C C . VAL B 1 277 ? -1.57 2.455 5.414 1 98.88 277 VAL B C 1
ATOM 4501 O O . VAL B 1 277 ? -1.08 1.749 6.297 1 98.88 277 VAL B O 1
ATOM 4504 N N . ALA B 1 278 ? -0.869 2.783 4.328 1 98.88 278 ALA B N 1
ATOM 4505 C CA . ALA B 1 278 ? 0.573 2.604 4.176 1 98.88 278 ALA B CA 1
ATOM 4506 C C . ALA B 1 278 ? 1.21 3.818 3.508 1 98.88 278 ALA B C 1
ATOM 4508 O O . ALA B 1 278 ? 0.644 4.387 2.57 1 98.88 278 ALA B O 1
ATOM 4509 N N . GLN B 1 279 ? 2.346 4.18 3.99 1 98.88 279 GLN B N 1
ATOM 4510 C CA . GLN B 1 279 ? 3.041 5.336 3.434 1 98.88 279 GLN B CA 1
ATOM 4511 C C . GLN B 1 279 ? 4.551 5.215 3.621 1 98.88 279 GLN B C 1
ATOM 4513 O O . GLN B 1 279 ? 5.02 4.82 4.691 1 98.88 279 GLN B O 1
ATOM 4518 N N . GLU B 1 280 ? 5.246 5.457 2.545 1 98.88 280 GLU B N 1
ATOM 4519 C CA . GLU B 1 280 ? 6.684 5.699 2.646 1 98.88 280 GLU B CA 1
ATOM 4520 C C . GLU B 1 280 ? 7.004 7.184 2.531 1 98.88 280 GLU B C 1
ATOM 4522 O O . GLU B 1 280 ? 6.305 7.926 1.834 1 98.88 280 GLU B O 1
ATOM 4527 N N . GLY B 1 281 ? 8.016 7.613 3.238 1 98.44 281 GLY B N 1
ATOM 4528 C CA . GLY B 1 281 ? 8.453 9 3.178 1 98.44 281 GLY B CA 1
ATOM 4529 C C . GLY B 1 281 ? 9.969 9.141 3.154 1 98.44 281 GLY B C 1
ATOM 4530 O O . GLY B 1 281 ? 10.688 8.219 3.543 1 98.44 281 GLY B O 1
ATOM 4531 N N . LEU B 1 282 ? 10.375 10.258 2.682 1 98.06 282 LEU B N 1
ATOM 4532 C CA . LEU B 1 282 ? 11.773 10.672 2.797 1 98.06 282 LEU B CA 1
ATOM 4533 C C . LEU B 1 282 ? 12.125 11 4.246 1 98.06 282 LEU B C 1
ATOM 4535 O O . LEU B 1 282 ? 11.359 11.688 4.93 1 98.06 282 LEU B O 1
ATOM 4539 N N . MET B 1 283 ? 13.109 10.5 4.707 1 97.25 283 MET B N 1
ATOM 4540 C CA . MET B 1 283 ? 13.695 10.797 6.012 1 97.25 283 MET B CA 1
ATOM 4541 C C . MET B 1 283 ? 15.211 10.969 5.898 1 97.25 283 MET B C 1
ATOM 4543 O O . MET B 1 283 ? 15.969 10.07 6.277 1 97.25 283 MET B O 1
ATOM 4547 N N . ARG B 1 284 ? 15.656 12.156 5.477 1 97 284 ARG B N 1
ATOM 4548 C CA . ARG B 1 284 ? 17.047 12.422 5.145 1 97 284 ARG B CA 1
ATOM 4549 C C . ARG B 1 284 ? 17.719 13.273 6.219 1 97 284 ARG B C 1
ATOM 4551 O O . ARG B 1 284 ? 17.297 14.406 6.465 1 97 284 ARG B O 1
ATOM 4558 N N . PRO B 1 285 ? 18.734 12.719 6.797 1 95.75 285 PRO B N 1
ATOM 4559 C CA . PRO B 1 285 ? 19.469 13.586 7.723 1 95.75 285 PRO B CA 1
ATOM 4560 C C . PRO B 1 285 ? 20 14.852 7.055 1 95.75 285 PRO B C 1
ATOM 4562 O O . PRO B 1 285 ? 20.578 14.781 5.973 1 95.75 285 PRO B O 1
ATOM 4565 N N . MET B 1 286 ? 19.719 15.883 7.797 1 91.94 286 MET B N 1
ATOM 4566 C CA . MET B 1 286 ? 20.203 17.156 7.281 1 91.94 286 MET B CA 1
ATOM 4567 C C . MET B 1 286 ? 21.672 17.375 7.652 1 91.94 286 MET B C 1
ATOM 4569 O O . MET B 1 286 ? 22.109 16.953 8.719 1 91.94 286 MET B O 1
ATOM 4573 N N . LYS B 1 287 ? 22.438 17.734 6.676 1 78.81 287 LYS B N 1
ATOM 4574 C CA . LYS B 1 287 ? 23.844 18.031 6.938 1 78.81 287 LYS B CA 1
ATOM 4575 C C . LYS B 1 287 ? 23.984 19.141 7.965 1 78.81 287 LYS B C 1
ATOM 4577 O O . LYS B 1 287 ? 23.234 20.125 7.938 1 78.81 287 LYS B O 1
ATOM 4582 N N . LYS B 1 288 ? 24.812 18.812 8.914 1 64.69 288 LYS B N 1
ATOM 4583 C CA . LYS B 1 288 ? 25.203 19.828 9.891 1 64.69 288 LYS B CA 1
ATOM 4584 C C . LYS B 1 288 ? 26 20.938 9.219 1 64.69 288 LYS B C 1
ATOM 4586 O O . LYS B 1 288 ? 26.797 20.688 8.305 1 64.69 288 LYS B O 1
#

Nearest PDB structures (foldseek):
  1c8u-assembly1_B  TM=9.264E-01  e=1.600E-35  Escherichia coli
  4r4u-assembly2_C  TM=9.505E-01  e=1.269E-34  Yersinia pestis
  4r4u-assembly1_A  TM=9.522E-01  e=1.258E-33  Yersinia pestis
  4qfw-assembly2_B  TM=9.545E-01  e=1.488E-33  Yersinia pestis
  4qfw-assembly3_C  TM=9.250E-01  e=4.309E-33  Yersinia pestis

pLDDT: mean 94.52, std 6.3, range [64.5, 98.94]